Protein AF-A0A803VLI9-F1 (afdb_monomer)

Mean predicted aligned error: 22.99 Å

Secondary structure (DSSP, 8-state):
-------------------------------------------------------------------PPPPPPP---------HHHHHHHHHHHHHHHHHHHHHHHHHHHHHHHHHHHHHHHHTHHHHHHHHHHHHHHHHHHHHHHHHHHHHHHHHHHHHHHHHHHHHHHHHHHHHHHHHHHHHHHHHHHHHHHHHHHHHHHHHHHHHHHHHHHHHHHHHHHHHHHHHTT-------------HHHHHHHHHHHHHHHHHHHHHHHHHHHHHHHHHHHHHHHHHHHHHHHHHHHHHHHHHHHHHHHHHHHHHHHHHHHHHHHHHHHHHHHHHHHHHHHHHHHHHHHHHHHHHHHHHHHHHHHHHHHHHHHHHHHHHHHHHHHHHHHHHHHHHHHHTT----PPPTHHHHHHHHS--TTSHHHHHHHTT--

pLDDT: mean 75.66, std 24.75, range [28.0, 98.62]

Solvent-accessible surface area (backbone atoms only — not comparable to full-atom values): 26173 Å² total; per-residue (Å²): 132,85,82,85,86,82,93,81,91,82,89,85,82,86,89,89,85,88,80,87,81,84,82,80,90,83,90,79,84,89,85,88,85,84,82,84,88,85,89,84,85,86,81,84,78,79,78,82,75,82,77,79,85,80,87,76,89,88,80,90,87,87,85,84,83,83,82,81,86,81,86,87,86,84,88,89,89,82,92,74,83,82,48,76,68,55,51,52,50,52,50,51,54,48,52,51,50,50,51,51,49,51,51,52,48,51,52,50,50,50,52,49,50,54,52,51,50,56,52,53,61,59,54,59,56,53,56,61,53,49,52,52,47,52,52,50,51,50,51,53,51,51,50,52,53,51,49,52,51,53,47,53,52,50,52,51,53,49,51,53,49,50,55,52,47,52,52,47,64,62,46,50,58,55,53,50,53,52,52,51,50,53,55,50,51,52,51,52,51,51,53,51,50,51,54,48,52,53,51,52,50,51,52,51,50,53,50,52,52,49,55,51,50,52,52,50,49,55,52,50,50,59,52,49,55,66,55,53,80,73,66,88,89,87,89,88,88,89,87,90,87,84,61,70,68,63,50,52,53,50,50,50,54,47,51,56,48,49,52,52,47,50,53,52,49,53,55,47,51,51,51,50,48,54,50,50,52,52,52,47,54,50,49,52,52,52,49,52,53,52,51,52,53,50,51,52,52,49,53,51,50,52,52,49,52,52,52,49,54,50,54,50,53,50,50,52,50,50,53,52,52,52,50,54,52,49,52,53,51,51,54,49,52,52,49,52,50,50,52,49,54,52,51,54,48,53,52,47,53,53,51,51,51,50,54,51,54,54,49,55,50,52,52,50,52,52,51,51,54,51,49,54,50,51,52,51,52,52,54,51,50,50,54,51,50,54,53,48,50,53,50,52,38,63,74,67,71,57,92,70,94,73,79,70,68,75,61,58,56,60,59,65,75,60,73,74,93,73,62,66,68,63,59,63,66,62,70,77,77,123

Radius of gyration: 69.67 Å; Cα contacts (8 Å, |Δi|>4): 5; chains: 1; bounding box: 161×68×191 Å

Structure (mmCIF, N/CA/C/O backbone):
data_AF-A0A803VLI9-F1
#
_entry.id   AF-A0A803VLI9-F1
#
loop_
_atom_site.group_PDB
_atom_site.id
_atom_site.type_symbol
_atom_site.label_atom_id
_atom_site.label_alt_id
_atom_site.label_comp_id
_atom_site.label_asym_id
_atom_site.label_entity_id
_atom_site.label_seq_id
_atom_site.pdbx_PDB_ins_code
_atom_site.Cartn_x
_atom_site.Cartn_y
_atom_site.Cartn_z
_atom_site.occupancy
_atom_site.B_iso_or_equiv
_atom_site.auth_seq_id
_atom_site.auth_comp_id
_atom_site.auth_asym_id
_atom_site.auth_atom_id
_atom_site.pdbx_PDB_model_num
ATOM 1 N N . SER A 1 1 ? -3.257 -25.580 51.624 1.00 47.38 1 SER A N 1
ATOM 2 C CA . SER A 1 1 ? -3.298 -24.250 51.007 1.00 47.38 1 SER A CA 1
ATOM 3 C C . SER A 1 1 ? -4.139 -24.388 49.747 1.00 47.38 1 SER A C 1
ATOM 5 O O . SER A 1 1 ? -3.569 -24.627 48.696 1.00 47.38 1 SER A O 1
ATOM 7 N N . THR A 1 2 ? -5.470 -24.574 49.801 1.00 38.41 2 THR A N 1
ATOM 8 C CA . THR A 1 2 ? -6.508 -23.620 50.288 1.00 38.41 2 THR A CA 1
ATOM 9 C C . THR A 1 2 ? -6.236 -22.243 49.671 1.00 38.41 2 THR A C 1
ATOM 11 O O . THR A 1 2 ? -5.142 -21.739 49.885 1.00 38.41 2 THR A O 1
ATOM 14 N N . GLU A 1 3 ? -7.073 -21.629 48.828 1.00 44.62 3 GLU A N 1
ATOM 15 C CA . GLU A 1 3 ? -8.547 -21.456 48.771 1.00 44.62 3 GLU A CA 1
ATOM 16 C C . GLU A 1 3 ? -8.959 -21.292 47.274 1.00 44.62 3 GLU A C 1
ATOM 18 O O . GLU A 1 3 ? -8.142 -20.833 46.482 1.00 44.62 3 GLU A O 1
ATOM 23 N N . ILE A 1 4 ? -10.059 -21.809 46.703 1.00 42.22 4 ILE A N 1
ATOM 24 C CA . ILE A 1 4 ? -11.511 -21.606 46.931 1.00 42.22 4 ILE A CA 1
ATOM 25 C C . ILE A 1 4 ? -11.951 -20.130 46.756 1.00 42.22 4 ILE A C 1
ATOM 27 O O . ILE A 1 4 ? -11.782 -19.355 47.682 1.00 42.22 4 ILE A O 1
ATOM 31 N N . PHE A 1 5 ? -12.437 -19.782 45.538 1.00 42.91 5 PHE A N 1
ATOM 32 C CA . PHE A 1 5 ? -13.761 -19.206 45.134 1.00 42.91 5 PHE A CA 1
ATOM 33 C C . PHE A 1 5 ? -14.571 -18.330 46.150 1.00 42.91 5 PHE A C 1
ATOM 35 O O . PHE A 1 5 ? -14.315 -18.466 47.339 1.00 42.91 5 PHE A O 1
ATOM 42 N N . PRO A 1 6 ? -15.672 -17.589 45.801 1.00 58.12 6 PRO A N 1
ATOM 43 C CA . PRO A 1 6 ? -16.331 -17.325 44.491 1.00 58.12 6 PRO A CA 1
ATOM 44 C C . PRO A 1 6 ? -17.106 -15.954 44.328 1.00 58.12 6 PRO A C 1
ATOM 46 O O . PRO A 1 6 ? -17.141 -15.160 45.256 1.00 58.12 6 PRO A O 1
ATOM 49 N N . VAL A 1 7 ? -17.808 -15.771 43.173 1.00 37.88 7 VAL A N 1
ATOM 50 C CA . VAL A 1 7 ? -19.222 -15.260 42.993 1.00 37.88 7 VAL A CA 1
ATOM 51 C C . VAL A 1 7 ? -19.527 -13.777 43.381 1.00 37.88 7 VAL A C 1
ATOM 53 O O . VAL A 1 7 ? -18.864 -13.225 44.237 1.00 37.88 7 VAL A O 1
ATOM 56 N N . MET A 1 8 ? -20.440 -12.956 42.824 1.00 35.66 8 MET A N 1
ATOM 57 C CA . MET A 1 8 ? -21.760 -12.969 42.138 1.00 35.66 8 MET A CA 1
ATOM 58 C C . MET A 1 8 ? -21.840 -11.633 41.325 1.00 35.66 8 MET A C 1
ATOM 60 O O . MET A 1 8 ? -21.133 -10.695 41.674 1.00 35.66 8 MET A O 1
ATOM 64 N N . GLY A 1 9 ? -22.589 -11.403 40.237 1.00 36.66 9 GLY A N 1
ATOM 65 C CA . GLY A 1 9 ? -23.996 -11.712 39.956 1.00 36.66 9 GLY A CA 1
ATOM 66 C C . GLY A 1 9 ? -24.923 -10.571 40.426 1.00 36.66 9 GLY A C 1
ATOM 67 O O . GLY A 1 9 ? -25.008 -10.391 41.630 1.00 36.66 9 GLY A O 1
ATOM 68 N N . LEU A 1 10 ? -25.575 -9.829 39.503 1.00 36.97 10 LEU A N 1
ATOM 69 C CA . LEU A 1 10 ? -26.853 -9.060 39.619 1.00 36.97 10 LEU A CA 1
ATOM 70 C C . LEU A 1 10 ? -27.066 -8.270 38.287 1.00 36.97 10 LEU A C 1
ATOM 72 O O . LEU A 1 10 ? -26.193 -7.494 37.918 1.00 36.97 10 LEU A O 1
ATOM 76 N N . LEU A 1 11 ? -28.029 -8.554 37.382 1.00 34.28 11 LEU A N 1
ATOM 77 C CA . LEU A 1 11 ? -29.492 -8.282 37.426 1.00 34.28 11 LEU A CA 1
ATOM 78 C C . LEU A 1 11 ? -29.768 -6.835 37.910 1.00 34.28 11 LEU A C 1
ATOM 80 O O . LEU A 1 11 ? -29.339 -6.481 38.994 1.00 34.28 11 LEU A O 1
ATOM 84 N N . THR A 1 12 ? -30.479 -5.925 37.227 1.00 34.19 12 THR A N 1
ATOM 85 C CA . THR A 1 12 ? -31.791 -6.046 36.563 1.00 34.19 12 THR A CA 1
ATOM 86 C C . THR A 1 12 ? -32.180 -4.696 35.899 1.00 34.19 12 THR A C 1
ATOM 88 O O . THR A 1 12 ? -31.690 -3.655 36.318 1.00 34.19 12 THR A O 1
ATOM 91 N N . GLN A 1 13 ? -33.166 -4.739 34.987 1.00 33.09 13 GLN A N 1
ATOM 92 C CA . GLN A 1 13 ? -34.244 -3.741 34.764 1.00 33.09 13 GLN A CA 1
ATOM 93 C C . GLN A 1 13 ? -34.011 -2.447 33.937 1.00 33.09 13 GLN A C 1
ATOM 95 O O . GLN A 1 13 ? -33.580 -1.411 34.423 1.00 33.09 13 GLN A O 1
ATOM 100 N N . GLN A 1 14 ? -34.489 -2.513 32.686 1.00 39.22 14 GLN A N 1
ATOM 101 C CA . GLN A 1 14 ? -35.362 -1.522 32.004 1.00 39.22 14 GLN A CA 1
ATOM 102 C C . GLN A 1 14 ? -36.721 -1.372 32.759 1.00 39.22 14 GLN A C 1
ATOM 104 O O . GLN A 1 14 ? -36.974 -2.273 33.568 1.00 39.22 14 GLN A O 1
ATOM 109 N N . PRO A 1 15 ? -37.664 -0.411 32.497 1.00 56.25 15 PRO A N 1
ATOM 110 C CA . PRO A 1 15 ? -37.899 0.472 31.317 1.00 56.25 15 PRO A CA 1
ATOM 111 C C . PRO A 1 15 ? -38.488 1.881 31.737 1.00 56.25 15 PRO A C 1
ATOM 113 O O . PRO A 1 15 ? -38.145 2.310 32.837 1.00 56.25 15 PRO A O 1
ATOM 116 N N . PRO A 1 16 ? -39.439 2.579 31.044 1.00 61.91 16 PRO A N 1
ATOM 117 C CA . PRO A 1 16 ? -39.814 2.694 29.618 1.00 61.91 16 PRO A CA 1
ATOM 118 C C . PRO A 1 16 ? -39.930 4.170 29.095 1.00 61.91 16 PRO A C 1
ATOM 120 O O . PRO A 1 16 ? -39.727 5.134 29.824 1.00 61.91 16 PRO A O 1
ATOM 123 N N . ASP A 1 17 ? -40.366 4.285 27.831 1.00 34.69 17 ASP A N 1
ATOM 124 C CA . ASP A 1 17 ? -41.243 5.328 27.255 1.00 34.69 17 ASP A CA 1
ATOM 125 C C . ASP A 1 17 ? -40.693 6.516 26.426 1.00 34.69 17 ASP A C 1
ATOM 127 O O . ASP A 1 17 ? -40.245 7.544 26.915 1.00 34.69 17 ASP A O 1
ATOM 131 N N . ASN A 1 18 ? -40.973 6.367 25.122 1.00 32.25 18 ASN A N 1
ATOM 132 C CA . ASN A 1 18 ? -41.713 7.275 24.240 1.00 32.25 18 ASN A CA 1
ATOM 133 C C . ASN A 1 18 ? -41.074 8.534 23.623 1.00 32.25 18 ASN A C 1
ATOM 135 O O . ASN A 1 18 ? -40.668 9.484 24.277 1.00 32.25 18 ASN A O 1
ATOM 139 N N . ALA A 1 19 ? -41.297 8.563 22.304 1.00 33.53 19 ALA A N 1
ATOM 140 C CA . ALA A 1 19 ? -41.789 9.682 21.505 1.00 33.53 19 ALA A CA 1
ATOM 141 C C . ALA A 1 19 ? -40.795 10.414 20.580 1.00 33.53 19 ALA A C 1
ATOM 143 O O . ALA A 1 19 ? -40.095 11.340 20.958 1.00 33.53 19 ALA A O 1
ATOM 144 N N . THR A 1 20 ? -40.898 10.024 19.304 1.00 34.00 20 THR A N 1
ATOM 145 C CA . THR A 1 20 ? -41.331 10.891 18.190 1.00 34.00 20 THR A CA 1
ATOM 146 C C . THR A 1 20 ? -40.459 12.089 17.792 1.00 34.00 20 THR A C 1
ATOM 148 O O . THR A 1 20 ? -40.370 13.081 18.501 1.00 34.00 20 THR A O 1
ATOM 151 N N . GLY A 1 21 ? -40.032 12.084 16.523 1.00 31.22 21 GLY A N 1
ATOM 152 C CA . GLY A 1 21 ? -40.017 13.311 15.718 1.00 31.22 21 GLY A CA 1
ATOM 153 C C . GLY A 1 21 ? -38.698 13.659 15.034 1.00 31.22 21 GLY A C 1
ATOM 154 O O . GLY A 1 21 ? -37.970 14.533 15.485 1.00 31.22 21 GLY A O 1
ATOM 155 N N . ALA A 1 22 ? -38.462 13.079 13.856 1.00 35.78 22 ALA A N 1
ATOM 156 C CA . ALA A 1 22 ? -37.930 13.870 12.741 1.00 35.78 22 ALA A CA 1
ATOM 157 C C . ALA A 1 22 ? -39.064 14.813 12.267 1.00 35.78 22 ALA A C 1
ATOM 159 O O . ALA A 1 22 ? -40.227 14.404 12.368 1.00 35.78 22 ALA A O 1
ATOM 160 N N . PRO A 1 23 ? -38.799 16.029 11.740 1.00 44.38 23 PRO A N 1
ATOM 161 C CA . PRO A 1 23 ? -38.182 16.131 10.412 1.00 44.38 23 PRO A CA 1
ATOM 162 C C . PRO A 1 23 ? -37.328 17.392 10.138 1.00 44.38 23 PRO A C 1
ATOM 164 O O . PRO A 1 23 ? -37.430 18.413 10.804 1.00 44.38 23 PRO A O 1
ATOM 167 N N . GLY A 1 24 ? -36.598 17.345 9.017 1.00 29.84 24 GLY A N 1
ATOM 168 C CA . GLY A 1 24 ? -36.688 18.415 8.015 1.00 29.84 24 GLY A CA 1
ATOM 169 C C . GLY A 1 24 ? -35.651 19.542 8.044 1.00 29.84 24 GLY A C 1
ATOM 170 O O . GLY A 1 24 ? -35.817 20.533 8.734 1.00 29.84 24 GLY A O 1
ATOM 171 N N . GLY A 1 25 ? -34.662 19.416 7.152 1.00 31.95 25 GLY A N 1
ATOM 172 C CA . GLY A 1 25 ? -34.402 20.354 6.047 1.00 31.95 25 GLY A CA 1
ATOM 173 C C . GLY A 1 25 ? -34.213 21.851 6.333 1.00 31.95 25 GLY A C 1
ATOM 174 O O . GLY A 1 25 ? -35.141 22.554 6.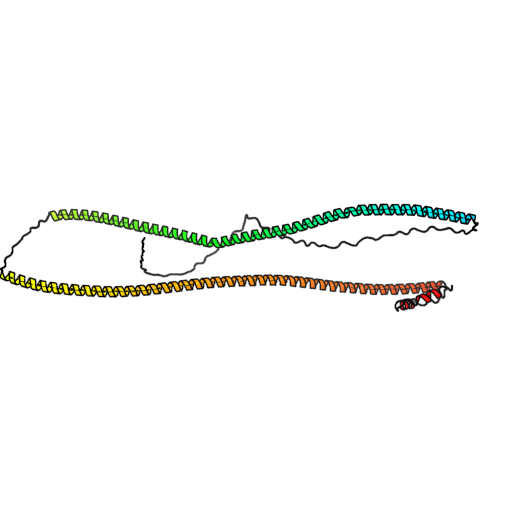713 1.00 31.95 25 GLY A O 1
ATOM 175 N N . GLY A 1 26 ? -33.053 22.382 5.938 1.00 29.12 26 GLY A N 1
ATOM 176 C CA . GLY A 1 26 ? -32.847 23.828 5.845 1.00 29.12 26 GLY A CA 1
ATOM 177 C C . GLY A 1 26 ? -31.512 24.210 5.220 1.00 29.12 26 GLY A C 1
ATOM 178 O O . GLY A 1 26 ? -30.545 24.472 5.921 1.00 29.12 26 GLY A O 1
ATOM 179 N N . ALA A 1 27 ? -31.472 24.253 3.889 1.00 36.47 27 ALA A N 1
ATOM 180 C CA . ALA A 1 27 ? -30.401 24.878 3.122 1.00 36.47 27 ALA A CA 1
ATOM 181 C C . ALA A 1 27 ? -30.358 26.403 3.344 1.00 36.47 27 ALA A C 1
ATOM 183 O O . ALA A 1 27 ? -31.414 27.031 3.413 1.00 36.47 27 ALA A O 1
ATOM 184 N N . ARG A 1 28 ? -29.154 26.996 3.343 1.00 31.14 28 ARG A N 1
ATOM 185 C CA . ARG A 1 28 ? -28.852 28.384 2.919 1.00 31.14 28 ARG A CA 1
ATOM 186 C C . ARG A 1 28 ? -27.331 28.564 2.768 1.00 31.14 28 ARG A C 1
ATOM 188 O O . ARG A 1 28 ? -26.582 28.193 3.658 1.00 31.14 28 ARG A O 1
ATOM 195 N N . GLN A 1 29 ? -26.882 28.855 1.540 1.00 32.44 29 GLN A N 1
ATOM 196 C CA . GLN A 1 29 ? -26.300 30.139 1.082 1.00 32.44 29 GLN A CA 1
ATOM 197 C C . GLN A 1 29 ? -24.951 30.486 1.737 1.00 32.44 29 GLN A C 1
ATOM 199 O O . GLN A 1 29 ? -24.880 30.710 2.932 1.00 32.44 29 GLN A O 1
ATOM 204 N N . ALA A 1 30 ? -23.840 30.402 1.001 1.00 28.86 30 ALA A N 1
ATOM 205 C CA . ALA A 1 30 ? -23.322 31.367 0.013 1.00 28.86 30 ALA A CA 1
ATOM 206 C C . ALA A 1 30 ? -22.258 32.283 0.640 1.00 28.86 30 ALA A C 1
ATOM 208 O O . ALA A 1 30 ? -22.509 32.956 1.631 1.00 28.86 30 ALA A O 1
ATOM 209 N N . GLY A 1 31 ? -21.079 32.317 0.021 1.00 28.00 31 GLY A N 1
ATOM 210 C CA . GLY A 1 31 ? -19.967 33.170 0.427 1.00 28.00 31 GLY A CA 1
ATOM 211 C C . GLY A 1 31 ? -18.814 33.067 -0.562 1.00 28.00 31 GLY A C 1
ATOM 212 O O . GLY A 1 31 ? -17.849 32.351 -0.329 1.00 28.00 31 GLY A O 1
ATOM 213 N N . TYR A 1 32 ? -18.952 33.754 -1.694 1.00 30.47 32 TYR A N 1
ATOM 214 C CA . TYR A 1 32 ? -17.835 34.115 -2.563 1.00 30.47 32 TYR A CA 1
ATOM 215 C C . TYR A 1 32 ? -17.269 35.448 -2.056 1.00 30.47 32 TYR A C 1
ATOM 217 O O . TYR A 1 32 ? -18.062 36.342 -1.769 1.00 30.47 32 TYR A O 1
ATOM 225 N N . VAL A 1 33 ? -15.938 35.560 -1.966 1.00 30.95 33 VAL A N 1
ATOM 226 C CA . VAL A 1 33 ? -15.060 36.741 -2.173 1.00 30.95 33 VAL A CA 1
ATOM 227 C C . VAL A 1 33 ? -13.748 36.498 -1.416 1.00 30.95 33 VAL A C 1
ATOM 229 O O . VAL A 1 33 ? -13.767 36.232 -0.219 1.00 30.95 33 VAL A O 1
ATOM 232 N N . GLY A 1 34 ? -12.609 36.650 -2.103 1.00 28.27 34 GLY A N 1
ATOM 233 C CA . GLY A 1 34 ? -11.318 36.844 -1.434 1.00 28.27 34 GLY A CA 1
ATOM 234 C C . GLY A 1 34 ? -10.098 36.334 -2.195 1.00 28.27 34 GLY A C 1
ATOM 235 O O . GLY A 1 34 ? -9.577 35.265 -1.905 1.00 28.27 34 GLY A O 1
ATOM 236 N N . THR A 1 35 ? -9.614 37.121 -3.150 1.00 33.81 35 THR A N 1
ATOM 237 C CA . THR A 1 35 ? -8.274 37.020 -3.748 1.00 33.81 35 THR A CA 1
ATOM 238 C C . THR A 1 35 ? -7.167 37.392 -2.737 1.00 33.81 35 THR A C 1
ATOM 240 O O . THR A 1 35 ? -7.273 38.465 -2.155 1.00 33.81 35 THR A O 1
ATOM 243 N N . VAL A 1 36 ? -6.159 36.506 -2.566 1.00 31.83 36 VAL A N 1
ATOM 244 C CA . VAL A 1 36 ? -4.658 36.647 -2.552 1.00 31.83 36 VAL A CA 1
ATOM 245 C C . VAL A 1 36 ? -4.027 37.954 -1.987 1.00 31.83 36 VAL A C 1
ATOM 247 O O . VAL A 1 36 ? -4.606 39.003 -2.244 1.00 31.83 36 VAL A O 1
ATOM 250 N N . PRO A 1 37 ? -2.804 37.995 -1.364 1.00 46.03 37 PRO A N 1
ATOM 251 C CA . PRO A 1 37 ? -1.688 37.011 -1.253 1.00 46.03 37 PRO A CA 1
ATOM 252 C C . PRO A 1 37 ? -1.218 36.769 0.213 1.00 46.03 37 PRO A C 1
ATOM 254 O O . PRO A 1 37 ? -1.613 37.479 1.126 1.00 46.03 37 PRO A O 1
ATOM 257 N N . THR A 1 38 ? -0.344 35.820 0.572 1.00 30.69 38 THR A N 1
ATOM 258 C CA . THR A 1 38 ? 1.121 35.852 0.366 1.00 30.69 38 THR A CA 1
ATOM 259 C C . THR A 1 38 ? 1.744 34.675 1.136 1.00 30.69 38 THR A C 1
ATOM 261 O O . THR A 1 38 ? 1.375 34.451 2.284 1.00 30.69 38 THR A O 1
ATOM 264 N N . GLY A 1 39 ? 2.756 34.016 0.560 1.00 29.20 39 GLY A N 1
ATOM 265 C CA . GLY A 1 39 ? 3.812 33.334 1.323 1.00 29.20 39 GLY A CA 1
ATOM 266 C C . GLY A 1 39 ? 3.771 31.805 1.307 1.00 29.20 39 GLY A C 1
ATOM 267 O O . GLY A 1 39 ? 2.938 31.193 1.960 1.00 29.20 39 GLY A O 1
ATOM 268 N N . GLY A 1 40 ? 4.726 31.185 0.610 1.00 29.17 40 GLY A N 1
ATOM 269 C CA . GLY A 1 40 ? 4.959 29.741 0.703 1.00 29.17 40 GLY A CA 1
ATOM 270 C C . GLY A 1 40 ? 5.694 29.192 -0.508 1.00 29.17 40 GLY A C 1
ATOM 271 O O . GLY A 1 40 ? 5.085 28.819 -1.500 1.00 29.17 40 GLY A O 1
ATOM 272 N N . VAL A 1 41 ? 7.016 29.224 -0.430 1.00 34.12 41 VAL A N 1
ATOM 273 C CA . VAL A 1 41 ? 7.982 28.883 -1.475 1.00 34.12 41 VAL A CA 1
ATOM 274 C C . VAL A 1 41 ? 8.075 27.357 -1.656 1.00 34.12 41 VAL A C 1
ATOM 276 O O . VAL A 1 41 ? 7.878 26.613 -0.701 1.00 34.12 41 VAL A O 1
ATOM 279 N N . SER A 1 42 ? 8.495 26.941 -2.857 1.00 33.84 42 SER A N 1
ATOM 280 C CA . SER A 1 42 ? 9.178 25.671 -3.175 1.00 33.84 42 SER A CA 1
ATOM 281 C C . SER A 1 42 ? 8.329 24.453 -3.566 1.00 33.84 42 SER A C 1
ATOM 283 O O . SER A 1 42 ? 7.851 23.691 -2.739 1.00 33.84 42 SER A O 1
ATOM 285 N N . SER A 1 43 ? 8.335 24.139 -4.862 1.00 36.16 43 SER A N 1
ATOM 286 C CA . SER A 1 43 ? 9.145 23.011 -5.354 1.00 36.16 43 SER A CA 1
ATOM 287 C C . SER A 1 43 ? 9.284 23.096 -6.876 1.00 36.16 43 SER A C 1
ATOM 289 O O . SER A 1 43 ? 8.408 22.738 -7.659 1.00 36.16 43 SER A O 1
ATOM 291 N N . LEU A 1 44 ? 10.432 23.622 -7.302 1.00 40.16 44 LEU A N 1
ATOM 292 C CA . LEU A 1 44 ? 10.952 23.437 -8.649 1.00 40.16 44 LEU A CA 1
ATOM 293 C C . LEU A 1 44 ? 11.241 21.943 -8.832 1.00 40.16 44 LEU A C 1
ATOM 295 O O . LEU A 1 44 ? 12.283 21.453 -8.407 1.00 40.16 44 LEU A O 1
ATOM 299 N N . GLY A 1 45 ? 10.318 21.225 -9.471 1.00 32.75 45 GLY A N 1
ATOM 300 C CA . GLY A 1 45 ? 10.593 19.908 -10.030 1.00 32.75 45 GLY A CA 1
ATOM 301 C C . GLY A 1 45 ? 11.690 20.043 -11.081 1.00 32.75 45 GLY A C 1
ATOM 302 O O . GLY A 1 45 ? 11.457 20.528 -12.190 1.00 32.75 45 GLY A O 1
ATOM 303 N N . THR A 1 46 ? 12.913 19.671 -10.714 1.00 37.16 46 THR A N 1
ATOM 304 C CA . THR A 1 46 ? 14.058 19.656 -11.620 1.00 37.16 46 THR A CA 1
ATOM 305 C C . THR A 1 46 ? 13.812 18.589 -12.684 1.00 3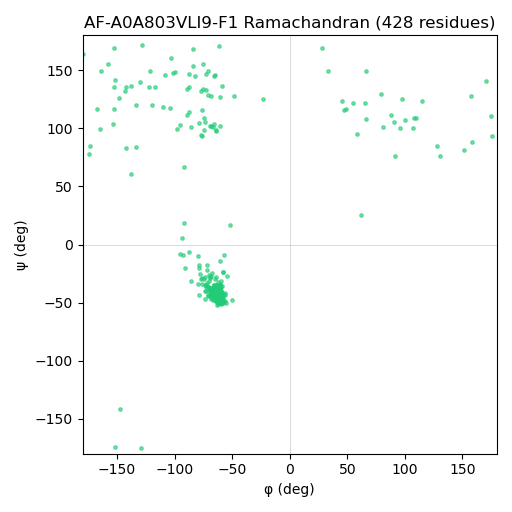7.16 46 THR A C 1
ATOM 307 O O . THR A 1 46 ? 13.977 17.396 -12.450 1.00 37.16 46 THR A O 1
ATOM 310 N N . ARG A 1 47 ? 13.393 19.016 -13.879 1.00 36.47 47 ARG A N 1
ATOM 311 C CA . ARG A 1 47 ? 13.418 18.175 -15.078 1.00 36.47 47 ARG A CA 1
ATOM 312 C C . ARG A 1 47 ? 14.877 17.877 -15.414 1.00 36.47 47 ARG A C 1
ATOM 314 O O . ARG A 1 47 ? 15.583 18.734 -15.944 1.00 36.47 47 ARG A O 1
ATOM 321 N N . VAL A 1 48 ? 15.327 16.665 -15.107 1.00 31.11 48 VAL A N 1
ATOM 322 C CA . VAL A 1 48 ? 16.611 16.140 -15.578 1.00 31.11 48 VAL A CA 1
ATOM 323 C C . VAL A 1 48 ? 16.503 15.936 -17.089 1.00 31.11 48 VAL A C 1
ATOM 325 O O . VAL A 1 48 ? 15.870 15.002 -17.579 1.00 31.11 48 VAL A O 1
ATOM 328 N N . SER A 1 49 ? 17.085 16.870 -17.835 1.00 30.67 49 SER A N 1
ATOM 329 C CA . SER A 1 49 ? 17.203 16.808 -19.288 1.00 30.67 49 SER A CA 1
ATOM 330 C C . SER A 1 49 ? 18.280 15.786 -19.655 1.00 30.67 49 SER A C 1
ATOM 332 O O . SER A 1 49 ? 19.470 16.020 -19.431 1.00 30.67 49 SER A O 1
ATOM 334 N N . ARG A 1 50 ? 17.874 14.632 -20.198 1.00 36.28 50 ARG A N 1
ATOM 335 C CA . ARG A 1 50 ? 18.796 13.653 -20.789 1.00 36.28 50 ARG A CA 1
ATOM 336 C C . ARG A 1 50 ? 19.371 14.253 -22.074 1.00 36.28 50 ARG A C 1
ATOM 338 O O . ARG A 1 50 ? 18.703 14.266 -23.104 1.00 36.28 50 ARG A O 1
ATOM 345 N N . ARG A 1 51 ? 20.610 14.751 -22.029 1.00 38.72 51 ARG A N 1
ATOM 346 C CA . ARG A 1 51 ? 21.394 14.974 -23.251 1.00 38.72 51 ARG A CA 1
ATOM 347 C C . ARG A 1 51 ? 21.901 13.625 -23.744 1.00 38.72 51 ARG A C 1
ATOM 349 O O . ARG A 1 51 ? 22.682 12.969 -23.063 1.00 38.72 51 ARG A O 1
ATOM 356 N N . ALA A 1 52 ? 21.438 13.237 -24.925 1.00 36.59 52 ALA A N 1
ATOM 357 C CA . ALA A 1 52 ? 22.011 12.156 -25.705 1.00 36.59 52 ALA A CA 1
ATOM 358 C C . ALA A 1 52 ? 23.472 12.491 -26.050 1.00 36.59 52 ALA A C 1
ATOM 360 O O . ALA A 1 52 ? 23.764 13.568 -26.573 1.00 36.59 52 ALA A O 1
ATOM 361 N N . LEU A 1 53 ? 24.389 11.574 -25.744 1.00 41.06 53 LEU A N 1
ATOM 362 C CA . LEU A 1 53 ? 25.763 11.619 -26.229 1.00 41.06 53 LEU A CA 1
ATOM 363 C C . LEU A 1 53 ? 25.759 11.150 -27.686 1.00 41.06 53 LEU A C 1
ATOM 365 O O . LEU A 1 53 ? 25.782 9.956 -27.970 1.00 41.06 53 LEU A O 1
ATOM 369 N N . GLY A 1 54 ? 25.680 12.106 -28.609 1.00 31.55 54 GLY A N 1
ATOM 370 C CA . GLY A 1 54 ? 25.924 11.869 -30.025 1.00 31.55 54 GLY A CA 1
ATOM 371 C C . GLY A 1 54 ? 27.418 11.676 -30.261 1.00 31.55 54 GLY A C 1
ATOM 372 O O . GLY A 1 54 ? 28.182 12.637 -30.234 1.00 31.55 54 GLY A O 1
ATOM 373 N N . ILE A 1 55 ? 27.835 10.437 -30.503 1.00 42.81 55 ILE A N 1
ATOM 374 C CA . ILE A 1 55 ? 29.128 10.149 -31.121 1.00 42.81 55 ILE A CA 1
ATOM 375 C C . ILE A 1 55 ? 28.879 10.227 -32.627 1.00 42.81 55 ILE A C 1
ATOM 377 O O . ILE A 1 55 ? 28.291 9.316 -33.203 1.00 42.81 55 ILE A O 1
ATOM 381 N N . SER A 1 56 ? 29.265 11.339 -33.254 1.00 33.72 56 SER A N 1
ATOM 382 C CA . SER A 1 56 ? 29.246 11.472 -34.711 1.00 33.72 56 SER A CA 1
ATOM 383 C C . SER A 1 56 ? 30.631 11.812 -35.244 1.00 33.72 56 SER A C 1
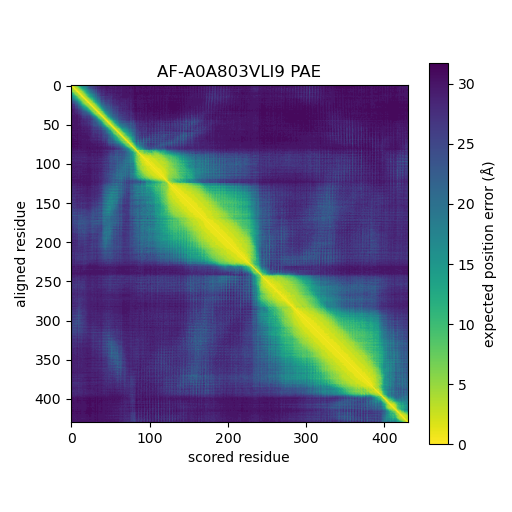ATOM 385 O O . SER A 1 56 ? 31.377 12.627 -34.703 1.00 33.72 56 SER A O 1
ATOM 387 N N . SER A 1 57 ? 30.934 11.088 -36.309 1.00 37.38 57 SER A N 1
ATOM 388 C CA . SER A 1 57 ? 32.134 10.985 -37.113 1.00 37.38 57 SER A CA 1
ATOM 389 C C . SER A 1 57 ? 32.738 12.315 -37.559 1.00 37.38 57 SER A C 1
ATOM 391 O O . SER A 1 57 ? 32.101 13.083 -38.278 1.00 37.38 57 SER A O 1
ATOM 393 N N . VAL A 1 58 ? 34.031 12.496 -37.290 1.00 39.72 58 VAL A N 1
ATOM 394 C CA . VAL A 1 58 ? 34.898 13.342 -38.119 1.00 39.72 58 VAL A CA 1
ATOM 395 C C . VAL A 1 58 ? 36.186 12.568 -38.383 1.00 39.72 58 VAL A C 1
ATOM 397 O O . VAL A 1 58 ? 37.179 12.701 -37.675 1.00 39.72 58 VAL A O 1
ATOM 400 N N . PHE A 1 59 ? 36.160 11.706 -39.393 1.00 35.25 59 PHE A N 1
ATOM 401 C CA . PHE A 1 59 ? 37.374 11.157 -39.983 1.00 35.25 59 PHE A CA 1
ATOM 402 C C . PHE A 1 59 ? 37.203 11.152 -41.499 1.00 35.25 59 PHE A C 1
ATOM 404 O O . PHE A 1 59 ? 36.154 10.749 -41.991 1.00 35.25 59 PHE A O 1
ATOM 411 N N . LEU A 1 60 ? 38.263 11.576 -42.195 1.00 37.50 60 LEU A N 1
ATOM 412 C CA . LEU A 1 60 ? 38.421 11.723 -43.650 1.00 37.50 60 LEU A CA 1
ATOM 413 C C . LEU A 1 60 ? 38.070 13.099 -44.232 1.00 37.50 60 LEU A C 1
ATOM 415 O O . LEU A 1 60 ? 37.090 13.259 -44.946 1.00 37.50 60 LEU A O 1
ATOM 419 N N . GLN A 1 61 ? 38.975 14.062 -44.043 1.00 33.38 61 GLN A N 1
ATOM 420 C CA . GLN A 1 61 ? 39.247 15.054 -45.084 1.00 33.38 61 GLN A CA 1
ATOM 421 C C . GLN A 1 61 ? 40.687 15.564 -44.952 1.00 33.38 61 GLN A C 1
ATOM 423 O O . GLN A 1 61 ? 41.029 16.214 -43.970 1.00 33.38 61 GLN A O 1
ATOM 428 N N . GLY A 1 62 ? 41.519 15.309 -45.965 1.00 32.75 62 GLY A N 1
ATOM 429 C CA . GLY A 1 62 ? 42.691 16.151 -46.218 1.00 32.75 62 GLY A CA 1
ATOM 430 C C . GLY A 1 62 ? 44.021 15.435 -46.401 1.00 32.75 62 GLY A C 1
ATOM 431 O O . GLY A 1 62 ? 44.881 15.538 -45.541 1.00 32.75 62 GLY A O 1
ATOM 432 N N . LEU A 1 63 ? 44.237 14.833 -47.575 1.00 35.38 63 LEU A N 1
ATOM 433 C CA . LEU A 1 63 ? 45.557 14.801 -48.217 1.00 35.38 63 LEU A CA 1
ATOM 434 C C . LEU A 1 63 ? 45.372 14.957 -49.737 1.00 35.38 63 LEU A C 1
ATOM 436 O O . LEU A 1 63 ? 45.316 13.986 -50.484 1.00 35.38 63 LEU A O 1
ATOM 440 N N . ARG A 1 64 ? 45.248 16.207 -50.199 1.00 34.16 64 ARG A N 1
ATOM 441 C CA . ARG A 1 64 ? 45.536 16.581 -51.592 1.00 34.16 64 ARG A CA 1
ATOM 442 C C . ARG A 1 64 ? 46.974 17.092 -51.626 1.00 34.16 64 ARG A C 1
ATOM 444 O O . ARG A 1 64 ? 47.224 18.219 -51.214 1.00 34.16 64 ARG A O 1
ATOM 451 N N . SER A 1 65 ? 47.902 16.268 -52.103 1.00 32.38 65 SER A N 1
ATOM 452 C CA . SER A 1 65 ? 49.259 16.714 -52.430 1.00 32.38 65 SER A CA 1
ATOM 453 C C . SER A 1 65 ? 49.293 17.234 -53.863 1.00 32.38 65 SER A C 1
ATOM 455 O O . SER A 1 65 ? 49.105 16.484 -54.817 1.00 32.38 65 SER A O 1
ATOM 457 N N . SER A 1 66 ? 49.538 18.532 -54.004 1.00 36.00 66 SER A N 1
ATOM 458 C CA . SER A 1 66 ? 49.917 19.192 -55.249 1.00 36.00 66 SER A CA 1
ATOM 459 C C . SER A 1 66 ? 51.407 18.958 -55.514 1.00 36.00 66 SER A C 1
ATOM 461 O O . SER A 1 66 ? 52.250 19.572 -54.861 1.00 36.00 66 SER A O 1
ATOM 463 N N . ALA A 1 67 ? 51.743 18.078 -56.457 1.00 30.39 67 ALA A N 1
ATOM 464 C CA . ALA A 1 67 ? 53.107 17.946 -56.965 1.00 30.39 67 ALA A CA 1
ATOM 465 C C . ALA A 1 67 ? 53.293 18.901 -58.155 1.00 30.39 67 ALA A C 1
ATOM 467 O O . ALA A 1 67 ? 52.673 18.728 -59.203 1.00 30.39 67 ALA A O 1
ATOM 468 N N . ALA A 1 68 ? 54.116 19.934 -57.969 1.00 33.41 68 ALA A N 1
ATOM 469 C CA . ALA A 1 68 ? 54.547 20.833 -59.031 1.00 33.41 68 ALA A CA 1
ATOM 470 C C . ALA A 1 68 ? 55.631 20.154 -59.884 1.00 33.41 68 ALA A C 1
ATOM 472 O O . ALA A 1 68 ? 56.586 19.588 -59.352 1.00 33.41 68 ALA A O 1
ATOM 473 N N . ALA A 1 69 ? 55.467 20.208 -61.205 1.00 34.84 69 ALA A N 1
ATOM 474 C CA . ALA A 1 69 ? 56.425 19.696 -62.175 1.00 34.84 69 ALA A CA 1
ATOM 475 C C . ALA A 1 69 ? 57.675 20.592 -62.251 1.00 34.84 69 ALA A C 1
ATOM 477 O O . ALA A 1 69 ? 57.568 21.812 -62.368 1.00 34.84 69 ALA A O 1
ATOM 478 N N . VAL A 1 70 ? 58.858 19.975 -62.227 1.00 39.59 70 VAL A N 1
ATOM 479 C CA . VAL A 1 70 ? 60.152 20.620 -62.508 1.00 39.59 70 VAL A CA 1
ATOM 480 C C . VAL A 1 70 ? 60.435 20.518 -64.017 1.00 39.59 70 VAL A C 1
ATOM 482 O O . VAL A 1 70 ? 60.253 19.433 -64.575 1.00 39.59 70 VAL A O 1
ATOM 485 N N . PRO A 1 71 ? 60.870 21.591 -64.707 1.00 39.94 71 PRO A N 1
ATOM 486 C CA . PRO A 1 71 ? 61.180 21.533 -66.129 1.00 39.94 71 PRO A CA 1
ATOM 487 C C . PRO A 1 71 ? 62.585 20.975 -66.404 1.00 39.94 71 PRO A C 1
ATOM 489 O O . PRO A 1 71 ? 63.543 21.221 -65.673 1.00 39.94 71 PRO A O 1
ATOM 492 N N . LEU A 1 72 ? 62.673 20.232 -67.506 1.00 36.38 72 LEU A N 1
ATOM 493 C CA . LEU A 1 72 ? 63.855 19.579 -68.065 1.00 36.38 72 LEU A CA 1
ATOM 494 C C . LEU A 1 72 ? 64.787 20.604 -68.746 1.00 36.38 72 LEU A C 1
ATOM 496 O O . LEU A 1 72 ? 64.324 21.422 -69.542 1.00 36.38 72 LEU A O 1
ATOM 500 N N . ALA A 1 73 ? 66.095 20.538 -68.483 1.00 36.34 73 ALA A N 1
ATOM 501 C CA . ALA A 1 73 ? 67.118 21.300 -69.209 1.00 36.34 73 ALA A CA 1
ATOM 502 C C . ALA A 1 73 ? 67.597 20.541 -70.471 1.00 36.34 73 ALA A C 1
ATOM 504 O O . ALA A 1 73 ? 67.666 19.310 -70.434 1.00 36.34 73 ALA A O 1
ATOM 505 N N . PRO A 1 74 ? 67.956 21.228 -71.578 1.00 44.50 74 PRO A N 1
ATOM 506 C CA . PRO A 1 74 ? 68.384 20.578 -72.811 1.00 44.50 74 PRO A CA 1
ATOM 507 C C . PRO A 1 74 ? 69.912 20.539 -72.977 1.00 44.50 74 PRO A C 1
ATOM 509 O O . PRO A 1 74 ? 70.614 21.494 -72.653 1.00 44.50 74 PRO A O 1
ATOM 512 N N . GLY A 1 75 ? 70.384 19.478 -73.636 1.00 39.56 75 GLY A N 1
ATOM 513 C CA . GLY A 1 75 ? 71.561 19.532 -74.503 1.00 39.56 75 GLY A CA 1
ATOM 514 C C . GLY A 1 75 ? 72.814 18.825 -73.992 1.00 39.56 75 GLY A C 1
ATOM 515 O O . GLY A 1 75 ? 73.538 19.357 -73.160 1.00 39.56 75 GLY A O 1
ATOM 516 N N . LEU A 1 76 ? 73.156 17.699 -74.623 1.00 41.00 76 LEU A N 1
ATOM 517 C CA . LEU A 1 76 ? 74.542 17.445 -75.007 1.00 41.00 76 LEU A CA 1
ATOM 518 C C . LEU A 1 76 ? 74.575 16.512 -76.220 1.00 41.00 76 LEU A C 1
ATOM 520 O O . LEU A 1 76 ? 74.349 15.310 -76.120 1.00 41.00 76 LEU A O 1
ATOM 524 N N . ASP A 1 77 ? 74.847 17.109 -77.371 1.00 44.88 77 ASP A N 1
ATOM 525 C CA . ASP A 1 77 ? 75.142 16.428 -78.620 1.00 44.88 77 ASP A CA 1
ATOM 526 C C . ASP A 1 77 ? 76.627 16.675 -78.902 1.00 44.88 77 ASP A C 1
ATOM 528 O O . ASP A 1 77 ? 77.043 17.837 -78.961 1.00 44.88 77 ASP A O 1
ATOM 532 N N . LYS A 1 78 ? 77.434 15.605 -78.969 1.00 43.22 78 LYS A N 1
ATOM 533 C CA . LYS A 1 78 ? 78.759 15.534 -79.624 1.00 43.22 78 LYS A CA 1
ATOM 534 C C . LYS A 1 78 ? 79.405 14.169 -79.384 1.00 43.22 78 LYS A C 1
ATOM 536 O O . LYS A 1 78 ? 80.138 13.957 -78.423 1.00 43.22 78 LYS A O 1
ATOM 541 N N . GLY A 1 79 ? 79.191 13.262 -80.333 1.00 46.12 79 GLY A N 1
ATOM 542 C CA . GLY A 1 79 ? 80.093 12.139 -80.556 1.00 46.12 79 GLY A CA 1
ATOM 543 C C . GLY A 1 79 ? 81.410 12.621 -81.171 1.00 46.12 79 GLY A C 1
ATOM 544 O O . GLY A 1 79 ? 81.412 13.327 -82.183 1.00 46.12 79 GLY A O 1
ATOM 545 N N . ARG A 1 80 ? 82.544 12.236 -80.579 1.00 41.19 80 ARG A N 1
ATOM 546 C CA . ARG A 1 80 ? 83.851 12.253 -81.251 1.00 41.19 80 ARG A CA 1
ATOM 547 C C . ARG A 1 80 ? 84.770 11.184 -80.636 1.00 41.19 80 ARG A C 1
ATOM 549 O O . ARG A 1 80 ? 84.789 11.015 -79.427 1.00 41.19 80 ARG A O 1
ATOM 556 N N . GLY A 1 81 ? 85.454 10.451 -81.520 1.00 43.91 81 GLY A N 1
ATOM 557 C CA . GLY A 1 81 ? 86.264 9.235 -81.333 1.00 43.91 81 GLY A CA 1
ATOM 558 C C . GLY A 1 81 ? 86.862 8.930 -79.954 1.00 43.91 81 GLY A C 1
ATOM 559 O O . GLY A 1 81 ? 87.656 9.699 -79.421 1.00 43.91 81 GLY A O 1
ATOM 560 N N . LEU A 1 82 ? 86.548 7.732 -79.453 1.00 42.62 82 LEU A N 1
ATOM 561 C CA . LEU A 1 82 ? 87.129 7.134 -78.253 1.00 42.62 82 LEU A CA 1
ATOM 562 C C . LEU A 1 82 ? 88.558 6.638 -78.542 1.00 42.62 82 LEU A C 1
ATOM 564 O O . LEU A 1 82 ? 88.755 5.552 -79.083 1.00 42.62 82 LEU A O 1
ATOM 568 N N . SER A 1 83 ? 89.554 7.442 -78.170 1.00 54.41 83 SER A N 1
ATOM 569 C CA . SER A 1 83 ? 90.894 6.940 -77.836 1.00 54.41 83 SER A CA 1
ATOM 570 C C . SER A 1 83 ? 90.826 6.232 -76.474 1.00 54.41 83 SER A C 1
ATOM 572 O O . SER A 1 83 ? 90.049 6.640 -75.611 1.00 54.41 83 SER A O 1
ATOM 574 N N . TYR A 1 84 ? 91.624 5.184 -76.253 1.00 55.31 84 TYR A N 1
ATOM 575 C CA . TYR A 1 84 ? 91.620 4.362 -75.028 1.00 55.31 84 TYR A CA 1
ATOM 576 C C . TYR A 1 84 ? 91.814 5.194 -73.737 1.00 55.31 84 TYR A C 1
ATOM 578 O O . TYR A 1 84 ? 91.279 4.858 -72.683 1.00 55.31 84 TYR A O 1
ATOM 586 N N . GLU A 1 85 ? 92.491 6.341 -73.835 1.00 59.50 85 GLU A N 1
ATOM 587 C CA . GLU A 1 85 ? 92.659 7.319 -72.747 1.00 59.50 85 GLU A CA 1
ATOM 588 C C . GLU A 1 85 ? 91.366 8.090 -72.417 1.00 59.50 85 GLU A C 1
ATOM 590 O O . GLU A 1 85 ? 91.101 8.387 -71.255 1.00 59.50 85 GLU A O 1
ATOM 595 N N . SER A 1 86 ? 90.514 8.353 -73.414 1.00 59.38 86 SER A N 1
ATOM 596 C CA . SER A 1 86 ? 89.201 8.993 -73.240 1.00 59.38 86 SER A CA 1
ATOM 597 C C . SER A 1 86 ? 88.192 8.049 -72.584 1.00 59.38 86 SER A C 1
ATOM 599 O O . SER A 1 86 ? 87.379 8.503 -71.782 1.00 59.38 86 SER A O 1
ATOM 601 N N . LEU A 1 87 ? 88.259 6.745 -72.876 1.00 63.72 87 LEU A N 1
ATOM 602 C CA . LEU A 1 87 ? 87.436 5.741 -72.196 1.00 63.72 87 LEU A CA 1
ATOM 603 C C . LEU A 1 87 ? 87.862 5.586 -70.730 1.00 63.72 87 LEU A C 1
ATOM 605 O O . LEU A 1 87 ? 87.011 5.502 -69.849 1.00 63.72 87 LEU A O 1
ATOM 609 N N . ASN A 1 88 ? 89.172 5.600 -70.469 1.00 73.62 88 ASN A N 1
ATOM 610 C CA . ASN A 1 88 ? 89.706 5.548 -69.112 1.00 73.62 88 ASN A CA 1
ATOM 611 C C . ASN A 1 88 ? 89.325 6.804 -68.304 1.00 73.62 88 ASN A C 1
ATOM 613 O O . ASN A 1 88 ? 88.920 6.685 -67.153 1.00 73.62 88 ASN A O 1
ATOM 617 N N . GLY A 1 89 ? 89.347 7.993 -68.920 1.00 77.62 89 GLY A N 1
ATOM 618 C CA . GLY A 1 89 ? 88.812 9.221 -68.314 1.00 77.62 89 GLY A CA 1
ATOM 619 C C . GLY A 1 89 ? 87.312 9.131 -68.015 1.00 77.62 89 GLY A C 1
ATOM 620 O O . GLY A 1 89 ? 86.878 9.471 -66.920 1.00 77.62 89 GLY A O 1
ATOM 621 N N . CYS A 1 90 ? 86.527 8.568 -68.937 1.00 77.94 90 CYS A N 1
ATOM 622 C CA . CYS A 1 90 ? 85.091 8.354 -68.741 1.00 77.94 90 CYS A CA 1
ATOM 623 C C . CYS A 1 90 ? 84.790 7.346 -67.612 1.00 77.94 90 CYS A C 1
ATOM 625 O O . CYS A 1 90 ? 83.829 7.519 -66.864 1.00 77.94 90 CYS A O 1
ATOM 627 N N . LEU A 1 91 ? 85.624 6.311 -67.449 1.00 82.44 91 LEU A N 1
ATOM 628 C CA . LEU A 1 91 ? 85.539 5.356 -66.338 1.00 82.44 91 LEU A CA 1
ATOM 629 C C . LEU A 1 91 ? 85.892 5.996 -64.992 1.00 82.44 91 LEU A C 1
ATOM 631 O O . LEU A 1 91 ? 85.201 5.738 -64.011 1.00 82.44 91 LEU A O 1
ATOM 635 N N . VAL A 1 92 ? 86.923 6.843 -64.935 1.00 84.56 92 VAL A N 1
ATOM 636 C CA . VAL A 1 92 ? 87.270 7.595 -63.718 1.00 84.56 92 VAL A CA 1
ATOM 637 C C . VAL A 1 92 ? 86.141 8.557 -63.342 1.00 84.56 92 VAL A C 1
ATOM 639 O O . VAL A 1 92 ? 85.689 8.522 -62.201 1.00 84.56 92 VAL A O 1
ATOM 642 N N . GLU A 1 93 ? 85.595 9.314 -64.299 1.00 85.56 93 GLU A N 1
ATOM 643 C CA . GLU A 1 93 ? 84.428 10.182 -64.072 1.00 85.56 93 GLU A CA 1
ATOM 644 C C . GLU A 1 93 ? 83.188 9.397 -63.619 1.00 85.56 93 GLU A C 1
ATOM 646 O O . GLU A 1 93 ? 82.407 9.874 -62.794 1.00 85.56 93 GLU A O 1
ATOM 651 N N . TYR A 1 94 ? 82.976 8.188 -64.146 1.00 88.88 94 TYR A N 1
ATOM 652 C CA . TYR A 1 94 ? 81.892 7.314 -63.703 1.00 88.88 94 TYR A CA 1
ATOM 653 C C . TYR A 1 94 ? 82.113 6.829 -62.265 1.00 88.88 94 TYR A C 1
ATOM 655 O O . TYR A 1 94 ? 81.185 6.886 -61.465 1.00 88.88 94 TYR A O 1
ATOM 663 N N . ILE A 1 95 ? 83.332 6.416 -61.903 1.00 90.25 95 ILE A N 1
ATOM 664 C CA . ILE A 1 95 ? 83.679 6.011 -60.531 1.00 90.25 95 ILE A CA 1
ATOM 665 C C . ILE A 1 95 ? 83.520 7.187 -59.560 1.00 90.25 95 ILE A C 1
ATOM 667 O O . ILE A 1 95 ? 83.000 7.003 -58.462 1.00 90.25 95 ILE A O 1
ATOM 671 N N . GLU A 1 96 ? 83.916 8.397 -59.949 1.00 90.44 96 GLU A N 1
ATOM 672 C CA . GLU A 1 96 ? 83.715 9.608 -59.147 1.00 90.44 96 GLU A CA 1
ATOM 673 C C . GLU A 1 96 ? 82.230 9.940 -58.972 1.00 90.44 96 GLU A C 1
ATOM 675 O O . GLU A 1 96 ? 81.805 10.239 -57.858 1.00 90.44 96 GLU A O 1
ATOM 680 N N . LYS A 1 97 ? 81.413 9.803 -60.026 1.00 91.06 97 LYS A N 1
ATOM 681 C CA . LYS A 1 97 ? 79.950 9.951 -59.934 1.00 91.06 97 LYS A CA 1
ATOM 682 C C . LYS A 1 97 ? 79.321 8.893 -59.037 1.00 91.06 97 LYS A C 1
ATOM 684 O O . LYS A 1 97 ? 78.448 9.232 -58.247 1.00 91.06 97 LYS A O 1
ATOM 689 N N . VAL A 1 98 ? 79.759 7.639 -59.125 1.00 92.75 98 VAL A N 1
ATOM 690 C CA . VAL A 1 98 ? 79.283 6.564 -58.243 1.00 92.75 98 VAL A CA 1
ATOM 691 C C . VAL A 1 98 ? 79.653 6.868 -56.793 1.00 92.75 98 VAL A C 1
ATOM 693 O O . VAL A 1 98 ? 78.778 6.809 -55.941 1.00 92.75 98 VAL A O 1
ATOM 696 N N . ARG A 1 99 ? 80.885 7.308 -56.511 1.00 91.81 99 ARG A N 1
ATOM 697 C CA . ARG A 1 99 ? 81.304 7.712 -55.156 1.00 91.81 99 ARG A CA 1
ATOM 698 C C . ARG A 1 99 ? 80.527 8.918 -54.628 1.00 91.81 99 ARG A C 1
ATOM 700 O O . ARG A 1 99 ? 80.154 8.930 -53.461 1.00 91.81 99 ARG A O 1
ATOM 707 N N . ALA A 1 100 ? 80.257 9.916 -55.469 1.00 92.62 100 ALA A N 1
ATOM 708 C CA . ALA A 1 100 ? 79.439 11.069 -55.094 1.00 92.62 100 ALA A CA 1
ATOM 709 C C . ALA A 1 100 ? 77.982 10.662 -54.811 1.00 92.62 100 ALA A C 1
ATOM 711 O O . ALA A 1 100 ? 77.386 11.129 -53.845 1.00 92.62 100 ALA A O 1
ATOM 712 N N . LEU A 1 101 ? 77.417 9.755 -55.614 1.00 91.75 101 LEU A N 1
ATOM 713 C CA . LEU A 1 101 ? 76.088 9.193 -55.372 1.00 91.75 101 LEU A CA 1
ATOM 714 C C . LEU A 1 101 ? 76.055 8.334 -54.106 1.00 91.75 101 LEU A C 1
ATOM 716 O O . LEU A 1 101 ? 75.083 8.411 -53.367 1.00 91.75 101 LEU A O 1
ATOM 720 N N . GLU A 1 102 ? 77.099 7.558 -53.821 1.00 92.56 102 GLU A N 1
ATOM 721 C CA . GLU A 1 102 ? 77.230 6.793 -52.577 1.00 92.56 102 GLU A CA 1
ATOM 722 C C . GLU A 1 102 ? 77.292 7.715 -51.353 1.00 92.56 102 GLU A C 1
ATOM 724 O O . GLU A 1 102 ? 76.618 7.438 -50.366 1.00 92.56 102 GLU A O 1
ATOM 729 N N . GLN A 1 103 ? 78.028 8.830 -51.426 1.00 93.38 103 GLN A N 1
ATOM 730 C CA . GLN A 1 103 ? 78.073 9.838 -50.360 1.00 93.38 103 GLN A CA 1
ATOM 731 C C . GLN A 1 103 ? 76.705 10.485 -50.131 1.00 93.38 103 GLN A C 1
ATOM 733 O O . GLN A 1 103 ? 76.215 10.493 -49.006 1.00 93.38 103 GLN A O 1
ATOM 738 N N . VAL A 1 104 ? 76.039 10.943 -51.195 1.00 93.69 104 VAL A N 1
ATOM 739 C CA . VAL A 1 104 ? 74.688 11.519 -51.087 1.00 93.69 104 VAL A CA 1
ATOM 740 C C . VAL A 1 104 ? 73.687 10.482 -50.575 1.00 93.69 104 VAL A C 1
ATOM 742 O O . VAL A 1 104 ? 72.804 10.813 -49.791 1.00 93.69 104 VAL A O 1
ATOM 745 N N . ASN A 1 105 ? 73.816 9.216 -50.973 1.00 93.25 105 ASN A N 1
ATOM 746 C CA . ASN A 1 105 ? 72.936 8.160 -50.486 1.00 93.25 105 ASN A CA 1
ATOM 747 C C . ASN A 1 105 ? 73.176 7.866 -48.996 1.00 93.25 105 ASN A C 1
ATOM 749 O O . ASN A 1 105 ? 72.216 7.687 -48.257 1.00 93.25 105 ASN A O 1
ATOM 753 N N . GLN A 1 106 ? 74.428 7.897 -48.527 1.00 94.75 106 GLN A N 1
ATOM 754 C CA . GLN A 1 106 ? 74.753 7.791 -47.100 1.00 94.75 106 GLN A CA 1
ATOM 755 C C . GLN A 1 106 ? 74.173 8.960 -46.293 1.00 94.75 106 GLN A C 1
ATOM 757 O O . GLN A 1 106 ? 73.561 8.732 -45.250 1.00 94.75 106 GLN A O 1
ATOM 762 N N . GLU A 1 107 ? 74.290 10.192 -46.793 1.00 95.56 107 GLU A N 1
ATOM 763 C CA . GLU A 1 107 ? 73.685 11.375 -46.167 1.00 95.56 107 GLU A CA 1
ATOM 764 C C . GLU A 1 107 ? 72.153 11.269 -46.122 1.00 95.56 107 GLU A C 1
ATOM 766 O O . GLU A 1 107 ? 71.530 11.543 -45.095 1.00 95.56 107 GLU A O 1
ATOM 771 N N . LEU A 1 108 ? 71.521 10.817 -47.210 1.00 94.25 108 LEU A N 1
ATOM 772 C CA . LEU A 1 108 ? 70.076 10.587 -47.259 1.00 94.25 108 LEU A CA 1
ATOM 773 C C . LEU A 1 108 ? 69.640 9.479 -46.297 1.00 94.25 108 LEU A C 1
ATOM 775 O O . LEU A 1 108 ? 68.628 9.635 -45.612 1.00 94.25 108 LEU A O 1
ATOM 779 N N . GLU A 1 109 ? 70.389 8.383 -46.200 1.00 94.06 109 GLU A N 1
ATOM 780 C CA . GLU A 1 109 ? 70.130 7.321 -45.228 1.00 94.06 109 GLU A CA 1
ATOM 781 C C . GLU A 1 109 ? 70.238 7.831 -43.788 1.00 94.06 109 GLU A C 1
ATOM 783 O O . GLU A 1 109 ? 69.384 7.505 -42.961 1.00 94.06 109 GLU A O 1
ATOM 788 N N . GLU A 1 110 ? 71.239 8.654 -43.476 1.00 96.00 110 GLU A N 1
ATOM 789 C CA . GLU A 1 110 ? 71.390 9.264 -42.155 1.00 96.00 110 GLU A CA 1
ATOM 790 C C . GLU A 1 110 ? 70.236 10.228 -41.851 1.00 96.00 110 GLU A C 1
ATOM 792 O O . GLU A 1 110 ? 69.630 10.156 -40.779 1.00 96.00 110 GLU A O 1
ATOM 797 N N . HIS A 1 111 ? 69.836 11.058 -42.816 1.00 95.75 111 HIS A N 1
ATOM 798 C CA . HIS A 1 111 ? 68.666 11.923 -42.684 1.00 95.75 111 HIS A CA 1
ATOM 799 C C . HIS A 1 111 ? 67.369 11.135 -42.467 1.00 95.75 111 HIS A C 1
ATOM 801 O O . HIS A 1 111 ? 66.555 11.528 -41.626 1.00 95.75 111 HIS A O 1
ATOM 807 N N . ILE A 1 112 ? 67.176 10.015 -43.172 1.00 93.62 112 ILE A N 1
ATOM 808 C CA . ILE A 1 112 ? 66.029 9.121 -42.976 1.00 93.62 112 ILE A CA 1
ATOM 809 C C . ILE A 1 112 ? 66.063 8.521 -41.570 1.00 93.62 112 ILE A C 1
ATOM 811 O O . ILE A 1 112 ? 65.041 8.555 -40.886 1.00 93.62 112 ILE A O 1
ATOM 815 N N . ARG A 1 113 ? 67.215 8.023 -41.101 1.00 93.88 113 ARG A N 1
ATOM 816 C CA . ARG A 1 113 ? 67.356 7.464 -39.744 1.00 93.88 113 ARG A CA 1
ATOM 817 C C . ARG A 1 113 ? 67.022 8.505 -38.679 1.00 93.88 113 ARG A C 1
ATOM 819 O O . ARG A 1 113 ? 66.137 8.270 -37.866 1.00 93.88 113 ARG A O 1
ATOM 826 N N . VAL A 1 114 ? 67.612 9.697 -38.758 1.00 93.38 114 VAL A N 1
ATOM 827 C CA . VAL A 1 114 ? 67.336 10.796 -37.817 1.00 93.38 114 VAL A CA 1
ATOM 828 C C . VAL A 1 114 ? 65.864 11.223 -37.856 1.00 93.38 114 VAL A C 1
ATOM 830 O O . VAL A 1 114 ? 65.279 11.538 -36.818 1.00 93.38 114 VAL A O 1
ATOM 833 N N . TYR A 1 115 ? 65.235 11.252 -39.034 1.00 90.75 115 TYR A N 1
ATOM 834 C CA . TYR A 1 115 ? 63.809 11.560 -39.159 1.00 90.75 115 TYR A CA 1
ATOM 835 C C . TYR A 1 115 ? 62.929 10.481 -38.514 1.00 90.75 115 TYR A C 1
ATOM 837 O O . TYR A 1 115 ? 61.977 10.808 -37.799 1.00 90.75 115 TYR A O 1
ATOM 845 N N . LEU A 1 116 ? 63.254 9.205 -38.732 1.00 87.88 116 LEU A N 1
ATOM 846 C CA . LEU A 1 116 ? 62.546 8.079 -38.129 1.00 87.88 116 LEU A CA 1
ATOM 847 C C . LEU A 1 116 ? 62.723 8.051 -36.608 1.00 87.88 116 LEU A C 1
ATOM 849 O O . LEU A 1 116 ? 61.728 7.876 -35.912 1.00 87.88 116 LEU A O 1
ATOM 853 N N . ASP A 1 117 ? 63.917 8.329 -36.087 1.00 86.81 117 ASP A N 1
ATOM 854 C CA . ASP A 1 117 ? 64.180 8.399 -34.645 1.00 86.81 117 ASP A CA 1
ATOM 855 C C . ASP A 1 117 ? 63.412 9.549 -33.982 1.00 86.81 117 ASP A C 1
ATOM 857 O O . ASP A 1 117 ? 62.776 9.367 -32.942 1.00 86.81 117 ASP A O 1
ATOM 861 N N . LYS A 1 118 ? 63.367 10.727 -34.620 1.00 85.25 118 LYS A N 1
ATOM 862 C CA . LYS A 1 118 ? 62.533 11.854 -34.162 1.00 85.25 118 LYS A CA 1
ATOM 863 C C . LYS A 1 118 ? 61.046 11.495 -34.146 1.00 85.25 118 LYS A C 1
ATOM 865 O O . LYS A 1 118 ? 60.325 11.897 -33.233 1.00 85.25 118 LYS A O 1
ATOM 870 N N . LYS A 1 119 ? 60.580 10.734 -35.139 1.00 81.00 119 LYS A N 1
ATOM 871 C CA . LYS A 1 119 ? 59.192 10.264 -35.217 1.00 81.00 119 LYS A CA 1
ATOM 872 C C . LYS A 1 119 ? 58.899 9.153 -34.203 1.00 81.00 119 LYS A C 1
ATOM 874 O O . LYS A 1 119 ? 57.809 9.117 -33.649 1.00 81.00 119 LYS A O 1
ATOM 879 N N . ALA A 1 120 ? 59.854 8.279 -33.910 1.00 76.38 120 ALA A N 1
ATOM 880 C CA . ALA A 1 120 ? 59.723 7.264 -32.869 1.00 76.38 120 ALA A CA 1
ATOM 881 C C . ALA A 1 120 ? 59.673 7.902 -31.470 1.00 76.38 120 ALA A C 1
ATOM 883 O O . ALA A 1 120 ? 58.831 7.535 -30.653 1.00 76.38 120 ALA A O 1
ATOM 884 N N . ALA A 1 121 ? 60.494 8.926 -31.219 1.00 74.56 121 ALA A N 1
ATOM 885 C CA . ALA A 1 121 ? 60.456 9.698 -29.980 1.00 74.56 121 ALA A CA 1
ATOM 886 C C . ALA A 1 121 ? 59.122 10.444 -29.793 1.00 74.56 121 ALA A C 1
ATOM 888 O O . ALA A 1 121 ? 58.587 10.473 -28.685 1.00 74.56 121 ALA A O 1
ATOM 889 N N . SER A 1 122 ? 58.531 10.992 -30.864 1.00 70.19 122 SER A N 1
ATOM 890 C CA . SER A 1 122 ? 57.205 11.622 -30.781 1.00 70.19 122 SER A CA 1
ATOM 891 C C . SER A 1 122 ? 56.084 10.609 -30.532 1.00 70.19 122 SER A C 1
ATOM 893 O O . SER A 1 122 ? 55.104 10.938 -29.862 1.00 70.19 122 SER A O 1
ATOM 895 N N . VAL A 1 123 ? 56.246 9.355 -30.970 1.00 68.31 123 VAL A N 1
ATOM 896 C CA . VAL A 1 123 ? 55.298 8.267 -30.684 1.00 68.31 123 VAL A CA 1
ATOM 897 C C . VAL A 1 123 ? 55.277 7.881 -29.196 1.00 68.31 123 VAL A C 1
ATOM 899 O O . VAL A 1 123 ? 54.234 7.453 -28.704 1.00 68.31 123 VAL A O 1
ATOM 902 N N . GLY A 1 124 ? 56.355 8.126 -28.441 1.00 68.06 124 GLY A N 1
ATOM 903 C CA . GLY A 1 124 ? 56.386 7.920 -26.984 1.00 68.06 124 GLY A CA 1
ATOM 904 C C . GLY A 1 124 ? 55.319 8.714 -26.211 1.00 68.06 124 GLY A C 1
ATOM 905 O O . GLY A 1 124 ? 54.883 8.285 -25.146 1.00 68.06 124 GLY A O 1
ATOM 906 N N . SER A 1 125 ? 54.822 9.822 -26.772 1.00 68.69 125 SER A N 1
ATOM 907 C CA . SER A 1 125 ? 53.752 10.636 -26.171 1.00 68.69 125 SER A CA 1
ATOM 908 C C . SER A 1 125 ? 52.357 9.986 -26.213 1.00 68.69 125 SER A C 1
ATOM 910 O O . SER A 1 125 ? 51.481 10.366 -25.434 1.00 68.69 125 SER A O 1
ATOM 912 N N . TRP A 1 126 ? 52.145 8.967 -27.057 1.00 76.56 126 TRP A N 1
ATOM 913 C CA . TRP A 1 126 ? 50.873 8.234 -27.118 1.00 76.56 126 TRP A CA 1
ATOM 914 C C . TRP A 1 126 ? 50.621 7.364 -25.884 1.00 76.56 126 TRP A C 1
ATOM 916 O O . TRP A 1 126 ? 49.462 7.116 -25.560 1.00 76.56 126 TRP A O 1
ATOM 926 N N . GLY A 1 127 ? 51.678 6.915 -25.194 1.00 85.38 127 GLY A N 1
ATOM 927 C CA . GLY A 1 127 ? 51.560 6.147 -23.949 1.00 85.38 127 GLY A CA 1
ATOM 928 C C . GLY A 1 127 ? 50.905 6.970 -22.841 1.00 85.38 127 GLY A C 1
ATOM 929 O O . GLY A 1 127 ? 49.868 6.578 -22.320 1.00 85.38 127 GLY A O 1
ATOM 930 N N . ALA A 1 128 ? 51.426 8.173 -22.587 1.00 85.31 128 ALA A N 1
ATOM 931 C CA . ALA A 1 128 ? 50.865 9.091 -21.593 1.00 85.31 128 ALA A CA 1
ATOM 932 C C . ALA A 1 128 ? 49.424 9.523 -21.928 1.00 85.31 128 ALA A C 1
ATOM 934 O O . ALA A 1 128 ? 48.580 9.640 -21.043 1.00 85.31 128 ALA A O 1
ATOM 935 N N . LEU A 1 129 ? 49.108 9.734 -23.213 1.00 86.31 129 LEU A N 1
ATOM 936 C CA . LEU A 1 129 ? 47.738 10.049 -23.631 1.00 86.31 129 LEU A CA 1
ATOM 937 C C . LEU A 1 129 ? 46.781 8.868 -23.400 1.00 86.31 129 LEU A C 1
ATOM 939 O O . LEU A 1 129 ? 45.642 9.081 -22.988 1.00 86.31 129 LEU A O 1
ATOM 943 N N . ARG A 1 130 ? 47.238 7.636 -23.647 1.00 88.31 130 ARG A N 1
ATOM 944 C CA . ARG A 1 130 ? 46.475 6.410 -23.384 1.00 88.31 130 ARG A CA 1
ATOM 945 C C . ARG A 1 130 ? 46.223 6.216 -21.893 1.00 88.31 130 ARG A C 1
ATOM 947 O O . ARG A 1 130 ? 45.084 5.967 -21.525 1.00 88.31 130 ARG A O 1
ATOM 954 N N . GLU A 1 131 ? 47.240 6.379 -21.055 1.00 91.69 131 GLU A N 1
ATOM 955 C CA . GLU A 1 131 ? 47.099 6.277 -19.597 1.00 91.69 131 GLU A CA 1
ATOM 956 C C . GLU A 1 131 ? 46.114 7.322 -19.058 1.00 91.69 131 GLU A C 1
ATOM 958 O O . GLU A 1 131 ? 45.231 6.992 -18.272 1.00 91.69 131 GLU A O 1
ATOM 963 N N . ASN A 1 132 ? 46.188 8.568 -19.542 1.00 92.31 132 ASN A N 1
ATOM 964 C CA . ASN A 1 132 ? 45.230 9.616 -19.177 1.00 92.31 132 ASN A CA 1
ATOM 965 C C . ASN A 1 132 ? 43.801 9.274 -19.610 1.00 92.31 132 ASN A C 1
ATOM 967 O O . ASN A 1 132 ? 42.850 9.498 -18.864 1.00 92.31 132 ASN A O 1
ATOM 971 N N . TRP A 1 133 ? 43.638 8.738 -20.818 1.00 91.75 133 TRP A N 1
ATOM 972 C CA . TRP A 1 133 ? 42.348 8.266 -21.304 1.00 91.75 133 TRP A CA 1
ATOM 973 C C . TRP A 1 133 ? 41.802 7.134 -20.433 1.00 91.75 133 TRP A C 1
ATOM 975 O O . TRP A 1 133 ? 40.676 7.228 -19.962 1.00 91.75 133 TRP A O 1
ATOM 985 N N . GLU A 1 134 ? 42.599 6.104 -20.161 1.00 95.69 134 GLU A N 1
ATOM 986 C CA . GLU A 1 134 ? 42.215 4.979 -19.304 1.00 95.69 134 GLU A CA 1
ATOM 987 C C . GLU A 1 134 ? 41.851 5.454 -17.890 1.00 95.69 134 GLU A C 1
ATOM 989 O O . GLU A 1 134 ? 40.822 5.046 -17.352 1.00 95.69 134 GLU A O 1
ATOM 994 N N . ALA A 1 135 ? 42.610 6.398 -17.325 1.00 96.81 135 ALA A N 1
ATOM 995 C CA . ALA A 1 135 ? 42.303 7.015 -16.037 1.00 96.81 135 ALA A CA 1
ATOM 996 C C . ALA A 1 135 ? 40.954 7.756 -16.050 1.00 96.81 135 ALA A C 1
ATOM 998 O O . ALA A 1 135 ? 40.150 7.575 -15.137 1.00 96.81 135 ALA A O 1
ATOM 999 N N . ILE A 1 136 ? 40.667 8.542 -17.096 1.00 96.81 136 ILE A N 1
ATOM 1000 C CA . ILE A 1 136 ? 39.372 9.224 -17.258 1.00 96.81 136 ILE A CA 1
ATOM 1001 C C . ILE A 1 136 ? 38.242 8.201 -17.422 1.00 96.81 136 ILE A C 1
ATOM 1003 O O . ILE A 1 136 ? 37.179 8.369 -16.831 1.00 96.81 136 ILE A O 1
ATOM 1007 N N . TYR A 1 137 ? 38.461 7.121 -18.173 1.00 95.88 137 TYR A N 1
ATOM 1008 C CA . TYR A 1 137 ? 37.478 6.046 -18.341 1.00 95.88 137 TYR A CA 1
ATOM 1009 C C . TYR A 1 137 ? 37.130 5.379 -17.021 1.00 95.88 137 TYR A C 1
ATOM 1011 O O . TYR A 1 137 ? 35.950 5.214 -16.707 1.00 95.88 137 TYR A O 1
ATOM 1019 N N . HIS A 1 138 ? 38.143 5.039 -16.229 1.00 97.62 138 HIS A N 1
ATOM 1020 C CA . HIS A 1 138 ? 37.942 4.495 -14.896 1.00 97.62 138 HIS A CA 1
ATOM 1021 C C . HIS A 1 138 ? 37.231 5.494 -13.984 1.00 97.62 138 HIS A C 1
ATOM 1023 O O . HIS A 1 138 ? 36.274 5.118 -13.316 1.00 97.62 138 HIS A O 1
ATOM 1029 N N . GLN A 1 139 ? 37.613 6.772 -14.011 1.00 97.94 139 GLN A N 1
ATOM 1030 C CA . GLN A 1 139 ? 36.965 7.806 -13.205 1.00 97.94 139 GLN A CA 1
ATOM 1031 C C . GLN A 1 139 ? 35.483 7.983 -13.567 1.00 97.94 139 GLN A C 1
ATOM 1033 O O . GLN A 1 139 ? 34.645 8.119 -12.677 1.00 97.94 139 GLN A O 1
ATOM 1038 N N . VAL A 1 140 ? 35.142 7.957 -14.858 1.00 97.44 140 VAL A N 1
ATOM 1039 C CA . VAL A 1 140 ? 33.749 8.006 -15.322 1.00 97.44 140 VAL A CA 1
ATOM 1040 C C . VAL A 1 140 ? 32.996 6.746 -14.896 1.00 97.44 140 VAL A C 1
ATOM 1042 O O . VAL A 1 140 ? 31.870 6.856 -14.419 1.00 97.44 140 VAL A O 1
ATOM 1045 N N . GLY A 1 141 ? 33.608 5.565 -15.016 1.00 97.25 141 GLY A N 1
ATOM 1046 C CA . GLY A 1 141 ? 33.021 4.304 -14.560 1.00 97.25 141 GLY A CA 1
ATOM 1047 C C . GLY A 1 141 ? 32.697 4.311 -13.065 1.00 97.25 141 GLY A C 1
ATOM 1048 O O . GLY A 1 141 ? 31.562 4.031 -12.683 1.00 97.25 141 GLY A O 1
ATOM 1049 N N . GLU A 1 142 ? 33.653 4.716 -12.228 1.00 97.88 142 GLU A N 1
ATOM 1050 C CA . GLU A 1 142 ? 33.456 4.861 -10.781 1.00 97.88 142 GLU A CA 1
ATOM 1051 C C . GLU A 1 142 ? 32.377 5.901 -10.457 1.00 97.88 142 GLU A C 1
ATOM 1053 O O . GLU A 1 142 ? 31.515 5.650 -9.618 1.00 97.88 142 GLU A O 1
ATOM 1058 N N . ALA A 1 143 ? 32.349 7.037 -11.163 1.00 95.94 143 ALA A N 1
ATOM 1059 C CA . ALA A 1 143 ? 31.313 8.051 -10.976 1.00 95.94 143 ALA A CA 1
ATOM 1060 C C . ALA A 1 143 ? 29.908 7.538 -11.341 1.00 95.94 143 ALA A C 1
ATOM 1062 O O . ALA A 1 143 ? 28.940 7.881 -10.663 1.00 95.94 143 ALA A O 1
ATOM 1063 N N . VAL A 1 144 ? 29.776 6.708 -12.381 1.00 96.69 144 VAL A N 1
ATOM 1064 C CA . VAL A 1 144 ? 28.501 6.072 -12.760 1.00 96.69 144 VAL A CA 1
ATOM 1065 C C . VAL A 1 144 ? 28.056 5.065 -11.699 1.00 96.69 144 VAL A C 1
ATOM 1067 O O . VAL A 1 144 ? 26.884 5.061 -11.322 1.00 96.69 144 VAL A O 1
ATOM 1070 N N . LEU A 1 145 ? 28.974 4.243 -11.183 1.00 97.81 145 LEU A N 1
ATOM 1071 C CA . LEU A 1 145 ? 28.671 3.296 -10.106 1.00 97.81 145 LEU A CA 1
ATOM 1072 C C . LEU A 1 145 ? 28.273 4.015 -8.816 1.00 97.81 145 LEU A C 1
ATOM 1074 O O . LEU A 1 145 ? 27.300 3.625 -8.173 1.00 97.81 145 LEU A O 1
ATOM 1078 N N . GLU A 1 146 ? 28.981 5.082 -8.455 1.00 97.69 146 GLU A N 1
ATOM 1079 C CA . GLU A 1 146 ? 28.656 5.880 -7.277 1.00 97.69 146 GLU A CA 1
ATOM 1080 C C . GLU A 1 146 ? 27.313 6.598 -7.436 1.00 97.69 146 GLU A C 1
ATOM 1082 O O . GLU A 1 146 ? 26.509 6.622 -6.507 1.00 97.69 146 GLU A O 1
ATOM 1087 N N . ASN A 1 147 ? 26.998 7.095 -8.635 1.00 95.81 147 ASN A N 1
ATOM 1088 C CA . ASN A 1 147 ? 25.680 7.652 -8.923 1.00 95.81 147 ASN A CA 1
ATOM 1089 C C . ASN A 1 147 ? 24.568 6.606 -8.737 1.00 95.81 147 ASN A C 1
ATOM 1091 O O . ASN A 1 147 ? 23.567 6.900 -8.087 1.00 95.81 147 ASN A O 1
ATOM 1095 N N . ALA A 1 148 ? 24.771 5.375 -9.218 1.00 92.69 148 ALA A N 1
ATOM 1096 C CA . ALA A 1 148 ? 23.825 4.280 -9.012 1.00 92.69 148 ALA A CA 1
ATOM 1097 C C . ALA A 1 148 ? 23.663 3.920 -7.522 1.00 92.69 148 ALA A C 1
ATOM 1099 O O . ALA A 1 148 ? 22.542 3.720 -7.058 1.00 92.69 148 ALA A O 1
ATOM 1100 N N . ARG A 1 149 ? 24.755 3.898 -6.743 1.00 96.56 149 ARG A N 1
ATOM 1101 C CA . ARG A 1 149 ? 24.695 3.684 -5.284 1.00 96.56 149 ARG A CA 1
ATOM 1102 C C . ARG A 1 149 ? 23.910 4.786 -4.576 1.00 96.56 149 ARG A C 1
ATOM 1104 O O . ARG A 1 149 ? 23.066 4.481 -3.738 1.00 96.56 149 ARG A O 1
ATOM 1111 N N . LEU A 1 150 ? 24.155 6.050 -4.920 1.00 95.19 150 LEU A N 1
ATOM 1112 C CA . LEU A 1 150 ? 23.432 7.190 -4.351 1.00 95.19 150 LEU A CA 1
ATOM 1113 C C . LEU A 1 150 ? 21.946 7.170 -4.720 1.00 95.19 150 LEU A C 1
ATOM 1115 O O . LEU A 1 150 ? 21.110 7.484 -3.872 1.00 95.19 150 LEU A O 1
ATOM 1119 N N . MET A 1 151 ? 21.602 6.768 -5.947 1.00 92.44 151 MET A N 1
ATOM 1120 C CA . MET A 1 151 ? 20.209 6.564 -6.353 1.00 92.44 151 MET A CA 1
ATOM 1121 C C . MET A 1 151 ? 19.528 5.501 -5.490 1.00 92.44 151 MET A C 1
ATOM 1123 O O . MET A 1 151 ? 18.502 5.795 -4.884 1.00 92.44 151 MET A O 1
ATOM 1127 N N . LEU A 1 152 ? 20.141 4.324 -5.334 1.00 93.69 152 LEU A N 1
ATOM 1128 C CA . LEU A 1 152 ? 19.601 3.261 -4.480 1.00 93.69 152 LEU A CA 1
ATOM 1129 C C . LEU A 1 152 ? 19.459 3.704 -3.020 1.00 93.69 152 LEU A C 1
ATOM 1131 O O . LEU A 1 152 ? 18.469 3.389 -2.366 1.00 93.69 152 LEU A O 1
ATOM 1135 N N . HIS A 1 153 ? 20.429 4.455 -2.493 1.00 90.44 153 HIS A N 1
ATOM 1136 C CA . HIS A 1 153 ? 20.337 4.979 -1.132 1.00 90.44 153 HIS A CA 1
ATOM 1137 C C . HIS A 1 153 ? 19.191 5.991 -0.991 1.00 90.44 153 HIS A C 1
ATOM 1139 O O . HIS A 1 153 ? 18.506 6.009 0.033 1.00 90.44 153 HIS A O 1
ATOM 1145 N N . THR A 1 154 ? 18.963 6.811 -2.017 1.00 90.38 154 THR A N 1
ATOM 1146 C CA . THR A 1 154 ? 17.850 7.766 -2.058 1.00 90.38 154 THR A CA 1
ATOM 1147 C C . THR A 1 154 ? 16.511 7.036 -2.079 1.00 90.38 154 THR A C 1
ATOM 1149 O O . THR A 1 154 ? 15.644 7.355 -1.271 1.00 90.38 154 THR A O 1
ATOM 1152 N N . GLU A 1 155 ? 16.366 6.026 -2.935 1.00 91.69 155 GLU A N 1
ATOM 1153 C CA . GLU A 1 155 ? 15.166 5.185 -3.019 1.00 91.69 155 GLU A CA 1
ATOM 1154 C C . GLU A 1 155 ? 14.906 4.448 -1.699 1.00 91.69 155 GLU A C 1
ATOM 1156 O O . GLU A 1 155 ? 13.777 4.412 -1.222 1.00 91.69 155 GLU A O 1
ATOM 1161 N N . ASN A 1 156 ? 15.953 3.936 -1.045 1.00 87.69 156 ASN A N 1
ATOM 1162 C CA . ASN A 1 156 ? 15.833 3.292 0.262 1.00 87.69 156 ASN A CA 1
ATOM 1163 C C . ASN A 1 156 ? 15.342 4.269 1.346 1.00 87.69 156 ASN A C 1
ATOM 1165 O O . ASN A 1 156 ? 14.426 3.943 2.098 1.00 87.69 156 ASN A O 1
ATOM 1169 N N . ILE A 1 157 ? 15.911 5.479 1.407 1.00 91.81 157 ILE A N 1
ATOM 1170 C CA . ILE A 1 157 ? 15.467 6.511 2.357 1.00 91.81 157 ILE A CA 1
ATOM 1171 C C . ILE A 1 157 ? 14.016 6.916 2.074 1.00 91.81 157 ILE A C 1
ATOM 1173 O O . ILE A 1 157 ? 13.250 7.108 3.016 1.00 91.81 157 ILE A O 1
ATOM 1177 N N . GLN A 1 158 ? 13.632 7.040 0.801 1.00 87.38 158 GLN A N 1
ATOM 1178 C CA . GLN A 1 158 ? 12.259 7.356 0.402 1.00 87.38 158 GLN A CA 1
ATOM 1179 C C . GLN A 1 158 ? 11.286 6.254 0.825 1.00 87.38 158 GLN A C 1
ATOM 1181 O O . GLN A 1 158 ? 10.307 6.565 1.496 1.00 87.38 158 GLN A O 1
ATOM 1186 N N . ALA A 1 159 ? 11.604 4.986 0.554 1.00 83.19 159 ALA A N 1
ATOM 1187 C CA . ALA A 1 159 ? 10.799 3.850 0.997 1.00 83.19 159 ALA A CA 1
ATOM 1188 C C . ALA A 1 159 ? 10.668 3.802 2.531 1.00 83.19 159 ALA A C 1
ATOM 1190 O O . ALA A 1 159 ? 9.570 3.654 3.055 1.00 83.19 159 ALA A O 1
ATOM 1191 N N . CYS A 1 160 ? 11.757 4.033 3.274 1.00 88.50 160 CYS A N 1
ATOM 1192 C CA . CYS A 1 160 ? 11.694 4.123 4.737 1.00 88.50 160 CYS A CA 1
ATOM 1193 C C . CYS A 1 160 ? 10.804 5.285 5.214 1.00 88.50 160 CYS A C 1
ATOM 1195 O O . CYS A 1 160 ? 10.105 5.164 6.219 1.00 88.50 160 CYS A O 1
ATOM 1197 N N . ALA A 1 161 ? 10.843 6.435 4.534 1.00 85.19 161 ALA A N 1
ATOM 1198 C CA . ALA A 1 161 ? 10.003 7.581 4.871 1.00 85.19 161 ALA A CA 1
ATOM 1199 C C . ALA A 1 161 ? 8.517 7.301 4.596 1.00 85.19 161 ALA A C 1
ATOM 1201 O O . ALA A 1 161 ? 7.670 7.692 5.401 1.00 85.19 161 ALA A O 1
ATOM 1202 N N . GLU A 1 162 ? 8.209 6.606 3.501 1.00 87.12 162 GLU A N 1
ATOM 1203 C CA . GLU A 1 162 ? 6.862 6.130 3.172 1.00 87.12 162 GLU A CA 1
ATOM 1204 C C . GLU A 1 162 ? 6.365 5.119 4.215 1.00 87.12 162 GLU A C 1
ATOM 1206 O O . GLU A 1 162 ? 5.286 5.318 4.767 1.00 87.12 162 GLU A O 1
ATOM 1211 N N . ASP A 1 163 ? 7.193 4.155 4.631 1.00 90.12 163 ASP A N 1
ATOM 1212 C CA . ASP A 1 163 ? 6.860 3.215 5.712 1.00 90.12 163 ASP A CA 1
ATOM 1213 C C . ASP A 1 163 ? 6.498 3.936 7.025 1.00 90.12 163 ASP A C 1
ATOM 1215 O O . ASP A 1 163 ? 5.561 3.551 7.733 1.00 90.12 163 ASP A O 1
ATOM 1219 N N . PHE A 1 164 ? 7.239 4.989 7.394 1.00 86.56 164 PHE A N 1
ATOM 1220 C CA . PHE A 1 164 ? 6.923 5.787 8.584 1.00 86.56 164 PHE A CA 1
ATOM 1221 C C . PHE A 1 164 ? 5.638 6.593 8.423 1.00 86.56 164 PHE A C 1
ATOM 1223 O O . PHE A 1 164 ? 4.875 6.723 9.385 1.00 86.56 164 PHE A O 1
ATOM 1230 N N . LYS A 1 165 ? 5.397 7.134 7.229 1.00 90.62 165 LYS A N 1
ATOM 1231 C CA . LYS A 1 165 ? 4.176 7.868 6.912 1.00 90.62 165 LYS A CA 1
ATOM 1232 C C . LYS A 1 165 ? 2.955 6.955 7.015 1.00 90.62 165 LYS A C 1
ATOM 1234 O O . LYS A 1 165 ? 2.011 7.317 7.708 1.00 90.62 165 LYS A O 1
ATOM 1239 N N . ASP A 1 166 ? 3.009 5.760 6.441 1.00 80.06 166 ASP A N 1
ATOM 1240 C CA . ASP A 1 166 ? 1.916 4.786 6.493 1.00 80.06 166 ASP A CA 1
ATOM 1241 C C . ASP A 1 166 ? 1.630 4.343 7.931 1.00 80.06 166 ASP A C 1
ATOM 1243 O O . ASP A 1 166 ? 0.477 4.270 8.356 1.00 80.06 166 ASP A O 1
ATOM 1247 N N . ARG A 1 167 ? 2.673 4.104 8.738 1.00 91.06 167 ARG A N 1
ATOM 1248 C CA . ARG A 1 167 ? 2.509 3.825 10.176 1.00 91.06 167 ARG A CA 1
ATOM 1249 C C . ARG A 1 167 ? 1.830 4.979 10.907 1.00 91.06 167 ARG A C 1
ATOM 1251 O O . ARG A 1 167 ? 0.962 4.735 11.739 1.00 91.06 167 ARG A O 1
ATOM 1258 N N . TYR A 1 168 ? 2.205 6.219 10.603 1.00 90.62 168 TYR A N 1
ATOM 1259 C CA . TYR A 1 168 ? 1.583 7.399 11.198 1.00 90.62 168 TYR A CA 1
ATOM 1260 C C . TYR A 1 168 ? 0.115 7.548 10.782 1.00 90.62 168 TYR A C 1
ATOM 1262 O O . TYR A 1 168 ? -0.736 7.777 11.641 1.00 90.62 168 TYR A O 1
ATOM 1270 N N . GLU A 1 169 ? -0.195 7.392 9.495 1.00 88.44 169 GLU A N 1
ATOM 1271 C CA . GLU A 1 169 ? -1.562 7.471 8.970 1.00 88.44 169 GLU A CA 1
ATOM 1272 C C . GLU A 1 169 ? -2.453 6.360 9.539 1.00 88.44 169 GLU A C 1
ATOM 1274 O O . GLU A 1 169 ? -3.616 6.616 9.848 1.00 88.44 169 GLU A O 1
ATOM 1279 N N . ASN A 1 170 ? -1.899 5.165 9.768 1.00 82.69 170 ASN A N 1
ATOM 1280 C CA . ASN A 1 170 ? -2.597 4.064 10.431 1.00 82.69 170 ASN A CA 1
ATOM 1281 C C . ASN A 1 170 ? -2.831 4.321 11.928 1.00 82.69 170 ASN A C 1
ATOM 1283 O O . ASN A 1 170 ? -3.906 4.001 12.419 1.00 82.69 170 ASN A O 1
ATOM 1287 N N . GLU A 1 171 ? -1.872 4.905 12.655 1.00 89.31 171 GLU A N 1
ATOM 1288 C CA . GLU A 1 171 ? -1.990 5.171 14.101 1.00 89.31 171 GLU A CA 1
ATOM 1289 C C . GLU A 1 171 ? -2.895 6.379 14.416 1.00 89.31 171 GLU A C 1
ATOM 1291 O O . GLU A 1 171 ? -3.612 6.403 15.418 1.00 89.31 171 GLU A O 1
ATOM 1296 N N . GLN A 1 172 ? -2.898 7.395 13.546 1.00 90.25 172 GLN A N 1
ATOM 1297 C CA . GLN A 1 172 ? -3.673 8.627 13.713 1.00 90.25 172 GLN A CA 1
ATOM 1298 C C . GLN A 1 172 ? -5.170 8.409 14.041 1.00 90.25 172 GLN A C 1
ATOM 1300 O O . GLN A 1 172 ? -5.658 9.078 14.958 1.00 90.25 172 GLN A O 1
ATOM 1305 N N . PRO A 1 173 ? -5.938 7.547 13.339 1.00 85.25 173 PRO A N 1
ATOM 1306 C CA . PRO A 1 173 ? -7.347 7.318 13.656 1.00 85.25 173 PRO A CA 1
ATOM 1307 C C . PRO A 1 173 ? -7.550 6.647 15.016 1.00 85.25 173 PRO A C 1
ATOM 1309 O O . PRO A 1 173 ? -8.495 7.011 15.709 1.00 85.25 173 PRO A O 1
ATOM 1312 N N . PHE A 1 174 ? -6.671 5.727 15.432 1.00 89.38 174 PHE A N 1
ATOM 1313 C CA . PHE A 1 174 ? -6.765 5.095 16.753 1.00 89.38 174 PHE A CA 1
ATOM 1314 C C . PHE A 1 174 ? -6.540 6.113 17.861 1.00 89.38 174 PHE A C 1
ATOM 1316 O O . PHE A 1 174 ? -7.327 6.188 18.802 1.00 89.38 174 PHE A O 1
ATOM 1323 N N . ARG A 1 175 ? -5.522 6.966 17.708 1.00 94.94 175 ARG A N 1
ATOM 1324 C CA . ARG A 1 175 ? -5.276 8.061 18.645 1.00 94.94 175 ARG A CA 1
ATOM 1325 C C . ARG A 1 175 ? -6.481 8.999 18.749 1.00 94.94 175 ARG A C 1
ATOM 1327 O O . ARG A 1 175 ? -6.890 9.312 19.859 1.00 94.94 175 ARG A O 1
ATOM 1334 N N . LYS A 1 176 ? -7.070 9.402 17.617 1.00 93.12 176 LYS A N 1
ATOM 1335 C CA . LYS A 1 176 ? -8.286 10.235 17.601 1.00 93.12 176 LYS A CA 1
ATOM 1336 C C . LYS A 1 176 ? -9.466 9.546 18.284 1.00 93.12 176 LYS A C 1
ATOM 1338 O O . LYS A 1 176 ? -10.139 10.179 19.081 1.00 93.12 176 LYS A O 1
ATOM 1343 N N . ALA A 1 177 ? -9.683 8.256 18.026 1.00 91.00 177 ALA A N 1
ATOM 1344 C CA . ALA A 1 177 ? -10.760 7.497 18.657 1.00 91.00 177 ALA A CA 1
ATOM 1345 C C . ALA A 1 177 ? -10.605 7.432 20.186 1.00 91.00 177 ALA A C 1
ATOM 1347 O O . ALA A 1 177 ? -11.580 7.623 20.908 1.00 91.00 177 ALA A O 1
ATOM 1348 N N . VAL A 1 178 ? -9.381 7.228 20.682 1.00 96.94 178 VAL A N 1
ATOM 1349 C CA . VAL A 1 178 ? -9.086 7.249 22.124 1.00 96.94 178 VAL A CA 1
ATOM 1350 C C . VAL A 1 178 ? -9.248 8.657 22.706 1.00 96.94 178 VAL A C 1
ATOM 1352 O O . VAL A 1 178 ? -9.799 8.812 23.791 1.00 96.94 178 VAL A O 1
ATOM 1355 N N . GLU A 1 179 ? -8.804 9.700 21.999 1.00 97.62 179 GLU A N 1
ATOM 1356 C CA . GLU A 1 179 ? -9.018 11.096 22.408 1.00 97.62 179 GLU A CA 1
ATOM 1357 C C . GLU A 1 179 ? -10.521 11.430 22.489 1.00 97.62 179 GLU A C 1
ATOM 1359 O O . GLU A 1 179 ? -10.963 12.060 23.452 1.00 97.62 179 GLU A O 1
ATOM 1364 N N . ASP A 1 180 ? -11.326 10.952 21.539 1.00 96.88 180 ASP A N 1
ATOM 1365 C CA . ASP A 1 180 ? -12.784 11.098 21.543 1.00 96.88 180 ASP A CA 1
ATOM 1366 C C . ASP A 1 180 ? -13.441 10.334 22.706 1.00 96.88 180 ASP A C 1
ATOM 1368 O O . ASP A 1 180 ? -14.346 10.866 23.355 1.00 96.88 180 ASP A O 1
ATOM 1372 N N . GLU A 1 181 ? -12.966 9.128 23.028 1.00 97.69 181 GLU A N 1
ATOM 1373 C CA . GLU A 1 181 ? -13.430 8.351 24.184 1.00 97.69 181 GLU A CA 1
ATOM 1374 C C . GLU A 1 181 ? -13.103 9.059 25.506 1.00 97.69 181 GLU A C 1
ATOM 1376 O O . GLU A 1 181 ? -13.982 9.214 26.353 1.00 97.69 181 GLU A O 1
ATOM 1381 N N . ILE A 1 182 ? -11.884 9.583 25.663 1.00 98.00 182 ILE A N 1
ATOM 1382 C CA . ILE A 1 182 ? -11.488 10.386 26.832 1.00 98.00 182 ILE A CA 1
ATOM 1383 C C . ILE A 1 182 ? -12.392 11.618 26.969 1.00 98.00 182 ILE A C 1
ATOM 1385 O O . ILE A 1 182 ? -12.893 11.905 28.057 1.00 98.00 182 ILE A O 1
ATOM 1389 N N . ASN A 1 183 ? -12.658 12.328 25.870 1.00 98.00 183 ASN A N 1
ATOM 1390 C CA . ASN A 1 183 ? -13.566 13.477 25.866 1.00 98.00 183 ASN A CA 1
ATOM 1391 C C . ASN A 1 183 ? -15.002 13.080 26.238 1.00 98.00 183 ASN A C 1
ATOM 1393 O O . ASN A 1 183 ? -15.695 13.831 26.924 1.00 98.00 183 ASN A O 1
ATOM 1397 N N . SER A 1 184 ? -15.459 11.903 25.808 1.00 98.12 184 SER A N 1
ATOM 1398 C CA . SER A 1 184 ? -16.751 11.350 26.215 1.00 98.12 184 SER A CA 1
ATOM 1399 C C . SER A 1 184 ? -16.781 11.028 27.711 1.00 98.12 184 SER A C 1
ATOM 1401 O O . SER A 1 184 ? -17.764 11.342 28.377 1.00 98.12 184 SER A O 1
ATOM 1403 N N . LEU A 1 185 ? -15.712 10.448 28.262 1.00 98.00 185 LEU A N 1
ATOM 1404 C CA . LEU A 1 185 ? -15.608 10.153 29.693 1.00 98.00 185 LEU A CA 1
ATOM 1405 C C . LEU A 1 185 ? -15.628 11.427 30.542 1.00 98.00 185 LEU A C 1
ATOM 1407 O O . LEU A 1 185 ? -16.287 11.442 31.578 1.00 98.00 185 LEU A O 1
ATOM 1411 N N . TYR A 1 186 ? -14.986 12.511 30.094 1.00 98.50 186 TYR A N 1
ATOM 1412 C CA . TYR A 1 186 ? -15.094 13.809 30.767 1.00 98.50 186 TYR A CA 1
ATOM 1413 C C . TYR A 1 186 ? -16.540 14.309 30.837 1.00 98.50 186 TYR A C 1
ATOM 1415 O O . TYR A 1 186 ? -16.972 14.736 31.902 1.00 98.50 186 TYR A O 1
ATOM 1423 N N . LYS A 1 187 ? -17.320 14.170 29.757 1.00 98.31 187 LYS A N 1
ATOM 1424 C CA . LYS A 1 187 ? -18.749 14.530 29.773 1.00 98.31 187 LYS A CA 1
ATOM 1425 C C . LYS A 1 187 ? -19.546 13.688 30.764 1.00 98.31 187 LYS A C 1
ATOM 1427 O O . LYS A 1 187 ? -20.340 14.233 31.516 1.00 98.31 187 LYS A O 1
ATOM 1432 N N . VAL A 1 188 ? -19.294 12.379 30.813 1.00 98.56 188 VAL A N 1
ATOM 1433 C CA . VAL A 1 188 ? -19.947 11.487 31.786 1.00 98.56 188 VAL A CA 1
ATOM 1434 C C . VAL A 1 188 ? -19.595 11.882 33.223 1.00 98.56 188 VAL A C 1
ATOM 1436 O O . VAL A 1 188 ? -20.457 11.834 34.097 1.00 98.56 188 VAL A O 1
ATOM 1439 N N . ILE A 1 189 ? -18.349 12.292 33.482 1.00 98.62 189 ILE A N 1
ATOM 1440 C CA . ILE A 1 189 ? -17.932 12.808 34.792 1.00 98.62 189 ILE A CA 1
ATOM 1441 C C . ILE A 1 189 ? -18.674 14.107 35.124 1.00 98.62 189 ILE A C 1
ATOM 1443 O O . ILE A 1 189 ? -19.158 14.251 36.245 1.00 98.62 189 ILE A O 1
ATOM 1447 N N . ASP A 1 190 ? -18.792 15.033 34.174 1.00 98.62 190 ASP A N 1
ATOM 1448 C CA . ASP A 1 190 ? -19.534 16.281 34.365 1.00 98.62 190 ASP A CA 1
ATOM 1449 C C . ASP A 1 190 ? -21.024 16.012 34.644 1.00 98.62 190 ASP A C 1
ATOM 1451 O O . ASP A 1 190 ? -21.566 16.543 35.613 1.00 98.62 190 ASP A O 1
ATOM 1455 N N . ASP A 1 191 ? -21.664 15.111 33.894 1.00 98.50 191 ASP A N 1
ATOM 1456 C CA . ASP A 1 191 ? -23.056 14.691 34.112 1.00 98.50 191 ASP A CA 1
ATOM 1457 C C . ASP A 1 191 ? -23.243 14.008 35.484 1.00 98.50 191 ASP A C 1
ATOM 1459 O O . ASP A 1 191 ? -24.214 14.261 36.205 1.00 98.50 191 ASP A O 1
ATOM 1463 N N . ALA A 1 192 ? -22.288 13.170 35.901 1.00 98.44 192 ALA A N 1
ATOM 1464 C CA . ALA A 1 192 ? -22.281 12.551 37.226 1.00 98.44 192 ALA A CA 1
ATOM 1465 C C . ALA A 1 192 ? -22.105 13.589 38.349 1.00 98.44 192 ALA A C 1
ATOM 1467 O O . ALA A 1 192 ? -22.718 13.475 39.410 1.00 98.44 192 ALA A O 1
ATOM 1468 N N . ASN A 1 193 ? -21.300 14.629 38.125 1.00 98.50 193 ASN A N 1
ATOM 1469 C CA . ASN A 1 193 ? -21.143 15.726 39.077 1.00 98.50 193 ASN A CA 1
ATOM 1470 C C . ASN A 1 193 ? -22.420 16.568 39.183 1.00 98.50 193 ASN A C 1
ATOM 1472 O O . ASN A 1 193 ? -22.809 16.916 40.296 1.00 98.50 193 ASN A O 1
ATOM 1476 N N . LEU A 1 194 ? -23.101 16.846 38.066 1.00 98.56 194 LEU A N 1
ATOM 1477 C CA . LEU A 1 194 ? -24.389 17.548 38.067 1.00 98.56 194 LEU A CA 1
ATOM 1478 C C . LEU A 1 194 ? -25.451 16.761 38.843 1.00 98.56 194 LEU A C 1
ATOM 1480 O O . LEU A 1 194 ? -26.052 17.291 39.773 1.00 98.56 194 LEU A O 1
ATOM 1484 N N . THR A 1 195 ? -25.614 15.470 38.542 1.00 98.38 195 THR A N 1
ATOM 1485 C CA . THR A 1 195 ? -26.569 14.609 39.264 1.00 98.38 195 THR A CA 1
ATOM 1486 C C . THR A 1 195 ? -26.231 14.478 40.749 1.00 98.38 195 THR A C 1
ATOM 1488 O O . THR A 1 195 ? -27.130 14.475 41.591 1.00 98.38 195 THR A O 1
ATOM 1491 N N . LYS A 1 196 ? -24.942 14.429 41.107 1.00 98.44 196 LYS A N 1
ATOM 1492 C CA . LYS A 1 196 ? -24.502 14.481 42.504 1.00 98.44 196 LYS A CA 1
ATOM 1493 C C . LYS A 1 196 ? -24.919 15.792 43.176 1.00 98.44 196 LYS A C 1
ATOM 1495 O O . LYS A 1 196 ? -25.471 15.736 44.270 1.00 98.44 196 LYS A O 1
ATOM 1500 N N . MET A 1 197 ? -24.674 16.942 42.544 1.00 98.56 197 MET A N 1
ATOM 1501 C CA . MET A 1 197 ? -25.065 18.251 43.083 1.00 98.56 197 MET A CA 1
ATOM 1502 C C . MET A 1 197 ? -26.585 18.354 43.278 1.00 98.56 197 MET A C 1
ATOM 1504 O O . MET A 1 197 ? -27.036 18.853 44.310 1.00 98.56 197 MET A O 1
ATOM 1508 N N . ASP A 1 198 ? -27.375 17.825 42.340 1.00 98.56 198 ASP A N 1
ATOM 1509 C CA . ASP A 1 198 ? -28.837 17.784 42.446 1.00 98.56 198 ASP A CA 1
ATOM 1510 C C . ASP A 1 198 ? -29.299 16.934 43.641 1.00 98.56 198 ASP A C 1
ATOM 1512 O O . ASP A 1 198 ? -30.155 17.359 44.421 1.00 98.56 198 ASP A O 1
ATOM 1516 N N . LEU A 1 199 ? -28.713 15.746 43.829 1.00 98.31 199 LEU A N 1
ATOM 1517 C CA . LEU A 1 199 ? -29.015 14.877 44.970 1.00 98.31 199 LEU A CA 1
ATOM 1518 C C . LEU A 1 199 ? -28.570 15.495 46.301 1.00 98.31 199 LEU A C 1
ATOM 1520 O O . LEU A 1 199 ? -29.304 15.414 47.284 1.00 98.31 199 LEU A O 1
ATOM 1524 N N . GLU A 1 200 ? -27.401 16.135 46.349 1.00 98.25 200 GLU A N 1
ATOM 1525 C CA . GLU A 1 200 ? -26.930 16.867 47.531 1.00 98.25 200 GLU A CA 1
ATOM 1526 C C . GLU A 1 200 ? -27.897 18.001 47.899 1.00 98.25 200 GLU A C 1
ATOM 1528 O O . GLU A 1 200 ? -28.241 18.151 49.073 1.00 98.25 200 GLU A O 1
ATOM 1533 N N . SER A 1 201 ? -28.416 18.734 46.909 1.00 98.38 201 SER A N 1
ATOM 1534 C CA . SER A 1 201 ? -29.436 19.762 47.130 1.00 98.38 201 SER A CA 1
ATOM 1535 C C . SER A 1 201 ? -30.756 19.182 47.648 1.00 98.38 201 SER A C 1
ATOM 1537 O O . SER A 1 201 ? -31.361 19.777 48.540 1.00 98.38 201 SER A O 1
ATOM 1539 N N . GLN A 1 202 ? -31.212 18.035 47.131 1.00 98.44 202 GLN A N 1
ATOM 1540 C CA . GLN A 1 202 ? -32.421 17.360 47.628 1.00 98.44 202 GLN A CA 1
ATOM 1541 C C . GLN A 1 202 ? -32.244 16.850 49.061 1.00 98.44 202 GLN A C 1
ATOM 1543 O O . GLN A 1 202 ? -33.155 16.973 49.879 1.00 98.44 202 GLN A O 1
ATOM 1548 N N . ILE A 1 203 ? -31.070 16.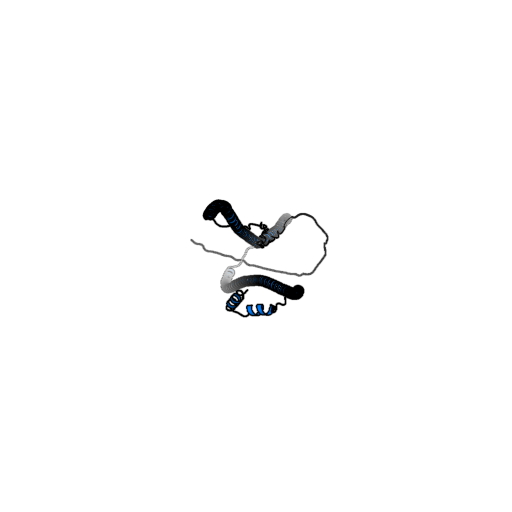302 49.384 1.00 98.19 203 ILE A N 1
ATOM 1549 C CA . ILE A 1 203 ? -30.731 15.868 50.743 1.00 98.19 203 ILE A CA 1
ATOM 1550 C C . ILE A 1 203 ? -30.778 17.057 51.701 1.00 98.19 203 ILE A C 1
ATOM 1552 O O . ILE A 1 203 ? -31.347 16.936 52.785 1.00 98.19 203 ILE A O 1
ATOM 1556 N N . GLU A 1 204 ? -30.187 18.190 51.324 1.00 98.12 204 GLU A N 1
ATOM 1557 C CA . GLU A 1 204 ? -30.181 19.372 52.182 1.00 98.12 204 GLU A CA 1
ATOM 1558 C C . GLU A 1 204 ? -31.594 19.937 52.371 1.00 98.12 204 GLU A C 1
ATOM 1560 O O . GLU A 1 204 ? -31.999 20.181 53.504 1.00 98.12 204 GLU A O 1
ATOM 1565 N N . SER A 1 205 ? -32.399 19.992 51.307 1.00 98.25 205 SER A N 1
ATOM 1566 C CA . SER A 1 205 ? -33.816 20.370 51.389 1.00 98.25 205 SER A CA 1
ATOM 1567 C C . SER A 1 205 ? -34.622 19.448 52.315 1.00 98.25 205 SER A C 1
ATOM 1569 O O . SER A 1 205 ? -35.341 19.935 53.186 1.00 98.25 205 SER A O 1
ATOM 1571 N N . MET A 1 206 ? -34.472 18.123 52.209 1.00 97.69 206 MET A N 1
ATOM 1572 C CA . MET A 1 206 ? -35.169 17.181 53.099 1.00 97.69 206 MET A CA 1
ATOM 1573 C C . MET A 1 206 ? -34.707 17.295 54.558 1.00 97.69 206 MET A C 1
ATOM 1575 O O . MET A 1 206 ? -35.510 17.133 55.480 1.00 97.69 206 MET A O 1
ATOM 1579 N N . LYS A 1 207 ? -33.424 17.587 54.808 1.00 97.94 207 LYS A N 1
ATOM 1580 C CA . LYS A 1 207 ? -32.940 17.871 56.169 1.00 97.94 207 LYS A CA 1
ATOM 1581 C C . LYS A 1 207 ? -33.558 19.150 56.717 1.00 97.94 207 LYS A C 1
ATOM 1583 O O . LYS A 1 207 ? -33.979 19.157 57.873 1.00 97.94 207 LYS A O 1
ATOM 1588 N N . GLU A 1 208 ? -33.626 20.213 55.917 1.00 97.81 208 GLU A N 1
ATOM 1589 C CA . GLU A 1 208 ? -34.288 21.459 56.302 1.00 97.81 208 GLU A CA 1
ATOM 1590 C C . GLU A 1 208 ? -35.751 21.192 56.681 1.00 97.81 208 GLU A C 1
ATOM 1592 O O . GLU A 1 208 ? -36.164 21.549 57.786 1.00 97.81 208 GLU A O 1
ATOM 1597 N N . GLU A 1 209 ? -36.502 20.459 55.855 1.00 97.62 209 GLU A N 1
ATOM 1598 C CA . GLU A 1 209 ? -37.882 20.050 56.152 1.00 97.62 209 GLU A CA 1
ATOM 1599 C C . GLU A 1 209 ? -37.999 19.243 57.452 1.00 97.62 209 GLU A C 1
ATOM 1601 O O . GLU A 1 209 ? -38.872 19.524 58.277 1.00 97.62 209 GLU A O 1
ATOM 1606 N N . LEU A 1 210 ? -37.097 18.287 57.693 1.00 97.38 210 LEU A N 1
ATOM 1607 C CA . LEU A 1 210 ? -37.083 17.492 58.923 1.00 97.38 210 LEU A CA 1
ATOM 1608 C C . LEU A 1 210 ? -36.831 18.373 60.153 1.00 97.38 210 LEU A C 1
ATOM 1610 O O . LEU A 1 210 ? -37.516 18.232 61.169 1.00 97.38 210 LEU A O 1
ATOM 1614 N N . THR A 1 211 ? -35.893 19.322 60.069 1.00 97.00 211 THR A N 1
ATOM 1615 C CA . THR A 1 211 ? -35.640 20.264 61.171 1.00 97.00 211 THR A CA 1
ATOM 1616 C C . THR A 1 211 ? -36.827 21.191 61.426 1.00 97.00 211 THR A C 1
ATOM 1618 O O . THR A 1 211 ? -37.120 21.487 62.586 1.00 97.00 211 THR A O 1
ATOM 1621 N N . LEU A 1 212 ? -37.541 21.621 60.380 1.00 97.31 212 LEU A N 1
ATOM 1622 C CA . LEU A 1 212 ? -38.766 22.411 60.504 1.00 97.31 212 LEU A CA 1
ATOM 1623 C C . LEU A 1 212 ? -39.884 21.596 61.162 1.00 97.31 212 LEU A C 1
ATOM 1625 O O . LEU A 1 212 ? -40.501 22.070 62.114 1.00 97.31 212 LEU A O 1
ATOM 1629 N N . LEU A 1 213 ? -40.103 20.355 60.723 1.00 97.38 213 LEU A N 1
ATOM 1630 C CA . LEU A 1 213 ? -41.119 19.471 61.292 1.00 97.38 213 LEU A CA 1
ATOM 1631 C C . LEU A 1 213 ? -40.828 19.139 62.761 1.00 97.38 213 LEU A C 1
ATOM 1633 O O . LEU A 1 213 ? -41.738 19.168 63.585 1.00 97.38 213 LEU A O 1
ATOM 1637 N N . SER A 1 214 ? -39.563 18.885 63.108 1.00 96.94 214 SER A N 1
ATOM 1638 C CA . SER A 1 214 ? -39.146 18.652 64.495 1.00 96.94 214 SER A CA 1
ATOM 1639 C C . SER A 1 214 ? -39.407 19.870 65.381 1.00 96.94 214 SER A C 1
ATOM 1641 O O . SER A 1 214 ? -39.903 19.705 66.493 1.00 96.94 214 SER A O 1
ATOM 1643 N N . LYS A 1 215 ? -39.097 21.084 64.903 1.00 97.00 215 LYS A N 1
ATOM 1644 C CA . LYS A 1 215 ? -39.387 22.328 65.635 1.00 97.00 215 LYS A CA 1
ATOM 1645 C C . LYS A 1 215 ? -40.891 22.537 65.810 1.00 97.00 215 LYS A C 1
ATOM 1647 O O . LYS A 1 215 ? -41.322 22.857 66.912 1.00 97.00 215 LYS A O 1
ATOM 1652 N N . ASN A 1 216 ? -41.684 22.301 64.763 1.00 96.19 216 ASN A N 1
ATOM 1653 C CA . ASN A 1 216 ? -43.144 22.402 64.827 1.00 96.19 216 ASN A CA 1
ATOM 1654 C C . ASN A 1 216 ? -43.732 21.402 65.831 1.00 96.19 216 ASN A C 1
ATOM 1656 O O . ASN A 1 216 ? -44.531 21.787 66.676 1.00 96.19 216 ASN A O 1
ATOM 1660 N N . HIS A 1 217 ? -43.288 20.142 65.796 1.00 95.88 217 HIS A N 1
ATOM 1661 C CA . HIS A 1 217 ? -43.723 19.130 66.757 1.00 95.88 217 HIS A CA 1
ATOM 1662 C C . HIS A 1 217 ? -43.356 19.509 68.197 1.00 95.88 217 HIS A C 1
ATOM 1664 O O . HIS A 1 217 ? -44.173 19.355 69.102 1.00 95.88 217 HIS A O 1
ATOM 1670 N N . GLU A 1 218 ? -42.147 20.029 68.423 1.00 95.94 218 GLU A N 1
ATOM 1671 C CA . GLU A 1 218 ? -41.731 20.503 69.744 1.00 95.94 218 GLU A CA 1
ATOM 1672 C C . GLU A 1 218 ? -42.634 21.645 70.247 1.00 95.94 218 GLU A C 1
ATOM 1674 O O . GLU A 1 218 ? -43.008 21.671 71.422 1.00 95.94 218 GLU A O 1
ATOM 1679 N N . GLU A 1 219 ? -43.023 22.567 69.364 1.00 94.50 219 GLU A N 1
ATOM 1680 C CA . GLU A 1 219 ? -43.970 23.647 69.655 1.00 94.50 219 GLU A CA 1
ATOM 1681 C C . GLU A 1 219 ? -45.377 23.096 69.979 1.00 94.50 219 GLU A C 1
ATOM 1683 O O . GLU A 1 219 ? -45.958 23.452 71.007 1.00 94.50 219 GLU A O 1
ATOM 1688 N N . ASP A 1 220 ? -45.896 22.163 69.176 1.00 93.69 220 ASP A N 1
ATOM 1689 C CA . ASP A 1 220 ? -47.217 21.541 69.355 1.00 93.69 220 ASP A CA 1
ATOM 1690 C C . ASP A 1 220 ? -47.308 20.734 70.657 1.00 93.69 220 ASP A C 1
ATOM 1692 O O . ASP A 1 220 ? -48.280 20.847 71.409 1.00 93.69 220 ASP A O 1
ATOM 1696 N N . VAL A 1 221 ? -46.275 19.952 70.983 1.00 94.19 221 VAL A N 1
ATOM 1697 C CA . VAL A 1 221 ? -46.188 19.206 72.248 1.00 94.19 221 VAL A CA 1
ATOM 1698 C C . VAL A 1 221 ? -46.201 20.172 73.432 1.00 94.19 221 VAL A C 1
ATOM 1700 O O . VAL A 1 221 ? -46.943 19.953 74.394 1.00 94.19 221 VAL A O 1
ATOM 1703 N N . LYS A 1 222 ? -45.457 21.286 73.361 1.00 91.50 222 LYS A N 1
ATOM 1704 C CA . LYS A 1 222 ? -45.507 22.341 74.390 1.00 91.50 222 LYS A CA 1
ATOM 1705 C C . LYS A 1 222 ? -46.911 22.932 74.538 1.00 91.50 222 LYS A C 1
ATOM 1707 O O . LYS A 1 222 ? -47.266 23.342 75.643 1.00 91.50 222 LYS A O 1
ATOM 1712 N N . VAL A 1 223 ? -47.711 22.995 73.473 1.00 91.12 223 VAL A N 1
ATOM 1713 C CA . VAL A 1 223 ? -49.116 23.435 73.527 1.00 91.12 223 VAL A CA 1
ATOM 1714 C C . VAL A 1 223 ? -50.014 22.366 74.163 1.00 91.12 223 VAL A C 1
ATOM 1716 O O . VAL A 1 223 ? -50.783 22.693 75.066 1.00 91.12 223 VAL A O 1
ATOM 1719 N N . LEU A 1 224 ? -49.897 21.095 73.772 1.00 87.81 224 LEU A N 1
ATOM 1720 C CA . LEU A 1 224 ? -50.728 19.999 74.294 1.00 87.81 224 LEU A CA 1
ATOM 1721 C C . LEU A 1 224 ? -50.473 19.703 75.776 1.00 87.81 224 LEU A C 1
ATOM 1723 O O . LEU A 1 224 ? -51.423 19.519 76.534 1.00 87.81 224 LEU A O 1
ATOM 1727 N N . TYR A 1 225 ? -49.218 19.717 76.234 1.00 84.06 225 TYR A N 1
ATOM 1728 C CA . TYR A 1 225 ? -48.912 19.545 77.661 1.00 84.06 225 TYR A CA 1
ATOM 1729 C C . TYR A 1 225 ? -49.547 20.643 78.525 1.00 84.06 225 TYR A C 1
ATOM 1731 O O . TYR A 1 225 ? -50.015 20.362 79.629 1.00 84.06 225 TYR A O 1
ATOM 1739 N N . LYS A 1 226 ? -49.633 21.879 78.011 1.00 81.62 226 LYS A N 1
ATOM 1740 C CA . LYS A 1 226 ? -50.368 22.965 78.681 1.00 81.62 226 LYS A CA 1
ATOM 1741 C C . LYS A 1 226 ? -51.872 22.678 78.765 1.00 81.62 226 LYS A C 1
ATOM 1743 O O . LYS A 1 226 ? -52.503 23.129 79.713 1.00 81.62 226 LYS A O 1
ATOM 1748 N N . GLN A 1 227 ? -52.442 21.939 77.809 1.00 78.69 227 GLN A N 1
ATOM 1749 C CA . GLN A 1 227 ? -53.856 21.544 77.810 1.00 78.69 227 GLN A CA 1
ATOM 1750 C C . GLN A 1 227 ? -54.134 20.351 78.745 1.00 78.69 227 GLN A C 1
ATOM 1752 O O . GLN A 1 227 ? -55.099 20.390 79.504 1.00 78.69 227 GLN A O 1
ATOM 1757 N N . LEU A 1 228 ? -53.283 19.314 78.742 1.00 74.44 228 LEU A N 1
ATOM 1758 C CA . LEU A 1 228 ? -53.477 18.083 79.528 1.00 74.44 228 LEU A CA 1
ATOM 1759 C C . LEU A 1 228 ? -53.300 18.284 81.038 1.00 74.44 228 LEU A C 1
ATOM 1761 O O . LEU A 1 228 ? -54.001 17.654 81.826 1.00 74.44 228 LEU A O 1
ATOM 1765 N N . ALA A 1 229 ? -52.430 19.208 81.458 1.00 69.06 229 ALA A N 1
ATOM 1766 C CA . ALA A 1 229 ? -52.333 19.612 82.863 1.00 69.06 229 ALA A CA 1
ATOM 1767 C C . ALA A 1 229 ? -53.675 20.128 83.445 1.00 69.06 229 ALA A C 1
ATOM 1769 O O . ALA A 1 229 ? -53.783 20.312 84.656 1.00 69.06 229 ALA A O 1
ATOM 1770 N N . GLY A 1 230 ? -54.699 20.336 82.606 1.00 59.19 230 GLY A N 1
ATOM 1771 C CA . GLY A 1 230 ? -56.065 20.665 82.999 1.00 59.19 230 GLY A CA 1
ATOM 1772 C C . GLY A 1 230 ? -57.021 19.492 83.298 1.00 59.19 230 GLY A C 1
ATOM 1773 O O . GLY A 1 230 ? -58.122 19.784 83.757 1.00 59.19 230 GLY A O 1
ATOM 1774 N N . SER A 1 231 ? -56.685 18.206 83.082 1.00 53.28 231 SER A N 1
ATOM 1775 C CA . SER A 1 231 ? -57.635 17.079 83.291 1.00 53.28 231 SER A CA 1
ATOM 1776 C C . SER A 1 231 ? -57.053 15.886 84.080 1.00 53.28 231 SER A C 1
ATOM 1778 O O . SER A 1 231 ? -56.099 15.263 83.622 1.00 53.28 231 SER A O 1
ATOM 1780 N N . GLN A 1 232 ? -57.643 15.531 85.235 1.00 39.47 232 GLN A N 1
ATOM 1781 C CA . GLN A 1 232 ? -57.290 14.365 86.081 1.00 39.47 232 GLN A CA 1
ATOM 1782 C C . GLN A 1 232 ? -58.272 13.186 85.890 1.00 39.47 232 GLN A C 1
ATOM 1784 O O . GLN A 1 232 ? -59.457 13.419 85.658 1.00 39.47 232 GLN A O 1
ATOM 1789 N N . LEU A 1 233 ? -57.786 11.940 86.010 1.00 42.50 233 LEU A N 1
ATOM 1790 C CA . LEU A 1 233 ? -58.514 10.678 85.768 1.00 42.50 233 LEU A CA 1
ATOM 1791 C C . LEU A 1 233 ? -58.339 9.705 86.957 1.00 42.50 233 LEU A C 1
ATOM 1793 O O . LEU A 1 233 ? -57.248 9.613 87.517 1.00 42.50 233 LEU A O 1
ATOM 1797 N N . GLU A 1 234 ? -59.420 9.011 87.326 1.00 35.69 234 GLU A N 1
ATOM 1798 C CA . GLU A 1 234 ? -59.614 8.176 88.528 1.00 35.69 234 GLU A CA 1
ATOM 1799 C C . GLU A 1 234 ? -59.849 6.697 88.131 1.00 35.69 234 GLU A C 1
ATOM 1801 O O . GLU A 1 234 ? -60.608 6.429 87.198 1.00 35.69 234 GLU A O 1
ATOM 1806 N N . GLU A 1 235 ? -59.198 5.742 88.814 1.00 40.91 235 GLU A N 1
ATOM 1807 C CA . GLU A 1 235 ? -59.285 4.281 88.583 1.00 40.91 235 GLU A CA 1
ATOM 1808 C C . GLU A 1 235 ? -60.063 3.559 89.706 1.00 40.91 235 GLU A C 1
ATOM 1810 O O . GLU A 1 235 ? -59.967 3.934 90.874 1.00 40.91 235 GLU A O 1
ATOM 1815 N N . LEU A 1 236 ? -60.803 2.490 89.363 1.00 38.97 236 LEU A N 1
ATOM 1816 C CA . LEU A 1 236 ? -61.636 1.692 90.280 1.00 38.97 236 LEU A CA 1
ATOM 1817 C C . LEU A 1 236 ? -61.593 0.192 89.908 1.00 38.97 236 LEU A C 1
ATOM 1819 O O . LEU A 1 236 ? -61.785 -0.158 88.745 1.00 38.97 236 LEU A O 1
ATOM 1823 N N . ASP A 1 237 ? -61.369 -0.677 90.902 1.00 41.16 237 ASP A N 1
ATOM 1824 C CA . ASP A 1 237 ? -61.130 -2.133 90.790 1.00 41.16 237 ASP A CA 1
ATOM 1825 C C . ASP A 1 237 ? -62.188 -2.948 91.590 1.00 41.16 237 ASP A C 1
ATOM 1827 O O . ASP A 1 237 ? -62.695 -2.455 92.603 1.00 41.16 237 ASP A O 1
ATOM 1831 N N . VAL A 1 238 ? -62.553 -4.176 91.165 1.00 37.12 238 VAL A N 1
ATOM 1832 C CA . VAL A 1 238 ? -63.616 -5.028 91.784 1.00 37.12 238 VAL A CA 1
ATOM 1833 C C . VAL A 1 238 ? -63.240 -6.536 91.798 1.00 37.12 238 VAL A C 1
ATOM 1835 O O . VAL A 1 238 ? -62.827 -7.046 90.757 1.00 37.12 238 VAL A O 1
ATOM 1838 N N . PRO A 1 239 ? -63.449 -7.308 92.900 1.00 45.78 239 PRO A N 1
ATOM 1839 C CA . PRO A 1 239 ? -63.042 -8.721 93.004 1.00 45.78 239 PRO A CA 1
ATOM 1840 C C . PRO A 1 239 ? -64.161 -9.787 92.848 1.00 45.78 239 PRO A C 1
ATOM 1842 O O . PRO A 1 239 ? -65.350 -9.521 93.011 1.00 45.78 239 PRO A O 1
ATOM 1845 N N . LEU A 1 240 ? -63.721 -11.024 92.544 1.00 48.34 240 LEU A N 1
ATOM 1846 C CA . LEU A 1 240 ? -64.458 -12.218 92.072 1.00 48.34 240 LEU A CA 1
ATOM 1847 C C . LEU A 1 240 ? -65.125 -13.112 93.149 1.00 48.34 240 LEU A C 1
ATOM 1849 O O . LEU A 1 240 ? -64.581 -13.300 94.234 1.00 48.34 240 LEU A O 1
ATOM 1853 N N . GLY A 1 241 ? -66.202 -13.825 92.767 1.00 46.38 241 GLY A N 1
ATOM 1854 C CA . GLY A 1 241 ? -66.732 -15.010 93.470 1.00 46.38 241 GLY A CA 1
ATOM 1855 C C . GLY A 1 241 ? -67.394 -16.036 92.525 1.00 46.38 241 GLY A C 1
ATOM 1856 O O . GLY A 1 241 ? -68.265 -15.667 91.746 1.00 46.38 241 GLY A O 1
ATOM 1857 N N . SER A 1 242 ? -66.987 -17.318 92.559 1.00 54.28 242 SER A N 1
ATOM 1858 C CA . SER A 1 242 ? -67.745 -18.475 92.008 1.00 54.28 242 SER A CA 1
ATOM 1859 C C . SER A 1 242 ? -67.210 -19.824 92.553 1.00 54.28 242 SER A C 1
ATOM 1861 O O . SER A 1 242 ? -66.035 -19.905 92.905 1.00 54.28 242 SER A O 1
ATOM 1863 N N . GLY A 1 243 ? -68.080 -20.841 92.699 1.00 61.25 243 GLY A N 1
ATOM 1864 C CA . GLY A 1 243 ? -67.877 -22.086 93.475 1.00 61.25 243 GLY A CA 1
ATOM 1865 C C . GLY A 1 243 ? -67.134 -23.242 92.772 1.00 61.25 243 GLY A C 1
ATOM 1866 O O . GLY A 1 243 ? -66.904 -23.215 91.570 1.00 61.25 243 GLY A O 1
ATOM 1867 N N . LEU A 1 244 ? -66.744 -24.269 93.542 1.00 72.44 244 LEU A N 1
ATOM 1868 C CA . LEU A 1 244 ? -65.767 -25.314 93.168 1.00 72.44 244 LEU A CA 1
ATOM 1869 C C . LEU A 1 244 ? -66.174 -26.236 91.998 1.00 72.44 244 LEU A C 1
ATOM 1871 O O . LEU A 1 244 ? -65.311 -26.600 91.204 1.00 72.44 244 LEU A O 1
ATOM 1875 N N . ASP A 1 245 ? -67.454 -26.584 91.847 1.00 74.44 245 ASP A N 1
ATOM 1876 C CA . ASP A 1 245 ? -67.911 -27.420 90.720 1.00 74.44 245 ASP A CA 1
ATOM 1877 C C . ASP A 1 245 ? -67.850 -26.669 89.383 1.00 74.44 245 ASP A C 1
ATOM 1879 O O . ASP A 1 245 ? -67.420 -27.232 88.375 1.00 74.44 245 ASP A O 1
ATOM 1883 N N . ASP A 1 246 ? -68.149 -25.365 89.388 1.00 76.69 246 ASP A N 1
ATOM 1884 C CA . ASP A 1 246 ? -67.928 -24.510 88.218 1.00 76.69 246 ASP A CA 1
ATOM 1885 C C . ASP A 1 246 ? -66.439 -24.446 87.864 1.00 76.69 246 ASP A C 1
ATOM 1887 O O . ASP A 1 246 ? -66.085 -24.326 86.695 1.00 76.69 246 ASP A O 1
ATOM 1891 N N . ILE A 1 247 ? -65.548 -24.520 88.860 1.00 79.06 247 ILE A N 1
ATOM 1892 C CA . ILE A 1 247 ? -64.096 -24.543 88.646 1.00 79.06 247 ILE A CA 1
ATOM 1893 C C . ILE A 1 247 ? -63.674 -25.868 87.997 1.00 79.06 247 ILE A C 1
ATOM 1895 O O . ILE A 1 247 ? -62.899 -25.845 87.043 1.00 79.06 247 ILE A O 1
ATOM 1899 N N . LEU A 1 248 ? -64.191 -27.011 88.453 1.00 80.81 248 LEU A N 1
ATOM 1900 C CA . LEU A 1 248 ? -63.848 -28.325 87.894 1.00 80.81 248 LEU A CA 1
ATOM 1901 C C . LEU A 1 248 ? -64.373 -28.518 86.463 1.00 80.81 248 LEU A C 1
ATOM 1903 O O . LEU A 1 248 ? -63.625 -28.989 85.604 1.00 80.81 248 LEU A O 1
ATOM 1907 N N . GLU A 1 249 ? -65.601 -28.088 86.166 1.00 85.50 249 GLU A N 1
ATOM 1908 C CA . GLU A 1 249 ? -66.141 -28.128 84.799 1.00 85.50 249 GLU A CA 1
ATOM 1909 C C . GLU A 1 249 ? -65.383 -27.158 83.874 1.00 85.50 249 GLU A C 1
ATOM 1911 O O . GLU A 1 249 ? -65.024 -27.514 82.750 1.00 85.50 249 GLU A O 1
ATOM 1916 N N . LYS A 1 250 ? -65.010 -25.965 84.367 1.00 85.00 250 LYS A N 1
ATOM 1917 C CA . LYS A 1 250 ? -64.119 -25.042 83.640 1.00 85.00 250 LYS A CA 1
ATOM 1918 C C . LYS A 1 250 ? -62.760 -25.671 83.341 1.00 85.00 250 LYS A C 1
ATOM 1920 O O . LYS A 1 250 ? -62.250 -25.470 82.241 1.00 85.00 250 LYS A O 1
ATOM 1925 N N . ILE A 1 251 ? -62.182 -26.429 84.276 1.00 86.31 251 ILE A N 1
ATOM 1926 C CA . ILE A 1 251 ? -60.907 -27.133 84.077 1.00 86.31 251 ILE A CA 1
ATOM 1927 C C . ILE A 1 251 ? -61.053 -28.207 82.994 1.00 86.31 251 ILE A C 1
ATOM 1929 O O . ILE A 1 251 ? -60.221 -28.270 82.092 1.00 86.31 251 ILE A O 1
ATOM 1933 N N . ARG A 1 252 ? -62.113 -29.021 83.018 1.00 88.50 252 ARG A N 1
ATOM 1934 C CA . ARG A 1 252 ? -62.345 -30.048 81.989 1.00 88.50 252 ARG A CA 1
ATOM 1935 C C . ARG A 1 252 ? -62.519 -29.437 80.596 1.00 88.50 252 ARG A C 1
ATOM 1937 O O . ARG A 1 252 ? -61.827 -29.848 79.668 1.00 88.50 252 ARG A O 1
ATOM 1944 N N . ILE A 1 253 ? -63.384 -28.431 80.461 1.00 89.75 253 ILE A N 1
ATOM 1945 C CA . ILE A 1 253 ? -63.594 -27.715 79.193 1.00 89.75 253 ILE A CA 1
ATOM 1946 C C . ILE A 1 253 ? -62.287 -27.049 78.731 1.00 89.75 253 ILE A C 1
ATOM 1948 O O . ILE A 1 253 ? -62.016 -26.981 77.533 1.00 89.75 253 ILE A O 1
ATOM 1952 N N . HIS A 1 254 ? -61.454 -26.566 79.657 1.00 89.88 254 HIS A N 1
ATOM 1953 C CA . HIS A 1 254 ? -60.140 -26.015 79.333 1.00 89.88 254 HIS A CA 1
ATOM 1954 C C . HIS A 1 254 ? -59.195 -27.069 78.749 1.00 89.88 254 HIS A C 1
ATOM 1956 O O . HIS A 1 254 ? -58.574 -26.795 77.726 1.00 89.88 254 HIS A O 1
ATOM 1962 N N . TRP A 1 255 ? -59.128 -28.269 79.328 1.00 90.88 255 TRP A N 1
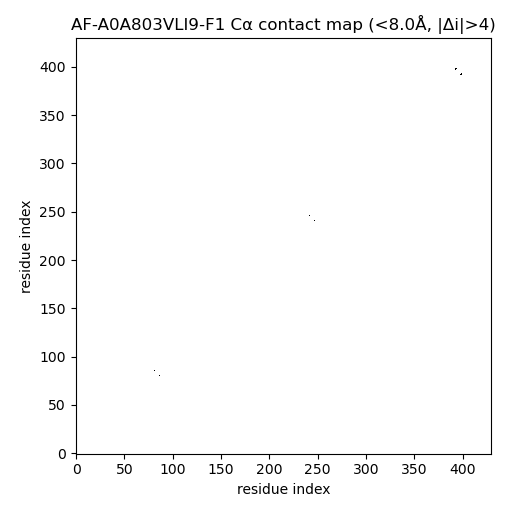ATOM 1963 C CA . TRP A 1 255 ? -58.293 -29.352 78.802 1.00 90.88 255 TRP A CA 1
ATOM 1964 C C . TRP A 1 255 ? -58.794 -29.890 77.464 1.00 90.88 255 TRP A C 1
ATOM 1966 O O . TRP A 1 255 ? -57.991 -30.096 76.560 1.00 90.88 255 TRP A O 1
ATOM 1976 N N . GLU A 1 256 ? -60.105 -30.082 77.299 1.00 90.44 256 GLU A N 1
ATOM 1977 C CA . GLU A 1 256 ? -60.688 -30.481 76.010 1.00 90.44 256 GLU A CA 1
ATOM 1978 C C . GLU A 1 256 ? -60.382 -29.432 74.926 1.00 90.44 256 GLU A C 1
ATOM 1980 O O . GLU A 1 256 ? -59.965 -29.783 73.821 1.00 90.44 256 GLU A O 1
ATOM 1985 N N . ARG A 1 257 ? -60.484 -28.139 75.264 1.00 93.69 257 ARG A N 1
ATOM 1986 C CA . ARG A 1 257 ? -60.099 -27.032 74.378 1.00 93.69 257 ARG A CA 1
ATOM 1987 C C . ARG A 1 257 ? -58.609 -27.045 74.050 1.00 93.69 257 ARG A C 1
ATOM 1989 O O . ARG A 1 257 ? -58.259 -26.816 72.898 1.00 93.69 257 ARG A O 1
ATOM 1996 N N . ASP A 1 258 ? -57.743 -27.299 75.024 1.00 90.88 258 ASP A N 1
ATOM 1997 C CA . ASP A 1 258 ? -56.293 -27.315 74.817 1.00 90.88 258 ASP A CA 1
ATOM 1998 C C . ASP A 1 258 ? -55.842 -28.515 73.984 1.00 90.88 258 ASP A C 1
ATOM 2000 O O . ASP A 1 258 ? -54.967 -28.370 73.135 1.00 90.88 258 ASP A O 1
ATOM 2004 N N . ILE A 1 259 ? -56.462 -29.683 74.168 1.00 89.12 259 ILE A N 1
ATOM 2005 C CA . ILE A 1 259 ? -56.207 -30.871 73.345 1.00 89.12 259 ILE A CA 1
ATOM 2006 C C . ILE A 1 259 ? -56.644 -30.613 71.901 1.00 89.12 259 ILE A C 1
ATOM 2008 O O . ILE A 1 259 ? -55.881 -30.889 70.974 1.00 89.12 259 ILE A O 1
ATOM 2012 N N . GLU A 1 260 ? -57.836 -30.048 71.696 1.00 92.12 260 GLU A N 1
ATOM 2013 C CA . GLU A 1 260 ? -58.329 -29.724 70.354 1.00 92.12 260 GLU A CA 1
ATOM 2014 C C . GLU A 1 260 ? -57.484 -28.625 69.696 1.00 92.12 260 GLU A C 1
ATOM 2016 O O . GLU A 1 260 ? -57.116 -28.732 68.526 1.00 92.12 260 GLU A O 1
ATOM 2021 N N . LYS A 1 261 ? -57.081 -27.608 70.464 1.00 92.38 261 LYS A N 1
ATOM 2022 C CA . LYS A 1 261 ? -56.157 -26.560 70.020 1.00 92.38 261 LYS A CA 1
ATOM 2023 C C . LYS A 1 261 ? -54.804 -27.148 69.621 1.00 92.38 261 LYS A C 1
ATOM 2025 O O . LYS A 1 261 ? -54.326 -26.859 68.530 1.00 92.38 261 LYS A O 1
ATOM 2030 N N . ASN A 1 262 ? -54.226 -28.028 70.436 1.00 91.31 262 ASN A N 1
ATOM 2031 C CA . ASN A 1 262 ? -52.959 -28.691 70.135 1.00 91.31 262 ASN A CA 1
ATOM 2032 C C . ASN A 1 262 ? -53.063 -29.557 68.869 1.00 91.31 262 ASN A C 1
ATOM 2034 O O . ASN A 1 262 ? -52.180 -29.507 68.013 1.00 91.31 262 ASN A O 1
ATOM 2038 N N . ARG A 1 263 ? -54.171 -30.290 68.693 1.00 91.75 263 ARG A N 1
ATOM 2039 C CA . ARG A 1 263 ? -54.453 -31.088 67.488 1.00 91.75 263 ARG A CA 1
ATOM 2040 C C . ARG A 1 263 ? -54.594 -30.213 66.239 1.00 91.75 263 ARG A C 1
ATOM 2042 O O . ARG A 1 263 ? -54.058 -30.551 65.182 1.00 91.75 263 ARG A O 1
ATOM 2049 N N . ALA A 1 264 ? -55.288 -29.083 66.350 1.00 92.38 264 ALA A N 1
ATOM 2050 C CA . ALA A 1 264 ? -55.433 -28.121 65.264 1.00 92.38 264 ALA A CA 1
ATOM 2051 C C . ALA A 1 264 ? -54.089 -27.466 64.900 1.00 92.38 264 ALA A C 1
ATOM 2053 O O . ALA A 1 264 ? -53.766 -27.357 63.715 1.00 92.38 264 ALA A O 1
ATOM 2054 N N . GLU A 1 265 ? -53.284 -27.092 65.897 1.00 91.62 265 GLU A N 1
ATOM 2055 C CA . GLU A 1 265 ? -51.956 -26.491 65.736 1.00 91.62 265 GLU A CA 1
ATOM 2056 C C . GLU A 1 265 ? -50.947 -27.470 65.123 1.00 91.62 265 GLU A C 1
ATOM 2058 O O . GLU A 1 265 ? -50.273 -27.121 64.156 1.00 91.62 265 GLU A O 1
ATOM 2063 N N . THR A 1 266 ? -50.883 -28.720 65.593 1.00 89.56 266 THR A N 1
ATOM 2064 C CA . THR A 1 266 ? -50.033 -29.759 64.977 1.00 89.56 266 THR A CA 1
ATOM 2065 C C . THR A 1 266 ? -50.468 -30.073 63.549 1.00 89.56 266 THR A C 1
ATOM 2067 O O . THR A 1 266 ? -49.626 -30.167 62.655 1.00 89.56 266 THR A O 1
ATOM 2070 N N . GLY A 1 267 ? -51.776 -30.161 63.294 1.00 91.50 267 GLY A N 1
ATOM 2071 C CA . GLY A 1 267 ? -52.308 -30.314 61.942 1.00 91.50 267 GLY A CA 1
ATOM 2072 C C . GLY A 1 267 ? -51.998 -29.119 61.033 1.00 91.50 267 GLY A C 1
ATOM 2073 O O . GLY A 1 267 ? -51.783 -29.303 59.835 1.00 91.50 267 GLY A O 1
ATOM 2074 N N . ALA A 1 268 ? -51.970 -27.896 61.567 1.00 91.81 268 ALA A N 1
ATOM 2075 C CA . ALA A 1 268 ? -51.574 -26.697 60.832 1.00 91.81 268 ALA A CA 1
ATOM 2076 C C . ALA A 1 268 ? -50.066 -26.686 60.540 1.00 91.81 268 ALA A C 1
ATOM 2078 O O . ALA A 1 268 ? -49.684 -26.430 59.404 1.00 91.81 268 ALA A O 1
ATOM 2079 N N . LEU A 1 269 ? -49.227 -27.045 61.516 1.00 92.81 269 LEU A N 1
ATOM 2080 C CA . LEU A 1 269 ? -47.771 -27.147 61.366 1.00 92.81 269 LEU A CA 1
ATOM 2081 C C . LEU A 1 269 ? -47.351 -28.204 60.337 1.00 92.81 269 LEU A C 1
ATOM 2083 O O . LEU A 1 269 ? -46.408 -27.992 59.579 1.00 92.81 269 LEU A O 1
ATOM 2087 N N . LEU A 1 270 ? -48.040 -29.345 60.287 1.00 91.44 270 LEU A N 1
ATOM 2088 C CA . LEU A 1 270 ? -47.779 -30.364 59.268 1.00 91.44 270 LEU A CA 1
ATOM 2089 C C . LEU A 1 270 ? -48.157 -29.867 57.871 1.00 91.44 270 LEU A C 1
ATOM 2091 O O . LEU A 1 270 ? -47.377 -30.032 56.937 1.00 91.44 270 LEU A O 1
ATOM 2095 N N . ARG A 1 271 ? -49.309 -29.198 57.734 1.00 91.94 271 ARG A N 1
ATOM 2096 C CA . ARG A 1 271 ? -49.732 -28.592 56.463 1.00 91.94 271 ARG A CA 1
ATOM 2097 C C . ARG A 1 271 ? -48.757 -27.515 55.992 1.00 91.94 271 ARG A C 1
ATOM 2099 O O . ARG A 1 271 ? -48.396 -27.511 54.820 1.00 91.94 271 ARG A O 1
ATOM 2106 N N . THR A 1 272 ? -48.286 -26.643 56.883 1.00 91.38 272 THR A N 1
ATOM 2107 C CA . THR A 1 272 ? -47.303 -25.611 56.523 1.00 91.38 272 THR A CA 1
ATOM 2108 C C . THR A 1 272 ? -45.948 -26.208 56.161 1.00 91.38 272 THR A C 1
ATOM 2110 O O . THR A 1 272 ? -45.354 -25.752 55.190 1.00 91.38 272 THR A O 1
ATOM 2113 N N . LYS A 1 273 ? -45.477 -27.255 56.855 1.00 92.31 273 LYS A N 1
ATOM 2114 C CA . LYS A 1 273 ? -44.259 -27.988 56.462 1.00 92.31 273 LYS A CA 1
ATOM 2115 C C . LYS A 1 273 ? -44.388 -28.626 55.082 1.00 92.31 273 LYS A C 1
ATOM 2117 O O . LYS A 1 273 ? -43.524 -28.418 54.242 1.00 92.31 273 LYS A O 1
ATOM 2122 N N . GLN A 1 274 ? -45.487 -29.327 54.819 1.00 90.88 274 GLN A N 1
ATOM 2123 C CA . GLN A 1 274 ? -45.720 -29.982 53.531 1.00 90.88 274 GLN A CA 1
ATOM 2124 C C . GLN A 1 274 ? -45.846 -28.961 52.384 1.00 90.88 274 GLN A C 1
ATOM 2126 O O . GLN A 1 274 ? -45.359 -29.181 51.274 1.00 90.88 274 GLN A O 1
ATOM 2131 N N . GLN A 1 275 ? -46.441 -27.797 52.655 1.00 89.56 275 GLN A N 1
ATOM 2132 C CA . GLN A 1 275 ? -46.501 -26.688 51.704 1.00 89.56 275 GLN A CA 1
ATOM 2133 C C . GLN A 1 275 ? -45.136 -26.001 51.509 1.00 89.56 275 GLN A C 1
ATOM 2135 O O . GLN A 1 275 ? -44.789 -25.606 50.397 1.00 89.56 275 GLN A O 1
ATOM 2140 N N . ALA A 1 276 ? -44.318 -25.894 52.556 1.00 88.50 276 ALA A N 1
ATOM 2141 C CA . ALA A 1 276 ? -42.951 -25.390 52.452 1.00 88.50 276 ALA A CA 1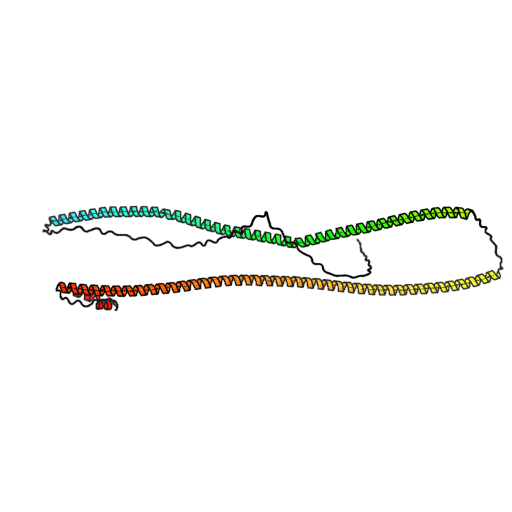
ATOM 2142 C C . ALA A 1 276 ? -42.054 -26.334 51.633 1.00 88.50 276 ALA A C 1
ATOM 2144 O O . ALA A 1 276 ? -41.327 -25.870 50.763 1.00 88.50 276 ALA A O 1
ATOM 2145 N N . GLU A 1 277 ? -42.151 -27.649 51.842 1.00 87.88 277 GLU A N 1
ATOM 2146 C CA . GLU A 1 277 ? -41.392 -28.660 51.090 1.00 87.88 277 GLU A CA 1
ATOM 2147 C C . GLU A 1 277 ? -41.785 -28.691 49.607 1.00 87.88 277 GLU A C 1
ATOM 2149 O O . GLU A 1 277 ? -40.919 -28.688 48.737 1.00 87.88 277 GLU A O 1
ATOM 2154 N N . THR A 1 278 ? -43.085 -28.649 49.299 1.00 87.12 278 THR A N 1
ATOM 2155 C CA . THR A 1 278 ? -43.564 -28.596 47.904 1.00 87.12 278 THR A CA 1
ATOM 2156 C C . THR A 1 278 ? -43.176 -27.296 47.207 1.00 87.12 278 THR A C 1
ATOM 2158 O O . THR A 1 278 ? -42.722 -27.331 46.067 1.00 87.12 278 THR A O 1
ATOM 2161 N N . THR A 1 279 ? -43.280 -26.147 47.881 1.00 84.94 279 THR A N 1
ATOM 2162 C CA . THR A 1 279 ? -42.822 -24.871 47.305 1.00 84.94 279 THR A CA 1
ATOM 2163 C C . THR A 1 279 ? -41.301 -24.791 47.183 1.00 84.94 279 THR A C 1
ATOM 2165 O O . THR A 1 279 ? -40.817 -24.121 46.279 1.00 84.94 279 THR A O 1
ATOM 2168 N N . ALA A 1 280 ? -40.535 -25.465 48.043 1.00 85.12 280 ALA A N 1
ATOM 2169 C CA . ALA A 1 280 ? -39.088 -25.595 47.883 1.00 85.12 280 ALA A CA 1
ATOM 2170 C C . ALA A 1 280 ? -38.735 -26.465 46.666 1.00 85.12 280 ALA A C 1
ATOM 2172 O O . ALA A 1 280 ? -37.917 -26.045 45.859 1.00 85.12 280 ALA A O 1
ATOM 2173 N N . ALA A 1 281 ? -39.402 -27.609 46.481 1.00 86.06 281 ALA A N 1
ATOM 2174 C CA . ALA A 1 281 ? -39.180 -28.489 45.330 1.00 86.06 281 ALA A CA 1
ATOM 2175 C C . ALA A 1 281 ? -39.546 -27.832 43.984 1.00 86.06 281 ALA A C 1
ATOM 2177 O O . ALA A 1 281 ? -38.848 -28.011 42.987 1.00 86.06 281 ALA A O 1
ATOM 2178 N N . VAL A 1 282 ? -40.625 -27.041 43.947 1.00 86.44 282 VAL A N 1
ATOM 2179 C CA . VAL A 1 282 ? -40.987 -26.255 42.755 1.00 86.44 282 VAL A CA 1
ATOM 2180 C C . VAL A 1 282 ? -39.939 -25.177 42.480 1.00 86.44 282 VAL A C 1
ATOM 2182 O O . VAL A 1 282 ? -39.507 -25.046 41.341 1.00 86.44 282 VAL A O 1
ATOM 2185 N N . ARG A 1 283 ? -39.465 -24.463 43.512 1.00 80.81 283 ARG A N 1
ATOM 2186 C CA . ARG A 1 283 ? -38.392 -23.467 43.357 1.00 80.81 283 ARG A CA 1
ATOM 2187 C C . ARG A 1 283 ? -37.104 -24.083 42.818 1.00 80.81 283 ARG A C 1
ATOM 2189 O O . ARG A 1 283 ? -36.531 -23.521 41.897 1.00 80.81 283 ARG A O 1
ATOM 2196 N N . THR A 1 284 ? -36.689 -25.247 43.319 1.00 86.94 284 THR A N 1
ATOM 2197 C CA . THR A 1 284 ? -35.490 -25.929 42.804 1.00 86.94 284 THR A CA 1
ATOM 2198 C C . THR A 1 284 ? -35.656 -26.347 41.344 1.00 86.94 284 THR A C 1
ATOM 2200 O O . THR A 1 284 ? -34.728 -26.206 40.558 1.00 86.94 284 THR A O 1
ATOM 2203 N N . GLN A 1 285 ? -36.848 -26.805 40.946 1.00 88.12 285 GLN A N 1
ATOM 2204 C CA . GLN A 1 285 ? -37.120 -27.156 39.551 1.00 88.12 285 GLN A CA 1
ATOM 2205 C C . GLN A 1 285 ? -37.128 -25.918 38.637 1.00 88.12 285 GLN A C 1
ATOM 2207 O O . GLN A 1 285 ? -36.613 -25.965 37.522 1.00 88.12 285 GLN A O 1
ATOM 2212 N N . GLU A 1 286 ? -37.699 -24.802 39.094 1.00 88.88 286 GLU A N 1
ATOM 2213 C CA . GLU A 1 286 ? -37.649 -23.521 38.381 1.00 88.88 286 GLU A CA 1
ATOM 2214 C C . GLU A 1 286 ? -36.206 -23.009 38.245 1.00 88.88 286 GLU A C 1
ATOM 2216 O O . GLU A 1 286 ? -35.825 -22.546 37.172 1.00 88.88 286 GLU A O 1
ATOM 2221 N N . GLU A 1 287 ? -35.386 -23.140 39.290 1.00 91.25 287 GLU A N 1
ATOM 2222 C CA . GLU A 1 287 ? -33.959 -22.795 39.274 1.00 91.25 287 GLU A CA 1
ATOM 2223 C C . GLU A 1 287 ? -33.176 -23.640 38.256 1.00 91.25 287 GLU A C 1
ATOM 2225 O O . GLU A 1 287 ? -32.458 -23.072 37.435 1.00 91.25 287 GLU A O 1
ATOM 2230 N N . GLU A 1 288 ? -33.374 -24.963 38.225 1.00 92.31 288 GLU A N 1
ATOM 2231 C CA . GLU A 1 288 ? -32.745 -25.864 37.243 1.00 92.31 288 GLU A CA 1
ATOM 2232 C C . GLU A 1 288 ? -33.121 -25.507 35.795 1.00 92.31 288 GLU A C 1
ATOM 2234 O O . GLU A 1 288 ? -32.264 -25.480 34.908 1.00 92.31 288 GLU A O 1
ATOM 2239 N N . LEU A 1 289 ? -34.395 -25.186 35.538 1.00 94.56 289 LEU A N 1
ATOM 2240 C CA . LEU A 1 289 ? -34.851 -24.748 34.214 1.00 94.56 289 LEU A CA 1
ATOM 2241 C C . LEU A 1 289 ? -34.215 -23.412 33.811 1.00 94.56 289 LEU A C 1
ATOM 2243 O O . LEU A 1 289 ? -33.807 -23.238 32.661 1.00 94.56 289 LEU A O 1
ATOM 2247 N N . VAL A 1 290 ? -34.107 -22.467 34.747 1.00 94.25 290 VAL A N 1
ATOM 2248 C CA . VAL A 1 290 ? -33.458 -21.172 34.509 1.00 94.25 290 VAL A CA 1
ATOM 2249 C C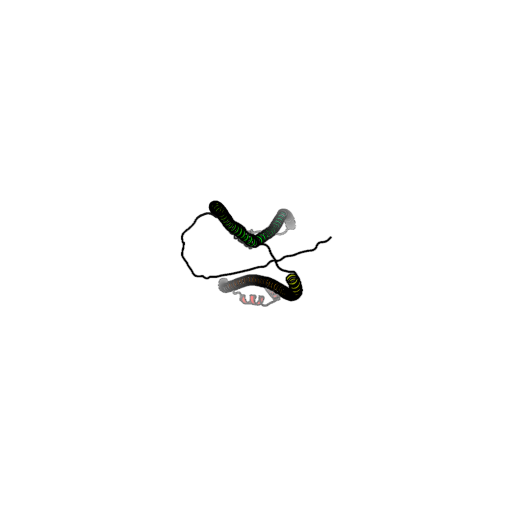 . VAL A 1 290 ? -31.962 -21.348 34.247 1.00 94.25 290 VAL A C 1
ATOM 2251 O O . VAL A 1 290 ? -31.427 -20.682 33.359 1.00 94.25 290 VAL A O 1
ATOM 2254 N N . GLU A 1 291 ? -31.279 -22.240 34.963 1.00 94.00 291 GLU A N 1
ATOM 2255 C CA . GLU A 1 291 ? -29.876 -22.568 34.695 1.00 94.00 291 GLU A CA 1
ATOM 2256 C C . GLU A 1 291 ? -29.690 -23.217 33.319 1.00 94.00 291 GLU A C 1
ATOM 2258 O O . GLU A 1 291 ? -28.807 -22.791 32.572 1.00 94.00 291 GLU A O 1
ATOM 2263 N N . GLY A 1 292 ? -30.567 -24.147 32.926 1.00 95.94 292 GLY A N 1
ATOM 2264 C CA . GLY A 1 292 ? -30.562 -24.741 31.585 1.00 95.94 292 GLY A CA 1
ATOM 2265 C C . GLY A 1 292 ? -30.705 -23.688 30.480 1.00 95.94 292 GLY A C 1
ATOM 2266 O O . GLY A 1 292 ? -29.871 -23.604 29.575 1.00 95.94 292 GLY A O 1
ATOM 2267 N N . LEU A 1 293 ? -31.684 -22.788 30.607 1.00 96.25 293 LEU A N 1
ATOM 2268 C CA . LEU A 1 293 ? -31.873 -21.683 29.660 1.00 96.25 293 LEU A CA 1
ATOM 2269 C C . LEU A 1 293 ? -30.678 -20.718 29.634 1.00 96.25 293 LEU A C 1
ATOM 2271 O O . LEU A 1 293 ? -30.319 -20.206 28.573 1.00 96.25 293 LEU A O 1
ATOM 2275 N N . ARG A 1 294 ? -30.023 -20.472 30.777 1.00 96.44 294 ARG A N 1
ATOM 2276 C CA . ARG A 1 294 ? -28.794 -19.662 30.839 1.00 96.44 294 ARG A CA 1
ATOM 2277 C C . ARG A 1 294 ? -27.641 -20.325 30.097 1.00 96.44 294 ARG A C 1
ATOM 2279 O O . ARG A 1 294 ? -26.910 -19.626 29.397 1.00 96.44 294 ARG A O 1
ATOM 2286 N N . THR A 1 295 ? -27.478 -21.642 30.222 1.00 96.19 295 THR A N 1
ATOM 2287 C CA . THR A 1 295 ? -26.449 -22.374 29.473 1.00 96.19 295 THR A CA 1
ATOM 2288 C C . THR A 1 295 ? -26.720 -22.352 27.973 1.00 96.19 295 THR A C 1
ATOM 2290 O O . THR A 1 295 ? -25.815 -22.028 27.209 1.00 96.19 295 THR A O 1
ATOM 2293 N N . GLU A 1 296 ? -27.967 -22.555 27.541 1.00 97.00 296 GLU A N 1
ATOM 2294 C CA . GLU A 1 296 ? -28.352 -22.466 26.126 1.00 97.00 296 GLU A CA 1
ATOM 2295 C C . GLU A 1 296 ? -28.147 -21.050 25.562 1.00 97.00 296 GLU A C 1
ATOM 2297 O O . GLU A 1 296 ? -27.631 -20.869 24.452 1.00 97.00 296 GLU A O 1
ATOM 2302 N N . PHE A 1 297 ? -28.491 -20.019 26.339 1.00 97.69 297 PHE A N 1
ATOM 2303 C CA . PHE A 1 297 ? -28.213 -18.628 25.984 1.00 97.69 297 PHE A CA 1
ATOM 2304 C C . PHE A 1 297 ? -26.707 -18.375 25.836 1.00 97.69 297 PHE A C 1
ATOM 2306 O O . PHE A 1 297 ? -26.271 -17.744 24.874 1.00 97.69 297 PHE A O 1
ATOM 2313 N N . HIS A 1 298 ? -25.889 -18.895 26.752 1.00 97.62 298 HIS A N 1
ATOM 2314 C CA . HIS A 1 298 ? -24.440 -18.750 26.669 1.00 97.62 298 HIS A CA 1
ATOM 2315 C C . HIS A 1 298 ? -23.859 -19.479 25.449 1.00 97.62 298 HIS A C 1
ATOM 2317 O O . HIS A 1 298 ? -23.077 -18.899 24.699 1.00 97.62 298 HIS A O 1
ATOM 2323 N N . GLU A 1 299 ? -24.295 -20.709 25.178 1.00 97.69 299 GLU A N 1
ATOM 2324 C CA . GLU A 1 299 ? -23.867 -21.471 24.003 1.00 97.69 299 GLU A CA 1
ATOM 2325 C C . GLU A 1 299 ? -24.236 -20.781 22.688 1.00 97.69 299 GLU A C 1
ATOM 2327 O O . GLU A 1 299 ? -23.441 -20.753 21.745 1.00 97.69 299 GLU A O 1
ATOM 2332 N N . THR A 1 300 ? -25.446 -20.227 22.596 1.00 97.44 300 THR A N 1
ATOM 2333 C CA . THR A 1 300 ? -25.883 -19.479 21.411 1.00 97.44 300 THR A CA 1
ATOM 2334 C C . THR A 1 300 ? -25.107 -18.174 21.254 1.00 97.44 300 THR A C 1
ATOM 2336 O O . THR A 1 300 ? -24.682 -17.867 20.140 1.00 97.44 300 THR A O 1
ATOM 2339 N N . ALA A 1 301 ? -24.819 -17.459 22.344 1.00 97.94 301 ALA A N 1
ATOM 2340 C CA . ALA A 1 301 ? -23.950 -16.284 22.325 1.00 97.94 301 ALA A CA 1
ATOM 2341 C C . ALA A 1 301 ? -22.529 -16.625 21.838 1.00 97.94 301 ALA A C 1
ATOM 2343 O O . ALA A 1 301 ? -22.002 -15.937 20.962 1.00 97.94 301 ALA A O 1
ATOM 2344 N N . CYS A 1 302 ? -21.934 -17.724 22.315 1.00 97.56 302 CYS A N 1
ATOM 2345 C CA . CYS A 1 302 ? -20.633 -18.197 21.836 1.00 97.56 302 CYS A CA 1
ATOM 2346 C C . CYS A 1 302 ? -20.660 -18.568 20.344 1.00 97.56 302 CYS A C 1
ATOM 2348 O O . CYS A 1 302 ? -19.741 -18.214 19.606 1.00 97.56 302 CYS A O 1
ATOM 2350 N N . LYS A 1 303 ? -21.724 -19.231 19.863 1.00 97.62 303 LYS A N 1
ATOM 2351 C CA . LYS A 1 303 ? -21.901 -19.539 18.430 1.00 97.62 303 LYS A CA 1
ATOM 2352 C C . LYS A 1 303 ? -21.985 -18.265 17.586 1.00 97.62 303 LYS A C 1
ATOM 2354 O O . LYS A 1 303 ? -21.353 -18.198 16.535 1.00 97.62 303 LYS A O 1
ATOM 2359 N N . ILE A 1 304 ? -22.713 -17.249 18.051 1.00 97.69 304 ILE A N 1
ATOM 2360 C CA . ILE A 1 304 ? -22.804 -15.948 17.371 1.00 97.69 304 ILE A CA 1
ATOM 2361 C C . ILE A 1 304 ? -21.425 -15.292 17.280 1.00 97.69 304 ILE A C 1
ATOM 2363 O O . ILE A 1 304 ? -21.034 -14.877 16.192 1.00 97.69 304 ILE A O 1
ATOM 2367 N N . GLN A 1 305 ? -20.668 -15.249 18.378 1.00 96.62 305 GLN A N 1
ATOM 2368 C CA . GLN A 1 305 ? -19.314 -14.684 18.388 1.00 96.62 305 GLN A CA 1
ATOM 2369 C C . GLN A 1 305 ? -18.367 -15.438 17.444 1.00 96.62 305 GLN A C 1
ATOM 2371 O O . GLN A 1 305 ? -17.621 -14.816 16.691 1.00 96.62 305 GLN A O 1
ATOM 2376 N N . SER A 1 306 ? -18.435 -16.773 17.421 1.00 96.56 306 SER A N 1
ATOM 2377 C CA . SER A 1 306 ? -17.650 -17.598 16.495 1.00 96.56 306 SER A CA 1
ATOM 2378 C C . SER A 1 306 ? -17.973 -17.285 15.033 1.00 96.56 306 SER A C 1
ATOM 2380 O O . SER A 1 306 ? -17.061 -17.112 14.227 1.00 96.56 306 SER A O 1
ATOM 2382 N N . LEU A 1 307 ? -19.258 -17.183 14.681 1.00 96.88 307 LEU A N 1
ATOM 2383 C CA . LEU A 1 307 ? -19.684 -16.838 13.322 1.00 96.88 307 LEU A CA 1
ATOM 2384 C C . LEU A 1 307 ? -19.299 -15.400 12.953 1.00 96.88 307 LEU A C 1
ATOM 2386 O O . LEU A 1 307 ? -18.915 -15.140 11.816 1.00 96.88 307 LEU A O 1
ATOM 2390 N N . GLN A 1 308 ? -19.363 -14.460 13.899 1.00 95.81 308 GLN A N 1
ATOM 2391 C CA . GLN A 1 308 ? -18.890 -13.091 13.692 1.00 95.81 308 GLN A CA 1
ATOM 2392 C C . GLN A 1 308 ? -17.393 -13.073 13.366 1.00 95.81 308 GLN A C 1
ATOM 2394 O O . GLN A 1 308 ? -17.025 -12.530 12.322 1.00 95.81 308 GLN A O 1
ATOM 2399 N N . ALA A 1 309 ? -16.563 -13.755 14.159 1.00 93.88 309 ALA A N 1
ATOM 2400 C CA . ALA A 1 309 ? -15.129 -13.880 13.904 1.00 93.88 309 ALA A CA 1
ATOM 2401 C C . ALA A 1 309 ? -14.833 -14.545 12.547 1.00 93.88 309 ALA A C 1
ATOM 2403 O O . ALA A 1 309 ? -13.979 -14.073 11.793 1.00 93.88 309 ALA A O 1
ATOM 2404 N N . GLU A 1 310 ? -15.581 -15.590 12.178 1.00 97.31 310 GLU A N 1
ATOM 2405 C CA . GLU A 1 310 ? -15.462 -16.218 10.859 1.00 97.31 310 GLU A CA 1
ATOM 2406 C C . GLU A 1 310 ? -15.808 -15.221 9.743 1.00 97.31 310 GLU A C 1
ATOM 2408 O O . GLU A 1 310 ? -15.029 -15.040 8.806 1.00 97.31 310 GLU A O 1
ATOM 2413 N N . THR A 1 311 ? -16.915 -14.481 9.866 1.00 94.56 311 THR A N 1
ATOM 2414 C CA . THR A 1 311 ? -17.288 -13.474 8.863 1.00 94.56 311 THR A CA 1
ATOM 2415 C C . THR A 1 311 ? -16.250 -12.360 8.738 1.00 94.56 311 THR A C 1
ATOM 2417 O O . THR A 1 311 ? -15.988 -11.888 7.634 1.00 94.56 311 THR A O 1
ATOM 2420 N N . GLU A 1 312 ? -15.638 -11.928 9.838 1.00 95.19 312 GLU A N 1
ATOM 2421 C CA . GLU A 1 312 ? -14.564 -10.934 9.835 1.00 95.19 312 GLU A CA 1
ATOM 2422 C C . GLU A 1 312 ? -13.308 -11.473 9.154 1.00 95.19 312 GLU A C 1
ATOM 2424 O O . GLU A 1 312 ? -12.757 -10.794 8.287 1.00 95.19 312 GLU A O 1
ATOM 2429 N N . SER A 1 313 ? -12.912 -12.714 9.441 1.00 91.06 313 SER A N 1
ATOM 2430 C CA . SER A 1 313 ? -11.777 -13.357 8.770 1.00 91.06 313 SER A CA 1
ATOM 2431 C C . SER A 1 313 ? -12.007 -13.562 7.265 1.00 91.06 313 SER A C 1
ATOM 2433 O O . SER A 1 313 ? -11.106 -13.350 6.455 1.00 91.06 313 SER A O 1
ATOM 2435 N N . LEU A 1 314 ? -13.234 -13.882 6.844 1.00 93.81 314 LEU A N 1
ATOM 2436 C CA . LEU A 1 314 ? -13.588 -13.951 5.425 1.00 93.81 314 LEU A CA 1
ATOM 2437 C C . LEU A 1 314 ? -13.563 -12.567 4.765 1.00 93.81 314 LEU A C 1
ATOM 2439 O O . LEU A 1 314 ? -13.121 -12.442 3.621 1.00 93.81 314 LEU A O 1
ATOM 2443 N N . ARG A 1 315 ? -13.990 -11.506 5.466 1.00 91.88 315 ARG A N 1
ATOM 2444 C CA . ARG A 1 315 ? -13.888 -10.124 4.963 1.00 91.88 315 ARG A CA 1
ATOM 2445 C C . ARG A 1 315 ? -12.431 -9.689 4.802 1.00 91.88 315 ARG A C 1
ATOM 2447 O O . ARG A 1 315 ? -12.111 -9.049 3.800 1.00 91.88 315 ARG A O 1
ATOM 2454 N N . THR A 1 316 ? -11.546 -10.031 5.741 1.00 90.06 316 THR A N 1
ATOM 2455 C CA . THR A 1 316 ? -10.116 -9.707 5.622 1.00 90.06 316 THR A CA 1
ATOM 2456 C C . THR A 1 316 ? -9.460 -10.480 4.482 1.00 90.06 316 THR A C 1
ATOM 2458 O O . THR A 1 316 ? -8.742 -9.865 3.694 1.00 90.06 316 THR A O 1
ATOM 2461 N N . LEU A 1 317 ? -9.773 -11.771 4.323 1.00 91.94 317 LEU A N 1
ATOM 2462 C CA . LEU A 1 317 ? -9.310 -12.581 3.194 1.00 91.94 317 LEU A CA 1
ATOM 2463 C C . LEU A 1 317 ? -9.782 -12.006 1.855 1.00 91.94 317 LEU A C 1
ATOM 2465 O O . LEU A 1 317 ? -8.974 -11.829 0.946 1.00 91.94 317 LEU A O 1
ATOM 2469 N N . LYS A 1 318 ? -11.071 -11.665 1.741 1.00 90.62 318 LYS A N 1
ATOM 2470 C CA . LYS A 1 318 ? -11.641 -11.049 0.536 1.00 90.62 318 LYS A CA 1
ATOM 2471 C C . LYS A 1 318 ? -10.889 -9.771 0.160 1.00 90.62 318 LYS A C 1
ATOM 2473 O O . LYS A 1 318 ? -10.456 -9.649 -0.980 1.00 90.62 318 LYS A O 1
ATOM 2478 N N . ARG A 1 319 ? -10.687 -8.860 1.117 1.00 88.25 319 ARG A N 1
ATOM 2479 C CA . ARG A 1 319 ? -9.930 -7.618 0.896 1.00 88.25 319 ARG A CA 1
ATOM 2480 C C . ARG A 1 319 ? -8.492 -7.899 0.445 1.00 88.25 319 ARG A C 1
ATOM 2482 O O . ARG A 1 319 ? -7.999 -7.233 -0.455 1.00 88.25 319 ARG A O 1
ATOM 2489 N N . GLY A 1 320 ? -7.832 -8.902 1.029 1.00 87.88 320 GLY A N 1
ATOM 2490 C CA . GLY A 1 320 ? -6.492 -9.322 0.607 1.00 87.88 320 GLY A CA 1
ATOM 2491 C C . GLY A 1 320 ? -6.448 -9.816 -0.844 1.00 87.88 320 GLY A C 1
ATOM 2492 O O . GLY A 1 320 ? -5.559 -9.431 -1.601 1.00 87.88 320 GLY A O 1
ATOM 2493 N N . LEU A 1 321 ? -7.437 -10.614 -1.258 1.00 90.69 321 LEU A N 1
ATOM 2494 C CA . LEU A 1 321 ? -7.561 -11.086 -2.641 1.00 90.69 321 LEU A CA 1
ATOM 2495 C C . LEU A 1 321 ? -7.892 -9.950 -3.619 1.00 90.69 321 LEU A C 1
ATOM 2497 O O . LEU A 1 321 ? -7.342 -9.918 -4.717 1.00 90.69 321 LEU A O 1
ATOM 2501 N N . GLU A 1 322 ? -8.758 -9.012 -3.232 1.00 91.56 322 GLU A N 1
ATOM 2502 C CA . GLU A 1 322 ? -9.083 -7.826 -4.036 1.00 91.56 322 GLU A CA 1
ATOM 2503 C C . GLU A 1 322 ? -7.852 -6.938 -4.256 1.00 91.56 322 GLU A C 1
ATOM 2505 O O . GLU A 1 322 ? -7.610 -6.517 -5.387 1.00 91.56 322 GLU A O 1
ATOM 2510 N N . ASN A 1 323 ? -7.035 -6.730 -3.218 1.00 89.44 323 ASN A N 1
ATOM 2511 C CA . ASN A 1 323 ? -5.779 -5.986 -3.321 1.00 89.44 323 ASN A CA 1
ATOM 2512 C C . ASN A 1 323 ? -4.776 -6.698 -4.237 1.00 89.44 323 ASN A C 1
ATOM 2514 O O . ASN A 1 323 ? -4.273 -6.090 -5.173 1.00 89.44 323 ASN A O 1
ATOM 2518 N N . SER A 1 324 ? -4.554 -8.004 -4.049 1.00 87.00 324 SER A N 1
ATOM 2519 C CA . SER A 1 324 ? -3.646 -8.773 -4.914 1.00 87.00 324 SER A CA 1
ATOM 2520 C C . SER A 1 324 ? -4.090 -8.764 -6.382 1.00 87.00 324 SER A C 1
ATOM 2522 O O . SER A 1 324 ? -3.257 -8.684 -7.286 1.00 87.00 324 SER A O 1
ATOM 2524 N N . LEU A 1 325 ? -5.401 -8.803 -6.635 1.00 89.31 325 LEU A N 1
ATOM 2525 C CA . LEU A 1 325 ? -5.963 -8.690 -7.977 1.00 89.31 325 LEU A CA 1
ATOM 2526 C C . LEU A 1 325 ? -5.785 -7.284 -8.564 1.00 89.31 325 LEU A C 1
ATOM 2528 O O . LEU A 1 325 ? -5.526 -7.161 -9.761 1.00 89.31 325 LEU A O 1
ATOM 2532 N N . TYR A 1 326 ? -5.928 -6.237 -7.752 1.00 91.31 326 TYR A N 1
ATOM 2533 C CA . TYR A 1 326 ? -5.641 -4.866 -8.165 1.00 91.31 326 TYR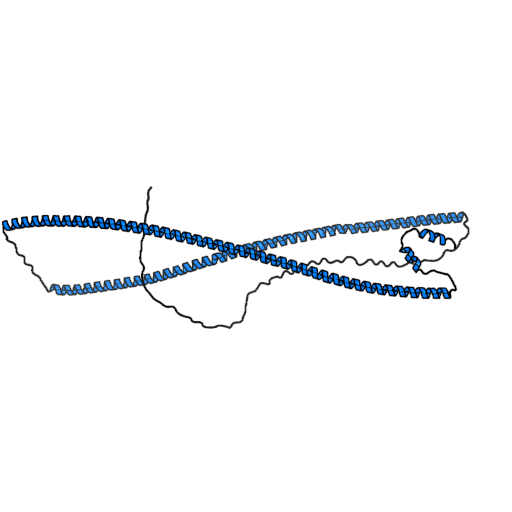 A CA 1
ATOM 2534 C C . TYR A 1 326 ? -4.161 -4.694 -8.523 1.00 91.31 326 TYR A C 1
ATOM 2536 O O . TYR A 1 326 ? -3.863 -4.209 -9.612 1.00 91.31 326 TYR A O 1
ATOM 2544 N N . ASP A 1 327 ? -3.251 -5.177 -7.678 1.00 89.38 327 ASP A N 1
ATOM 2545 C CA . ASP A 1 327 ? -1.808 -5.105 -7.911 1.00 89.38 327 ASP A CA 1
ATOM 2546 C C . ASP A 1 327 ? -1.421 -5.842 -9.194 1.00 89.38 327 ASP A C 1
ATOM 2548 O O . ASP A 1 327 ? -0.716 -5.295 -10.040 1.00 89.38 327 ASP A O 1
ATOM 2552 N N . ALA A 1 328 ? -1.934 -7.062 -9.395 1.00 89.00 328 ALA A N 1
ATOM 2553 C CA . ALA A 1 328 ? -1.686 -7.826 -10.615 1.00 89.00 328 ALA A CA 1
ATOM 2554 C C . ALA A 1 328 ? -2.171 -7.079 -11.867 1.00 89.00 328 ALA A C 1
ATOM 2556 O O . ALA A 1 328 ? -1.440 -6.988 -12.852 1.00 89.00 328 ALA A O 1
ATOM 2557 N N . LYS A 1 329 ? -3.380 -6.500 -11.831 1.00 92.25 329 LYS A N 1
ATOM 2558 C CA . LYS A 1 329 ? -3.896 -5.675 -12.935 1.00 92.25 329 LYS A CA 1
ATOM 2559 C C . LYS A 1 329 ? -3.013 -4.459 -13.189 1.00 92.25 329 LYS A C 1
ATOM 2561 O O . LYS A 1 329 ? -2.666 -4.209 -14.335 1.00 92.25 329 LYS A O 1
ATOM 2566 N N . HIS A 1 330 ? -2.603 -3.758 -12.137 1.00 91.62 330 HIS A N 1
ATOM 2567 C CA . HIS A 1 330 ? -1.740 -2.590 -12.248 1.00 91.62 330 HIS A CA 1
ATOM 2568 C C . HIS A 1 330 ? -0.391 -2.930 -12.898 1.00 91.62 330 HIS A C 1
ATOM 2570 O O . HIS A 1 330 ? 0.031 -2.248 -13.831 1.00 91.62 330 HIS A O 1
ATOM 2576 N N . TRP A 1 331 ? 0.252 -4.024 -12.476 1.00 91.12 331 TRP A N 1
ATOM 2577 C CA . TRP A 1 331 ? 1.487 -4.512 -13.097 1.00 91.12 331 TRP A CA 1
ATOM 2578 C C . TRP A 1 331 ? 1.295 -4.871 -14.571 1.00 91.12 331 TRP A C 1
ATOM 2580 O O . TRP A 1 331 ? 2.135 -4.526 -15.402 1.00 91.12 331 TRP A O 1
ATOM 2590 N N . HIS A 1 332 ? 0.185 -5.527 -14.914 1.00 91.19 332 HIS A N 1
ATOM 2591 C CA . HIS A 1 332 ? -0.139 -5.832 -16.305 1.00 91.19 332 HIS A CA 1
ATOM 2592 C C . HIS A 1 332 ? -0.388 -4.572 -17.141 1.00 91.19 332 HIS A C 1
ATOM 2594 O O . HIS A 1 332 ? 0.085 -4.511 -18.272 1.00 91.19 332 HIS A O 1
ATOM 2600 N N . ASP A 1 333 ? -1.063 -3.558 -16.601 1.00 94.44 333 ASP A N 1
ATOM 2601 C CA . ASP A 1 333 ? -1.301 -2.289 -17.296 1.00 94.44 333 ASP A CA 1
ATOM 2602 C C . ASP A 1 333 ? 0.015 -1.546 -17.579 1.00 94.44 333 ASP A C 1
ATOM 2604 O O . ASP A 1 333 ? 0.218 -1.041 -18.686 1.00 94.44 333 ASP A O 1
ATOM 2608 N N . ILE A 1 334 ? 0.946 -1.536 -16.617 1.00 92.81 334 ILE A N 1
ATOM 2609 C CA . ILE A 1 334 ? 2.293 -0.976 -16.804 1.00 92.81 334 ILE A CA 1
ATOM 2610 C C . ILE A 1 334 ? 3.053 -1.746 -17.886 1.00 92.81 334 ILE A C 1
ATOM 2612 O O . ILE A 1 334 ? 3.663 -1.134 -18.763 1.00 92.81 334 ILE A O 1
ATOM 2616 N N . GLU A 1 335 ? 3.008 -3.079 -17.865 1.00 94.69 335 GLU A N 1
ATOM 2617 C CA . GLU A 1 335 ? 3.691 -3.895 -18.870 1.00 94.69 335 GLU A CA 1
ATOM 2618 C C . GLU A 1 335 ? 3.101 -3.683 -20.269 1.00 94.69 335 GLU A C 1
ATOM 2620 O O . GLU A 1 335 ? 3.841 -3.525 -21.240 1.00 94.69 335 GLU A O 1
ATOM 2625 N N . LEU A 1 336 ? 1.776 -3.574 -20.386 1.00 95.56 336 LEU A N 1
ATOM 2626 C CA . LEU A 1 336 ? 1.112 -3.221 -21.641 1.00 95.56 336 LEU A CA 1
ATOM 2627 C C . LEU A 1 336 ? 1.534 -1.834 -22.134 1.00 95.56 336 LEU A C 1
ATOM 2629 O O . LEU A 1 336 ? 1.780 -1.661 -23.329 1.00 95.56 336 LEU A O 1
ATOM 2633 N N . GLN A 1 337 ? 1.668 -0.853 -21.240 1.00 95.38 337 GLN A N 1
ATOM 2634 C CA . GLN A 1 337 ? 2.167 0.475 -21.592 1.00 95.38 337 GLN A CA 1
ATOM 2635 C C . GLN A 1 337 ? 3.632 0.429 -22.054 1.00 95.38 337 GLN A C 1
ATOM 2637 O O . GL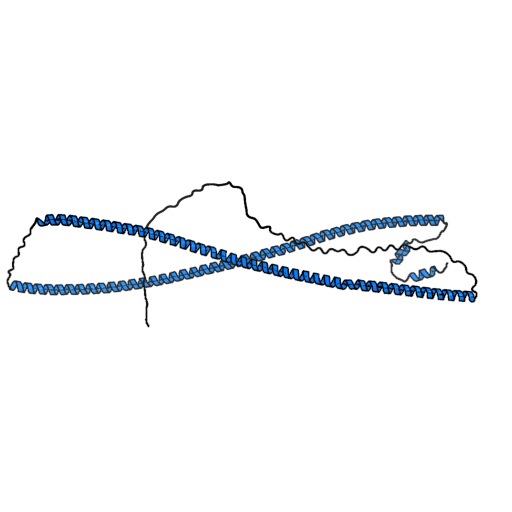N A 1 337 ? 3.989 1.084 -23.039 1.00 95.38 337 GLN A O 1
ATOM 2642 N N . ASN A 1 338 ? 4.477 -0.364 -21.391 1.00 94.50 338 ASN A N 1
ATOM 2643 C CA . ASN A 1 338 ? 5.876 -0.562 -21.767 1.00 94.50 338 ASN A CA 1
ATOM 2644 C C . ASN A 1 338 ? 5.988 -1.202 -23.152 1.00 94.50 338 ASN A C 1
ATOM 2646 O O . ASN A 1 338 ? 6.669 -0.650 -24.021 1.00 94.50 338 ASN A O 1
ATOM 2650 N N . LEU A 1 339 ? 5.277 -2.307 -23.389 1.00 96.19 339 LEU A N 1
ATOM 2651 C CA . LEU A 1 339 ? 5.217 -2.977 -24.689 1.00 96.19 339 LEU A CA 1
ATOM 2652 C C . LEU A 1 339 ? 4.667 -2.044 -25.770 1.00 96.19 339 LEU A C 1
ATOM 2654 O O . LEU A 1 339 ? 5.257 -1.949 -26.845 1.00 96.19 339 LEU A O 1
ATOM 2658 N N . GLY A 1 340 ? 3.613 -1.282 -25.468 1.00 97.50 340 GLY A N 1
ATOM 2659 C CA . GLY A 1 340 ? 3.085 -0.245 -26.354 1.00 97.50 340 GLY A CA 1
ATOM 2660 C C . GLY A 1 340 ? 4.146 0.791 -26.728 1.00 97.50 340 GLY A C 1
ATOM 2661 O O . GLY A 1 340 ? 4.301 1.118 -27.900 1.00 97.50 340 GLY A O 1
ATOM 2662 N N . SER A 1 341 ? 4.955 1.245 -25.766 1.00 96.38 341 SER A N 1
ATOM 2663 C CA . SER A 1 341 ? 6.044 2.193 -26.030 1.00 96.38 341 SER A CA 1
ATOM 2664 C C . SER A 1 341 ? 7.151 1.614 -26.919 1.00 96.38 341 SER A C 1
ATOM 2666 O O . SER A 1 341 ? 7.740 2.344 -27.717 1.00 96.38 341 SER A O 1
ATOM 2668 N N . VAL A 1 342 ? 7.444 0.315 -26.794 1.00 97.94 342 VAL A N 1
ATOM 2669 C CA . VAL A 1 342 ? 8.426 -0.385 -27.634 1.00 97.94 342 VAL A CA 1
ATOM 2670 C C . VAL A 1 342 ? 7.890 -0.536 -29.052 1.00 97.94 342 VAL A C 1
ATOM 2672 O O . VAL A 1 342 ? 8.612 -0.233 -29.998 1.00 97.94 342 VAL A O 1
ATOM 2675 N N . ILE A 1 343 ? 6.623 -0.927 -29.203 1.00 98.00 343 ILE A N 1
ATOM 2676 C CA . ILE A 1 343 ? 5.960 -1.016 -30.508 1.00 98.00 343 ILE A CA 1
ATOM 2677 C C . ILE A 1 343 ? 6.002 0.344 -31.208 1.00 98.00 343 ILE A C 1
ATOM 2679 O O . ILE A 1 343 ? 6.501 0.417 -32.326 1.00 98.00 343 ILE A O 1
ATOM 2683 N N . SER A 1 344 ? 5.607 1.431 -30.537 1.00 98.06 344 SER A N 1
ATOM 2684 C CA . SER A 1 344 ? 5.637 2.775 -31.132 1.00 98.06 344 SER A CA 1
ATOM 2685 C C . SER A 1 344 ? 7.038 3.204 -31.582 1.00 98.06 344 SER A C 1
ATOM 2687 O O . SER A 1 344 ? 7.176 3.879 -32.601 1.00 98.06 344 SER A O 1
ATOM 2689 N N . LYS A 1 345 ? 8.093 2.825 -30.845 1.00 98.06 345 LYS A N 1
ATOM 2690 C CA . LYS A 1 345 ? 9.485 3.094 -31.249 1.00 98.06 345 LYS A CA 1
ATOM 2691 C C . LYS A 1 345 ? 9.865 2.311 -32.501 1.00 98.06 345 LYS A C 1
ATOM 2693 O O . LYS A 1 345 ? 10.387 2.900 -33.439 1.00 98.06 345 LYS A O 1
ATOM 2698 N N . LEU A 1 346 ? 9.562 1.014 -32.538 1.00 98.00 346 LEU A N 1
ATOM 2699 C CA . LEU A 1 346 ? 9.847 0.164 -33.696 1.00 98.00 346 LEU A CA 1
ATOM 2700 C C . LEU A 1 346 ? 9.055 0.601 -34.937 1.00 98.00 346 LEU A C 1
ATOM 2702 O O . LEU A 1 346 ? 9.577 0.571 -36.049 1.00 98.00 346 LEU A O 1
ATOM 2706 N N . GLU A 1 347 ? 7.807 1.036 -34.767 1.00 98.25 347 GLU A N 1
ATOM 2707 C CA . GLU A 1 347 ? 6.999 1.612 -35.845 1.00 98.25 347 GLU A CA 1
ATOM 2708 C C . GLU A 1 347 ? 7.609 2.914 -36.379 1.00 98.25 347 GLU A C 1
ATOM 2710 O O . GLU A 1 347 ? 7.649 3.110 -37.597 1.00 98.25 347 GLU A O 1
ATOM 2715 N N . ALA A 1 348 ? 8.127 3.773 -35.495 1.00 97.81 348 ALA A N 1
ATOM 2716 C CA . ALA A 1 348 ? 8.827 4.994 -35.885 1.00 97.81 348 ALA A CA 1
ATOM 2717 C C . ALA A 1 348 ? 10.120 4.687 -36.659 1.00 97.81 348 ALA A C 1
ATOM 2719 O O . ALA A 1 348 ? 10.292 5.202 -37.761 1.00 97.81 348 ALA A O 1
ATOM 2720 N N . GLU A 1 349 ? 10.969 3.787 -36.152 1.00 98.31 349 GLU A N 1
ATOM 2721 C CA . GLU A 1 349 ? 12.197 3.341 -36.831 1.00 98.31 349 GLU A CA 1
ATOM 2722 C C . GLU A 1 349 ? 11.894 2.734 -38.210 1.00 98.31 349 GLU A C 1
ATOM 2724 O O . GLU A 1 349 ? 12.555 3.038 -39.203 1.00 98.31 349 GLU A O 1
ATOM 2729 N N . MET A 1 350 ? 10.844 1.915 -38.317 1.00 98.19 350 MET A N 1
ATOM 2730 C CA . MET A 1 350 ? 10.406 1.359 -39.599 1.00 98.19 350 MET A CA 1
ATOM 2731 C C . MET A 1 350 ? 9.925 2.451 -40.565 1.00 98.19 350 MET A C 1
ATOM 2733 O O . MET A 1 350 ? 10.154 2.350 -41.773 1.00 98.19 350 MET A O 1
ATOM 2737 N N . GLY A 1 351 ? 9.247 3.481 -40.056 1.00 98.12 351 GLY A N 1
ATOM 2738 C CA . GLY A 1 351 ? 8.855 4.662 -40.823 1.00 98.12 351 GLY A CA 1
ATOM 2739 C C . GLY A 1 351 ? 10.063 5.446 -41.338 1.00 98.12 351 GLY A C 1
ATOM 2740 O O . GLY A 1 351 ? 10.108 5.782 -42.520 1.00 98.12 351 GLY A O 1
ATOM 2741 N N . GLU A 1 352 ? 11.062 5.674 -40.487 1.00 98.31 352 GLU A N 1
ATOM 2742 C CA . GLU A 1 352 ? 12.315 6.347 -40.847 1.00 98.31 352 GLU A CA 1
ATOM 2743 C C . GLU A 1 352 ? 13.074 5.583 -41.934 1.00 98.31 352 GLU A C 1
ATOM 2745 O O . GLU A 1 352 ? 13.418 6.170 -42.961 1.00 98.31 352 GLU A O 1
ATOM 2750 N N . ILE A 1 353 ? 13.242 4.264 -41.780 1.00 98.19 353 ILE A N 1
ATOM 2751 C CA . ILE A 1 353 ? 13.898 3.417 -42.787 1.00 98.19 353 ILE A CA 1
ATOM 2752 C C . ILE A 1 353 ? 13.141 3.475 -44.117 1.00 98.19 353 ILE A C 1
ATOM 2754 O O . ILE A 1 353 ? 13.766 3.584 -45.169 1.00 98.19 353 ILE A O 1
ATOM 2758 N N . LYS A 1 354 ? 11.801 3.445 -44.111 1.00 98.50 354 LYS A N 1
ATOM 2759 C CA . LYS A 1 354 ? 11.011 3.585 -45.347 1.00 98.50 354 LYS A CA 1
ATOM 2760 C C . LYS A 1 354 ? 11.302 4.913 -46.041 1.00 98.50 354 LYS A C 1
ATOM 2762 O O . LYS A 1 354 ? 11.657 4.908 -47.218 1.00 98.50 354 LYS A O 1
ATOM 2767 N N . VAL A 1 355 ? 11.235 6.026 -45.314 1.00 98.44 355 VAL A N 1
ATOM 2768 C CA . VAL A 1 355 ? 11.530 7.357 -45.867 1.00 98.44 355 VAL A CA 1
ATOM 2769 C C . VAL A 1 355 ? 12.963 7.431 -46.402 1.00 98.44 355 VAL A C 1
ATOM 2771 O O . VAL A 1 355 ? 13.178 7.945 -47.501 1.00 98.44 355 VAL A O 1
ATOM 2774 N N . GLU A 1 356 ? 13.938 6.881 -45.678 1.00 98.50 356 GLU A N 1
ATOM 2775 C CA . GLU A 1 356 ? 15.334 6.835 -46.115 1.00 98.50 356 GLU A CA 1
ATOM 2776 C C . GLU A 1 356 ? 15.501 5.991 -47.386 1.00 98.50 356 GLU A C 1
ATOM 2778 O O . GLU A 1 356 ? 16.150 6.429 -48.336 1.00 98.50 356 GLU A O 1
ATOM 2783 N N . THR A 1 357 ? 14.881 4.810 -47.459 1.00 98.19 357 THR A N 1
ATOM 2784 C CA . THR A 1 357 ? 14.956 3.947 -48.649 1.00 98.19 357 THR A CA 1
ATOM 2785 C C . THR A 1 357 ? 14.336 4.604 -49.878 1.00 98.19 357 THR A C 1
ATOM 2787 O O . THR A 1 357 ? 14.929 4.554 -50.958 1.00 98.19 357 THR A O 1
ATOM 2790 N N . GLU A 1 358 ? 13.197 5.283 -49.722 1.00 98.25 358 GLU A N 1
ATOM 2791 C CA . GLU A 1 358 ? 12.588 6.064 -50.797 1.00 98.25 358 GLU A CA 1
ATOM 2792 C C . GLU A 1 358 ? 13.492 7.221 -51.230 1.00 98.25 358 GLU A C 1
ATOM 2794 O O . GLU A 1 358 ? 13.634 7.483 -52.425 1.00 98.25 358 GLU A O 1
ATOM 2799 N N . GLN A 1 359 ? 14.137 7.906 -50.283 1.00 98.31 359 GLN A N 1
ATOM 2800 C CA . GLN A 1 359 ? 15.074 8.979 -50.600 1.00 98.31 359 GLN A CA 1
ATOM 2801 C C . GLN A 1 359 ? 16.281 8.455 -51.382 1.00 98.31 359 GLN A C 1
ATOM 2803 O O . GLN A 1 359 ? 16.608 8.994 -52.438 1.00 98.31 359 GLN A O 1
ATOM 2808 N N . GLN A 1 360 ? 16.881 7.348 -50.939 1.00 98.00 360 GLN A N 1
ATOM 2809 C CA . GLN A 1 360 ? 17.966 6.695 -51.666 1.00 98.00 360 GLN A CA 1
ATOM 2810 C C . GLN A 1 360 ? 17.533 6.233 -53.065 1.00 98.00 360 GLN A C 1
ATOM 2812 O O . GLN A 1 360 ? 18.346 6.234 -53.989 1.00 98.00 360 GLN A O 1
ATOM 2817 N N . GLN A 1 361 ? 16.279 5.809 -53.247 1.00 98.31 361 GLN A N 1
ATOM 2818 C CA . GLN A 1 361 ? 15.754 5.463 -54.566 1.00 98.31 361 GLN A CA 1
ATOM 2819 C C . GLN A 1 361 ? 15.703 6.691 -55.485 1.00 98.31 361 GLN A C 1
ATOM 2821 O O . GLN A 1 361 ? 16.225 6.623 -56.599 1.00 98.31 361 GLN A O 1
ATOM 2826 N N . ARG A 1 362 ? 15.168 7.822 -55.007 1.00 98.25 362 ARG A N 1
ATOM 2827 C CA . ARG A 1 362 ? 15.149 9.089 -55.763 1.00 98.25 362 ARG A CA 1
ATOM 2828 C C . ARG A 1 362 ? 16.560 9.543 -56.133 1.00 98.25 362 ARG A C 1
ATOM 2830 O O . ARG A 1 362 ? 16.813 9.920 -57.275 1.00 98.25 362 ARG A O 1
ATOM 2837 N N . ASP A 1 363 ? 17.503 9.456 -55.198 1.00 98.12 363 ASP A N 1
ATOM 2838 C CA . ASP A 1 363 ? 18.896 9.842 -55.441 1.00 98.12 363 ASP A CA 1
ATOM 2839 C C . ASP A 1 363 ? 19.565 8.935 -56.487 1.00 98.12 363 ASP A C 1
ATOM 2841 O O . ASP A 1 363 ? 20.290 9.419 -57.360 1.00 98.12 363 ASP A O 1
ATOM 2845 N N . ARG A 1 364 ? 19.274 7.626 -56.471 1.00 98.25 364 ARG A N 1
ATOM 2846 C CA . ARG A 1 364 ? 19.729 6.690 -57.514 1.00 98.25 364 ARG A CA 1
ATOM 2847 C C . ARG A 1 364 ? 19.139 7.027 -58.882 1.00 98.25 364 ARG A C 1
ATOM 2849 O O . ARG A 1 364 ? 19.877 7.020 -59.864 1.00 98.25 364 ARG A O 1
ATOM 2856 N N . GLU A 1 365 ? 17.850 7.344 -58.966 1.00 98.31 365 GLU A N 1
ATOM 2857 C CA . GLU A 1 365 ? 17.197 7.758 -60.216 1.00 98.31 365 GLU A CA 1
ATOM 2858 C C . GLU A 1 365 ? 17.817 9.056 -60.771 1.00 98.31 365 GLU A C 1
ATOM 2860 O O . GLU A 1 365 ? 18.142 9.141 -61.960 1.00 98.31 365 GLU A O 1
ATOM 2865 N N . ASN A 1 366 ? 18.102 10.034 -59.909 1.00 98.06 366 ASN A N 1
ATOM 2866 C CA . ASN A 1 366 ? 18.793 11.274 -60.278 1.00 98.06 366 ASN A CA 1
ATOM 2867 C C . ASN A 1 366 ? 20.224 11.023 -60.790 1.00 98.06 366 ASN A C 1
ATOM 2869 O O . ASN A 1 366 ? 20.654 11.603 -61.788 1.00 98.06 366 ASN A O 1
ATOM 2873 N N . LEU A 1 367 ? 20.974 10.122 -60.152 1.00 98.38 367 LEU A N 1
ATOM 2874 C CA . LEU A 1 367 ? 22.306 9.738 -60.626 1.00 98.38 367 LEU A CA 1
ATOM 2875 C C . LEU A 1 367 ? 22.250 9.009 -61.972 1.00 98.38 367 LEU A C 1
ATOM 2877 O O . LEU A 1 367 ? 23.089 9.263 -62.836 1.00 98.38 367 LEU A O 1
ATOM 2881 N N . LEU A 1 368 ? 21.263 8.135 -62.178 1.00 98.31 368 LEU A N 1
ATOM 2882 C CA . LEU A 1 368 ? 21.069 7.434 -63.448 1.00 98.31 368 LEU A CA 1
ATOM 2883 C C . LEU A 1 368 ? 20.718 8.397 -64.584 1.00 98.31 368 LEU A C 1
ATOM 2885 O O . LEU A 1 368 ? 21.287 8.283 -65.668 1.00 98.31 368 LEU A O 1
ATOM 2889 N N . THR A 1 369 ? 19.830 9.362 -64.346 1.00 98.38 369 THR A N 1
ATOM 2890 C CA . THR A 1 369 ? 19.491 10.390 -65.345 1.00 98.38 369 THR A CA 1
ATOM 2891 C C . THR A 1 369 ? 20.694 11.274 -65.685 1.00 98.38 369 THR A C 1
ATOM 2893 O O . THR A 1 369 ? 20.965 11.505 -66.863 1.00 98.38 369 THR A O 1
ATOM 2896 N N . SER A 1 370 ? 21.482 11.690 -64.687 1.00 98.06 370 SER A N 1
ATOM 2897 C CA . SER A 1 370 ? 22.735 12.429 -64.899 1.00 98.06 370 SER A CA 1
ATOM 2898 C C . SER A 1 370 ? 23.771 11.611 -65.682 1.00 98.06 370 SER A C 1
ATOM 2900 O O . SER A 1 370 ? 24.339 12.102 -66.658 1.00 98.06 370 SER A O 1
ATOM 2902 N N . LYS A 1 371 ? 23.958 10.327 -65.339 1.00 98.00 371 LYS A N 1
ATOM 2903 C CA . LYS A 1 371 ? 24.822 9.395 -66.085 1.00 98.00 371 LYS A CA 1
ATOM 2904 C C . LYS A 1 371 ? 24.408 9.308 -67.552 1.00 98.00 371 LYS A C 1
ATOM 2906 O O . LYS A 1 371 ? 25.257 9.449 -68.424 1.00 98.00 371 LYS A O 1
ATOM 2911 N N . GLN A 1 372 ? 23.118 9.114 -67.825 1.00 98.06 372 GLN A N 1
ATOM 2912 C CA . GLN A 1 372 ? 22.600 9.046 -69.194 1.00 98.06 372 GLN A CA 1
ATOM 2913 C C . GLN A 1 372 ? 22.846 10.346 -69.971 1.00 98.06 372 GLN A C 1
ATOM 2915 O O . GLN A 1 372 ? 23.106 10.297 -71.172 1.00 98.06 372 GLN A O 1
ATOM 2920 N N . GLN A 1 373 ? 22.771 11.508 -69.314 1.00 98.25 373 GLN A N 1
ATOM 2921 C CA . GLN A 1 373 ? 23.089 12.784 -69.953 1.00 98.25 373 GLN A CA 1
ATOM 2922 C C . GLN A 1 373 ? 24.583 12.894 -70.279 1.00 98.25 373 GLN A C 1
ATOM 2924 O O . GLN A 1 373 ? 24.932 13.209 -71.412 1.00 98.25 373 GLN A O 1
ATOM 2929 N N . LEU A 1 374 ? 25.460 12.552 -69.332 1.00 97.75 374 LEU A N 1
ATOM 2930 C CA . LEU A 1 374 ? 26.907 12.546 -69.558 1.00 97.75 374 LEU A CA 1
ATOM 2931 C C . LEU A 1 374 ? 27.316 11.567 -70.665 1.00 97.75 374 LEU A C 1
ATOM 2933 O O . LEU A 1 374 ? 28.187 11.881 -71.467 1.00 97.75 374 LEU A O 1
ATOM 2937 N N . GLU A 1 375 ? 26.676 10.401 -70.756 1.00 97.44 375 GLU A N 1
ATOM 2938 C CA . GLU A 1 375 ? 26.903 9.442 -71.845 1.00 97.44 375 GLU A CA 1
ATOM 2939 C C . GLU A 1 375 ? 26.540 10.030 -73.217 1.00 97.44 375 GLU A C 1
ATOM 2941 O O . GLU A 1 375 ? 27.287 9.841 -74.179 1.00 97.44 375 GLU A O 1
ATOM 2946 N N . LYS A 1 376 ? 25.436 10.789 -73.313 1.00 97.19 376 LYS A N 1
ATOM 2947 C CA . LYS A 1 376 ? 25.068 11.514 -74.542 1.00 97.19 376 LYS A CA 1
ATOM 2948 C C . LYS A 1 376 ? 26.090 12.596 -74.883 1.00 97.19 376 LYS A C 1
ATOM 2950 O O . LYS A 1 376 ? 26.469 12.710 -76.047 1.00 97.19 376 LYS A O 1
ATOM 2955 N N . ASP A 1 377 ? 26.551 13.353 -73.891 1.00 97.31 377 ASP A N 1
ATOM 2956 C CA . ASP A 1 377 ? 27.540 14.414 -74.091 1.00 97.31 377 ASP A CA 1
ATOM 2957 C C . ASP A 1 377 ? 28.885 13.826 -74.553 1.00 97.31 377 ASP A C 1
ATOM 2959 O O . ASP A 1 377 ? 29.462 14.307 -75.526 1.00 97.31 377 ASP A O 1
ATOM 2963 N N . ILE A 1 378 ? 29.352 12.728 -73.941 1.00 96.19 378 ILE A N 1
ATOM 2964 C CA . ILE A 1 378 ? 30.557 11.993 -74.368 1.00 96.19 378 ILE A CA 1
ATOM 2965 C C . ILE A 1 378 ? 30.410 11.488 -75.806 1.00 96.19 378 ILE A C 1
ATOM 2967 O O . ILE A 1 378 ? 31.324 11.671 -76.611 1.00 96.19 378 ILE A O 1
ATOM 2971 N N . ALA A 1 379 ? 29.267 10.892 -76.158 1.00 96.19 379 ALA A N 1
ATOM 2972 C CA . ALA A 1 379 ? 29.010 10.438 -77.524 1.00 96.19 379 ALA A CA 1
ATOM 2973 C C . ALA A 1 379 ? 29.039 11.603 -78.531 1.00 96.19 379 ALA A C 1
ATOM 2975 O O . ALA A 1 379 ? 29.610 11.471 -79.616 1.00 96.19 379 ALA A O 1
ATOM 2976 N N . ALA A 1 380 ? 28.487 12.763 -78.163 1.00 95.06 380 ALA A N 1
ATOM 2977 C CA . ALA A 1 380 ? 28.559 13.974 -78.975 1.00 95.06 380 ALA A CA 1
ATOM 2978 C C . ALA A 1 380 ? 30.003 14.491 -79.114 1.00 95.06 380 ALA A C 1
ATOM 2980 O O . ALA A 1 380 ? 30.420 14.837 -80.221 1.00 95.06 380 ALA A O 1
ATOM 2981 N N . TYR A 1 381 ? 30.790 14.493 -78.032 1.00 96.62 381 TYR A N 1
ATOM 2982 C CA . TYR A 1 381 ? 32.208 14.864 -78.071 1.00 96.62 381 TYR A CA 1
ATOM 2983 C C . TYR A 1 381 ? 33.031 13.920 -78.954 1.00 96.62 381 TYR A C 1
ATOM 2985 O O . TYR A 1 381 ? 33.842 14.401 -79.744 1.00 96.62 381 TYR A O 1
ATOM 2993 N N . HIS A 1 382 ? 32.799 12.605 -78.893 1.00 95.44 382 HIS A N 1
ATOM 2994 C CA . HIS A 1 382 ? 33.432 11.643 -79.803 1.00 95.44 382 HIS A CA 1
ATOM 2995 C C . HIS A 1 382 ? 33.099 11.949 -81.271 1.00 95.44 382 HIS A C 1
ATOM 2997 O O . HIS A 1 382 ? 34.009 12.037 -82.089 1.00 95.44 382 HIS A O 1
ATOM 3003 N N . CYS A 1 383 ? 31.832 12.232 -81.600 1.00 92.81 383 CYS A N 1
ATOM 3004 C CA . CYS A 1 383 ? 31.439 12.599 -82.967 1.00 92.81 383 CYS A CA 1
ATOM 3005 C C . CYS A 1 383 ? 32.135 13.880 -83.468 1.00 92.81 383 CYS A C 1
ATOM 3007 O O . CYS A 1 383 ? 32.514 13.968 -84.639 1.00 92.81 383 CYS A O 1
ATOM 3009 N N . LEU A 1 384 ? 32.302 14.886 -82.600 1.00 93.62 384 LEU A N 1
ATOM 3010 C CA . LEU A 1 384 ? 33.019 16.120 -82.939 1.00 93.62 384 LEU A CA 1
ATOM 3011 C C . LEU A 1 384 ? 34.507 15.854 -83.193 1.00 93.62 384 LEU A C 1
ATOM 3013 O O . LEU A 1 384 ? 35.042 16.335 -84.193 1.00 93.62 384 LEU A O 1
ATOM 3017 N N . LEU A 1 385 ? 35.150 15.063 -82.330 1.00 92.56 385 LEU A N 1
ATOM 3018 C CA . LEU A 1 385 ? 36.554 14.674 -82.471 1.00 92.56 385 LEU A CA 1
ATOM 3019 C C . LEU A 1 385 ? 36.793 13.865 -83.751 1.00 92.56 385 LEU A C 1
ATOM 3021 O O . LEU A 1 385 ? 37.710 14.192 -84.502 1.00 92.56 385 LEU A O 1
ATOM 3025 N N . ASP A 1 386 ? 35.939 12.888 -84.060 1.00 88.12 386 ASP A N 1
ATOM 3026 C CA . ASP A 1 386 ? 36.020 12.100 -85.298 1.00 88.12 386 ASP A CA 1
ATOM 3027 C C . ASP A 1 386 ? 35.858 12.989 -86.546 1.00 88.12 386 ASP A C 1
ATOM 3029 O O . ASP A 1 386 ? 36.560 12.827 -87.553 1.00 88.12 386 ASP A O 1
ATOM 3033 N N . GLY A 1 387 ? 34.967 13.985 -86.479 1.00 85.00 387 GLY A N 1
ATOM 3034 C CA . GLY A 1 387 ? 34.765 14.977 -87.535 1.00 85.00 387 GLY A CA 1
ATOM 3035 C C . GLY A 1 387 ? 35.955 15.927 -87.727 1.00 85.00 387 GLY A C 1
ATOM 3036 O O . GLY A 1 387 ? 36.282 16.290 -88.863 1.00 85.00 387 GLY A O 1
ATOM 3037 N N . GLU A 1 388 ? 36.625 16.342 -86.651 1.00 82.94 388 GLU A N 1
ATOM 3038 C CA . GLU A 1 388 ? 37.853 17.145 -86.723 1.00 82.94 388 GLU A CA 1
ATOM 3039 C C . GLU A 1 388 ? 39.059 16.324 -87.178 1.00 82.94 388 GLU A C 1
ATOM 3041 O O . GLU A 1 388 ? 39.824 16.794 -88.020 1.00 82.94 388 GLU A O 1
ATOM 3046 N N . GLN A 1 389 ? 39.200 15.083 -86.714 1.00 73.12 389 GLN A N 1
ATOM 3047 C CA . GLN A 1 389 ? 40.248 14.167 -87.156 1.00 73.12 389 GLN A CA 1
ATOM 3048 C C . GLN A 1 389 ? 40.112 13.874 -88.654 1.00 73.12 389 GLN A C 1
ATOM 3050 O O . GLN A 1 389 ? 41.099 13.938 -89.386 1.00 73.12 389 GLN A O 1
ATOM 3055 N N . SER A 1 390 ? 38.886 13.678 -89.146 1.00 71.81 390 SER A N 1
ATOM 3056 C CA . SER A 1 390 ? 38.599 13.536 -90.579 1.00 71.81 390 SER A CA 1
ATOM 3057 C C . SER A 1 390 ? 38.972 14.793 -91.378 1.00 71.81 390 SER A C 1
ATOM 3059 O O . SER A 1 390 ? 39.577 14.690 -92.448 1.00 71.81 390 SER A O 1
ATOM 3061 N N . ARG A 1 391 ? 38.687 15.996 -90.852 1.00 73.50 391 ARG A N 1
ATOM 3062 C CA . ARG A 1 391 ? 39.112 17.268 -91.469 1.00 73.50 391 ARG A CA 1
ATOM 3063 C C . ARG A 1 391 ? 40.632 17.426 -91.472 1.00 73.50 391 ARG A C 1
ATOM 3065 O O . ARG A 1 391 ? 41.198 17.790 -92.500 1.00 73.50 391 ARG A O 1
ATOM 3072 N N . TYR A 1 392 ? 41.299 17.113 -90.365 1.00 68.50 392 TYR A N 1
ATOM 3073 C CA . TYR A 1 392 ? 42.752 17.208 -90.224 1.00 68.50 392 TYR A CA 1
ATOM 3074 C C . TYR A 1 392 ? 43.488 16.231 -91.153 1.00 68.50 392 TYR A C 1
ATOM 3076 O O . TYR A 1 392 ? 44.445 16.617 -91.830 1.00 68.50 392 TYR A O 1
ATOM 3084 N N . LEU A 1 393 ? 43.009 14.987 -91.249 1.00 64.81 393 LEU A N 1
ATOM 3085 C CA . LEU A 1 393 ? 43.532 13.968 -92.164 1.00 64.81 393 LEU A CA 1
ATOM 3086 C C . LEU A 1 393 ? 43.302 14.353 -93.635 1.00 64.81 393 LEU A C 1
ATOM 3088 O O . LEU A 1 393 ? 44.206 14.198 -94.459 1.00 64.81 393 LEU A O 1
ATOM 3092 N N . SER A 1 394 ? 42.141 14.935 -93.961 1.00 58.09 394 SER A N 1
ATOM 3093 C CA . SER A 1 394 ? 41.848 15.453 -95.304 1.00 58.09 394 SER A CA 1
ATOM 3094 C C . SER A 1 394 ? 42.730 16.648 -95.692 1.00 58.09 394 SER A C 1
ATOM 3096 O O . SER A 1 394 ? 43.099 16.765 -96.858 1.00 58.09 394 SER A O 1
ATOM 3098 N N . LEU A 1 395 ? 43.083 17.528 -94.748 1.00 59.91 395 LEU A N 1
ATOM 3099 C CA . LEU A 1 395 ? 43.930 18.709 -94.982 1.00 59.91 395 LEU A CA 1
ATOM 3100 C C . LEU A 1 395 ? 45.416 18.365 -95.169 1.00 59.91 395 LEU A C 1
ATOM 3102 O O . LEU A 1 395 ? 46.114 19.071 -95.892 1.00 59.91 395 LEU A O 1
ATOM 3106 N N . LYS A 1 396 ? 45.909 17.281 -94.556 1.00 51.97 396 LYS A N 1
ATOM 3107 C CA . LYS A 1 396 ? 47.313 16.841 -94.673 1.00 51.97 396 LYS A CA 1
ATOM 3108 C C . LYS A 1 396 ? 47.577 15.812 -95.777 1.00 51.97 396 LYS A C 1
ATOM 3110 O O . LYS A 1 396 ? 48.700 15.331 -95.896 1.00 51.97 396 LYS A O 1
ATOM 3115 N N . GLY A 1 397 ? 46.583 15.490 -96.608 1.00 46.62 397 GLY A N 1
ATOM 3116 C CA . GLY A 1 397 ? 46.778 14.637 -97.786 1.00 46.62 397 GLY A CA 1
ATOM 3117 C C . GLY A 1 397 ? 47.260 13.217 -97.465 1.00 46.62 397 GLY A C 1
ATOM 3118 O O . GLY A 1 397 ? 47.895 12.584 -98.304 1.00 46.62 397 GLY A O 1
ATOM 3119 N N . TRP A 1 398 ? 46.980 12.702 -96.265 1.00 41.50 398 TRP A N 1
ATOM 3120 C CA . TRP A 1 398 ? 47.271 11.316 -95.902 1.00 41.50 398 TRP A CA 1
ATOM 3121 C C . TRP A 1 398 ? 45.996 10.490 -96.066 1.00 41.50 398 TRP A C 1
ATOM 3123 O O . TRP A 1 398 ? 45.116 10.495 -95.209 1.00 41.50 398 TRP A O 1
ATOM 3133 N N . ARG A 1 399 ? 45.881 9.769 -97.189 1.00 44.12 399 ARG A N 1
ATOM 3134 C CA . ARG A 1 399 ? 44.937 8.649 -97.289 1.00 44.12 399 ARG A CA 1
ATOM 3135 C C . ARG A 1 399 ? 45.534 7.471 -96.527 1.00 44.12 399 ARG A C 1
ATOM 3137 O O . ARG A 1 399 ? 46.296 6.696 -97.096 1.00 44.12 399 ARG A O 1
ATOM 3144 N N . THR A 1 400 ? 45.180 7.326 -95.260 1.00 43.62 400 THR A N 1
ATOM 3145 C CA . THR A 1 400 ? 45.385 6.079 -94.521 1.00 43.62 400 THR A CA 1
ATOM 3146 C C . THR A 1 400 ? 44.043 5.550 -94.042 1.00 43.62 400 THR A C 1
ATOM 3148 O O . THR A 1 400 ? 43.302 6.211 -93.321 1.00 43.62 400 THR A O 1
ATOM 3151 N N . CYS A 1 401 ? 43.727 4.337 -94.493 1.00 43.09 401 CYS A N 1
ATOM 3152 C CA . CYS A 1 401 ? 42.599 3.540 -94.043 1.00 43.09 401 CYS A CA 1
ATOM 3153 C C . CYS A 1 401 ? 42.800 3.185 -92.562 1.00 43.09 401 CYS A C 1
ATOM 3155 O O . CYS A 1 401 ? 43.526 2.243 -92.258 1.00 43.09 401 CYS A O 1
ATOM 3157 N N . PHE A 1 402 ? 42.187 3.927 -91.642 1.00 40.38 402 PHE A N 1
ATOM 3158 C CA . PHE A 1 402 ? 42.045 3.493 -90.253 1.00 40.38 402 PHE A CA 1
ATOM 3159 C C . PHE A 1 402 ? 40.607 3.023 -90.041 1.00 40.38 402 PHE A C 1
ATOM 3161 O O . PHE A 1 402 ? 39.656 3.775 -90.245 1.00 40.38 402 PHE A O 1
ATOM 3168 N N . LEU A 1 403 ? 40.461 1.738 -89.715 1.00 47.34 403 LEU A N 1
ATOM 3169 C CA . LEU A 1 403 ? 39.181 1.123 -89.374 1.00 47.34 403 LEU A CA 1
ATOM 3170 C C . LEU A 1 403 ? 38.625 1.743 -88.073 1.00 47.34 403 LEU A C 1
ATOM 3172 O O . LEU A 1 403 ? 39.419 2.064 -87.186 1.00 47.34 403 LEU A O 1
ATOM 3176 N N . PRO A 1 404 ? 37.293 1.883 -87.928 1.00 44.69 404 PRO A N 1
ATOM 3177 C CA . PRO A 1 404 ? 36.669 2.477 -86.745 1.00 44.69 404 PRO A CA 1
ATOM 3178 C C . PRO A 1 404 ? 37.017 1.739 -85.442 1.00 44.69 404 PRO A C 1
ATOM 3180 O O . PRO A 1 404 ? 36.955 0.509 -85.368 1.00 44.69 404 PRO A O 1
ATOM 3183 N N . TRP A 1 405 ? 37.326 2.502 -84.390 1.00 45.16 405 TRP A N 1
ATOM 3184 C CA . TRP A 1 405 ? 37.702 2.019 -83.049 1.00 45.16 405 TRP A CA 1
ATOM 3185 C C . TRP A 1 405 ? 36.600 1.175 -82.366 1.00 45.16 405 TRP A C 1
ATOM 3187 O O . TRP A 1 405 ? 36.879 0.425 -81.429 1.00 45.16 405 TRP A O 1
ATOM 3197 N N . GLU A 1 406 ? 35.365 1.202 -82.883 1.00 46.62 406 GLU A N 1
ATOM 3198 C CA . GLU A 1 406 ? 34.245 0.364 -82.424 1.00 46.62 406 GLU A CA 1
ATOM 3199 C C . GLU A 1 406 ? 34.525 -1.151 -82.507 1.00 46.62 406 GLU A C 1
ATOM 3201 O O . GLU A 1 406 ? 33.934 -1.932 -81.759 1.00 46.62 406 GLU A O 1
ATOM 3206 N N . GLY A 1 407 ? 35.454 -1.591 -83.364 1.00 50.78 407 GLY A N 1
ATOM 3207 C CA . GLY A 1 407 ? 35.861 -2.999 -83.447 1.00 50.78 407 GLY A CA 1
ATOM 3208 C C . GLY A 1 407 ? 36.808 -3.455 -82.329 1.00 50.78 407 GLY A C 1
ATOM 3209 O O . GLY A 1 407 ? 36.780 -4.621 -81.938 1.00 50.78 407 GLY A O 1
ATOM 3210 N N . VAL A 1 408 ? 37.632 -2.554 -81.785 1.00 51.16 408 VAL A N 1
ATOM 3211 C CA . VAL A 1 408 ? 38.689 -2.899 -80.813 1.00 51.16 408 VAL A CA 1
ATOM 3212 C C . VAL A 1 408 ? 38.118 -3.077 -79.406 1.00 51.16 408 VAL A C 1
ATOM 3214 O O . VAL A 1 408 ? 38.558 -3.957 -78.670 1.00 51.16 408 VAL A O 1
ATOM 3217 N N . VAL A 1 409 ? 37.087 -2.306 -79.049 1.00 55.09 409 VAL A N 1
ATOM 3218 C CA . VAL A 1 409 ? 36.437 -2.402 -77.731 1.00 55.09 409 VAL A CA 1
ATOM 3219 C C . VAL A 1 409 ? 35.588 -3.674 -77.623 1.00 55.09 409 VAL A C 1
ATOM 3221 O O . VAL A 1 409 ? 35.683 -4.387 -76.627 1.00 55.09 409 VAL A O 1
ATOM 3224 N N . ARG A 1 410 ? 34.873 -4.057 -78.694 1.00 51.47 410 ARG A N 1
ATOM 3225 C CA . ARG A 1 410 ? 34.122 -5.329 -78.745 1.00 51.47 410 ARG A CA 1
ATOM 3226 C C . ARG A 1 410 ? 35.015 -6.572 -78.664 1.00 51.47 410 ARG A C 1
ATOM 3228 O O . ARG A 1 410 ? 34.578 -7.603 -78.162 1.00 51.47 410 ARG A O 1
ATOM 3235 N N . LEU A 1 411 ? 36.264 -6.478 -79.126 1.00 50.72 411 LEU A N 1
ATOM 3236 C CA . LEU A 1 411 ? 37.258 -7.550 -79.005 1.00 50.72 411 LEU A CA 1
ATOM 3237 C C . LEU A 1 411 ? 37.901 -7.631 -77.611 1.00 50.72 411 LEU A C 1
ATOM 3239 O O . LEU A 1 411 ? 38.432 -8.683 -77.264 1.00 50.72 411 LEU A O 1
ATOM 3243 N N . LEU A 1 412 ? 37.844 -6.562 -76.809 1.00 52.81 412 LEU A N 1
ATOM 3244 C CA . LEU A 1 412 ? 38.339 -6.574 -75.429 1.00 52.81 412 LEU A CA 1
ATOM 3245 C C . LEU A 1 412 ? 37.291 -7.089 -74.427 1.00 52.81 412 LEU A C 1
ATOM 3247 O O . LEU A 1 412 ? 37.665 -7.716 -73.437 1.00 52.81 412 LEU A O 1
ATOM 3251 N N . GLU A 1 413 ? 35.998 -6.868 -74.684 1.00 49.38 413 GLU A N 1
ATOM 3252 C CA . GLU A 1 413 ? 34.904 -7.351 -73.822 1.00 49.38 413 GLU A CA 1
ATOM 3253 C C . GLU A 1 413 ? 34.596 -8.847 -74.016 1.00 49.38 413 GLU A C 1
ATOM 3255 O O . GLU A 1 413 ? 34.156 -9.521 -73.084 1.00 49.38 413 GLU A O 1
ATOM 3260 N N . ALA A 1 414 ? 34.905 -9.413 -75.187 1.00 49.94 414 ALA A N 1
ATOM 3261 C CA . ALA A 1 414 ? 34.767 -10.841 -75.469 1.00 49.94 414 ALA A CA 1
ATOM 3262 C C . ALA A 1 414 ? 36.067 -11.622 -75.170 1.00 49.94 414 ALA A C 1
ATOM 3264 O O . ALA A 1 414 ? 36.708 -12.146 -76.070 1.00 49.94 414 ALA A O 1
ATOM 3265 N N . GLY A 1 415 ? 36.452 -11.694 -73.893 1.00 47.66 415 GLY A N 1
ATOM 3266 C CA . GLY A 1 415 ? 37.245 -12.775 -73.282 1.00 47.66 415 GLY A CA 1
ATOM 3267 C C . GLY A 1 415 ? 38.544 -13.279 -73.953 1.00 47.66 415 GLY A C 1
ATOM 3268 O O . GLY A 1 415 ? 38.529 -14.030 -74.923 1.00 47.66 415 GLY A O 1
ATOM 3269 N N . GLY A 1 416 ? 39.671 -13.092 -73.251 1.00 44.78 416 GLY A N 1
ATOM 3270 C CA . GLY A 1 416 ? 40.775 -14.066 -73.232 1.00 44.78 416 GLY A CA 1
ATOM 3271 C C . GLY A 1 416 ? 42.104 -13.603 -73.841 1.00 44.78 416 GLY A C 1
ATOM 3272 O O . GLY A 1 416 ? 42.208 -13.285 -75.020 1.00 44.78 416 GLY A O 1
ATOM 3273 N N . LEU A 1 417 ? 43.159 -13.677 -73.022 1.00 47.78 417 LEU A N 1
ATOM 3274 C CA . LEU A 1 417 ? 44.570 -13.295 -73.229 1.00 47.78 417 LEU A CA 1
ATOM 3275 C C . LEU A 1 417 ? 45.321 -13.843 -74.475 1.00 47.78 417 LEU A C 1
ATOM 3277 O O . LEU A 1 417 ? 46.547 -13.783 -74.523 1.00 47.78 417 LEU A O 1
ATOM 3281 N N . ARG A 1 418 ? 44.662 -14.365 -75.515 1.00 47.84 418 ARG A N 1
ATOM 3282 C CA . ARG A 1 418 ? 45.346 -14.965 -76.679 1.00 47.84 418 ARG A CA 1
ATOM 3283 C C . ARG A 1 418 ? 45.603 -14.010 -77.849 1.00 47.84 418 ARG A C 1
ATOM 3285 O O . ARG A 1 418 ? 46.367 -14.368 -78.739 1.00 47.84 418 ARG A O 1
ATOM 3292 N N . SER A 1 419 ? 45.063 -12.788 -77.838 1.00 48.72 419 SER A N 1
ATOM 3293 C CA . SER A 1 419 ? 45.180 -11.874 -78.991 1.00 48.72 419 SER A CA 1
ATOM 3294 C C . SER A 1 419 ? 46.340 -10.862 -78.927 1.00 48.72 419 SER A C 1
ATOM 3296 O O . SER A 1 419 ? 46.659 -10.234 -79.937 1.00 48.72 419 SER A O 1
ATOM 3298 N N . PHE A 1 420 ? 47.051 -10.742 -77.797 1.00 47.94 420 PHE A N 1
ATOM 3299 C CA . PHE A 1 420 ? 48.190 -9.810 -77.665 1.00 47.94 420 PHE A CA 1
ATOM 3300 C C . PHE A 1 420 ? 49.444 -10.240 -78.454 1.00 47.94 420 PHE A C 1
ATOM 3302 O O . PHE A 1 420 ? 50.265 -9.403 -78.825 1.00 47.94 420 PHE A O 1
ATOM 3309 N N . SER A 1 421 ? 49.578 -11.531 -78.784 1.00 45.53 421 SER A N 1
ATOM 3310 C CA . SER A 1 421 ? 50.739 -12.050 -79.526 1.00 45.53 421 SER A CA 1
ATOM 3311 C C . SER A 1 421 ? 50.732 -11.674 -81.018 1.00 45.53 421 SER A C 1
ATOM 3313 O O . SER A 1 421 ? 51.798 -11.500 -81.610 1.00 45.53 421 SER A O 1
ATOM 3315 N N . CYS A 1 422 ? 49.559 -11.465 -81.631 1.00 44.41 422 CYS A N 1
ATOM 3316 C CA . CYS A 1 422 ? 49.486 -11.013 -83.028 1.00 44.41 422 CYS A CA 1
ATOM 3317 C C . CYS A 1 422 ? 49.809 -9.521 -83.189 1.00 44.41 422 CYS A C 1
ATOM 3319 O O . CYS A 1 422 ? 50.355 -9.129 -84.219 1.00 44.41 422 CYS A O 1
ATOM 3321 N N . PHE A 1 423 ? 49.543 -8.700 -82.170 1.00 44.25 423 PHE A N 1
ATOM 3322 C CA . PHE A 1 423 ? 49.739 -7.251 -82.260 1.00 44.25 423 PHE A CA 1
ATOM 3323 C C . PHE A 1 423 ? 51.227 -6.854 -82.244 1.00 44.25 423 PHE A C 1
ATOM 3325 O O . PHE A 1 423 ? 51.652 -5.997 -83.015 1.00 44.25 423 PHE A O 1
ATOM 3332 N N . ILE A 1 424 ? 52.060 -7.559 -81.467 1.00 48.91 424 ILE A N 1
ATOM 3333 C CA . ILE A 1 424 ? 53.519 -7.329 -81.436 1.00 48.91 424 ILE A CA 1
ATOM 3334 C C . ILE A 1 424 ? 54.192 -7.743 -82.759 1.00 48.91 424 ILE A C 1
ATOM 3336 O O . ILE A 1 424 ? 55.201 -7.162 -83.154 1.00 48.91 424 ILE A O 1
ATOM 3340 N N . ARG A 1 425 ? 53.620 -8.698 -83.506 1.00 43.25 425 ARG A N 1
ATOM 3341 C CA . ARG A 1 425 ? 54.221 -9.195 -84.756 1.00 43.25 425 ARG A CA 1
ATOM 3342 C C . ARG A 1 425 ? 53.998 -8.272 -85.962 1.00 43.25 425 ARG A C 1
ATOM 3344 O O . ARG A 1 425 ? 54.736 -8.386 -86.936 1.00 43.25 425 ARG A O 1
ATOM 3351 N N . MET A 1 426 ? 53.038 -7.346 -85.892 1.00 41.09 426 MET A N 1
ATOM 3352 C CA . MET A 1 426 ? 52.791 -6.343 -86.940 1.00 41.09 426 MET A CA 1
ATOM 3353 C C . MET A 1 426 ? 53.562 -5.028 -86.736 1.00 41.09 426 MET A C 1
ATOM 3355 O O . MET A 1 426 ? 53.801 -4.324 -87.711 1.00 41.09 426 MET A O 1
ATOM 3359 N N . ALA A 1 427 ? 54.018 -4.721 -85.517 1.00 42.62 427 ALA A N 1
ATOM 3360 C CA . ALA A 1 427 ? 54.789 -3.504 -85.232 1.00 42.62 427 ALA A CA 1
ATOM 3361 C C . ALA A 1 427 ? 56.282 -3.593 -85.626 1.00 42.62 427 ALA A C 1
ATOM 3363 O O . ALA A 1 427 ? 56.973 -2.583 -85.636 1.00 42.62 427 ALA A O 1
ATOM 3364 N N . GLY A 1 428 ? 56.786 -4.783 -85.979 1.00 39.25 428 GLY A N 1
ATOM 3365 C CA . GLY A 1 428 ? 58.188 -5.021 -86.363 1.00 39.25 428 GLY A CA 1
ATOM 3366 C C . GLY A 1 428 ? 58.493 -4.921 -87.864 1.00 39.25 428 GLY A C 1
ATOM 3367 O O . GLY A 1 428 ? 59.488 -5.482 -88.320 1.00 39.25 428 GLY A O 1
ATOM 3368 N N . ARG A 1 429 ? 57.626 -4.286 -88.658 1.00 42.88 429 ARG A N 1
ATOM 3369 C CA . ARG A 1 429 ? 57.845 -4.078 -90.099 1.00 42.88 429 ARG A CA 1
ATOM 3370 C C . ARG A 1 429 ? 57.438 -2.666 -90.521 1.00 42.88 429 ARG A C 1
ATOM 3372 O O . ARG A 1 429 ? 56.545 -2.506 -91.343 1.00 42.88 429 ARG A O 1
ATOM 3379 N N . TRP A 1 430 ? 58.101 -1.676 -89.933 1.00 38.28 430 TRP A N 1
ATOM 3380 C CA . TRP A 1 430 ? 58.301 -0.336 -90.486 1.00 38.28 430 TRP A CA 1
ATOM 3381 C C . TRP A 1 430 ? 59.725 0.106 -90.184 1.00 38.28 430 TRP A C 1
ATOM 3383 O O . TRP A 1 430 ? 60.165 -0.131 -89.035 1.00 38.28 430 TRP A O 1
#

Foldseek 3Di:
DDDDDDDDDDDDDDDDDDDDDDDDDDDDDDDDDDDDDDDDDDDDPDDPDDDDDDPDDDDDDDDDDDDDDDDDDDDDDDDDDDDVVVVVVVVVVVVVVVVVVVVVVVVVVVVVVVVVVVVVVVVVVVVVVVVVVVVVVVVVVVVVVVVVVVVVVVVVVVVVVVVVVVVCVVVVVVVVVVVVVVVVVVVVVVVVVVVVVVVVVVVVVVVVVVVVVVVVVVVVVVVVVVVPVPDDDDDDDDDDDDDDVVVVVVVVVVVVVVVVVVVVVVVVVVVVVVVVVVVVVVVVVVVVVVVVVVVVVVVVVVVVVVVVVVVVVVVVVVVVVVVVVVVVVVVVVVVVVVVVVVVVVVVVVVVVVVVVVVVVVVVVVVVVVVVVVVVVVVVVVVVVVVVVVVVVCVVVVDPDDDDDPVVVVVVVVPDDDPPPVVVVVVVPPD

Sequence (430 aa):
STEIFPVMGLLTQQPPDNATGAPGGGARQAGYVGTVPTGGVSSLGTRVSRRALGISSVFLQGLRSSAAAVPLAPGLDKGRGLSYESLNGCLVEYIEKVRALEQVNQELEEHIRVYLDKKAASVGSWGALRENWEAIYHQVGEAVLENARLMLHTENIQACAEDFKDRYENEQPFRKAVEDEINSLYKVIDDANLTKMDLESQIESMKEELTLLSKNHEEDVKVLYKQLAGSQLEELDVPLGSGLDDILEKIRIHWERDIEKNRAETGALLRTKQQAETTAAVRTQEEELVEGLRTEFHETACKIQSLQAETESLRTLKRGLENSLYDAKHWHDIELQNLGSVISKLEAEMGEIKVETEQQQRDRENLLTSKQQLEKDIAAYHCLLDGEQSRYLSLKGWRTCFLPWEGVVRLLEAGGLRSFSCFIRMAGRW

Organism: Ficedula albicollis (NCBI:txid59894)

InterPro domains:
  IPR002957 Keratin, type I [PR01248] (157-170)
  IPR002957 Keratin, type I [PR01248] (178-201)
  IPR002957 Keratin, type I [PR01248] (232-252)
  IPR002957 Keratin, type I [PR01248] (306-321)
  IPR002957 Keratin, type I [PR01248] (332-358)
  IPR002957 Keratin, type I [PTHR23239] (39-390)
  IPR018039 Intermediate filament protein, conserved site [PS00226] (378-386)
  IPR039008 Intermediate filament, rod domain [PF00038] (86-391)
  IPR039008 Intermediate filament, rod domain [PS51842] (87-392)
  IPR039008 Intermediate filament, rod domain [SM01391] (79-391)